Protein AF-0000000081186639 (afdb_homodimer)

pLDDT: mean 92.41, std 7.19, range [55.19, 98.81]

Radius of gyration: 27.91 Å; Cα contacts (8 Å, |Δi|>4): 1385; chains: 2; bounding box: 64×77×70 Å

Organism: Hibiscus trionum (NCBI:txid183268)

Solvent-accessible surface area (backbone atoms only — not comparable to full-atom values): 38175 Å² total; per-residue (Å²): 131,62,45,60,68,33,67,34,47,28,44,58,88,47,84,66,6,24,43,67,30,42,61,59,62,42,45,54,53,59,70,45,41,69,60,50,48,53,54,51,53,53,41,48,70,74,44,75,79,50,65,56,50,28,35,34,34,44,49,30,62,32,29,56,57,47,58,49,53,52,50,52,52,49,50,48,48,50,53,50,20,61,74,68,74,46,81,69,52,29,36,37,40,34,39,19,26,36,30,56,30,31,54,39,41,29,40,56,67,38,43,58,59,50,51,53,49,41,27,73,74,63,30,61,72,52,42,71,30,54,29,62,32,39,31,61,38,56,69,74,40,73,70,62,60,70,51,58,29,42,36,40,36,29,57,70,32,74,28,53,38,83,52,46,49,72,75,42,43,42,97,85,67,46,49,62,42,68,73,35,33,50,66,26,78,84,40,48,69,67,51,38,52,39,45,52,52,46,41,53,52,40,54,41,44,28,50,52,36,45,53,46,18,34,24,69,60,14,38,34,45,39,33,27,50,26,18,91,43,57,67,49,39,63,48,75,61,47,55,52,22,50,50,53,41,52,34,29,76,71,64,76,36,60,63,67,59,50,45,70,39,58,53,33,57,50,40,50,25,70,64,58,52,50,50,46,46,60,70,68,54,52,46,45,72,56,72,69,40,70,52,77,37,48,80,57,44,52,59,59,63,69,34,67,88,57,80,73,51,71,69,58,50,25,47,50,52,31,47,30,51,43,10,53,42,39,43,46,48,28,74,74,72,36,67,83,54,50,63,59,51,45,50,55,43,27,72,42,47,63,62,49,32,65,77,65,66,40,48,46,33,36,39,36,41,39,33,34,34,49,80,122,130,62,46,61,69,32,68,32,49,28,43,57,89,47,84,68,5,23,44,68,30,42,61,59,62,43,46,53,53,60,71,44,40,68,60,49,46,52,53,50,52,52,41,47,70,72,44,73,80,51,66,55,48,27,34,35,36,45,49,30,61,35,28,57,58,48,58,50,53,52,49,52,51,50,50,48,49,51,53,50,20,61,74,66,74,45,82,70,54,30,37,37,40,36,41,20,25,36,30,55,29,32,54,38,42,27,40,54,68,38,43,58,58,50,51,52,49,39,27,73,74,64,29,62,72,52,42,72,30,53,28,61,31,39,31,59,39,57,68,75,41,73,69,61,60,70,52,59,29,42,36,38,37,30,58,68,33,76,28,52,39,82,54,46,49,72,75,42,43,43,99,85,69,46,48,60,42,68,72,35,34,49,65,28,77,85,42,47,70,66,51,38,52,41,47,52,51,46,41,53,52,40,54,42,42,28,50,52,36,46,54,47,17,35,26,70,60,15,37,34,44,40,33,26,53,27,19,91,41,56,66,50,38,63,47,74,60,48,54,52,22,48,50,52,42,52,34,29,77,71,64,76,37,59,62,67,60,50,44,72,40,59,50,32,55,50,41,48,24,71,65,58,51,49,50,47,45,59,70,70,56,52,47,45,75,46,80,70,42,73,54,76,37,49,81,57,44,52,58,59,63,70,32,68,88,57,80,72,51,70,68,57,51,25,47,51,51,33,47,29,51,43,11,53,43,41,42,46,47,28,72,73,72,36,65,81,52,49,63,59,51,43,49,55,43,28,73,42,47,60,60,49,32,65,76,65,66,40,47,45,32,35,40,38,40,39,32,34,33,50,80,121

Nearest PDB structures (foldseek):
  2eg5-assembly2_G  TM=9.332E-01  e=4.019E-37  Coffea canephora
  2eg5-assembly1_C  TM=9.337E-01  e=7.065E-37  Coffea canephora
  2eg5-assembly2_E  TM=9.294E-01  e=1.242E-36  Coffea canephora
  8uzd-assembly1_A  TM=9.250E-01  e=2.205E-35  Ilex paraguariensis
  6lyi-assembly1_A  TM=9.115E-01  e=7.023E-32  Camellia sinensis var. assamica

Foldseek 3Di:
DQCLQQQAFAADPDCLALQNQVLVLLVVLVVCLVVVLVQLLQLCVVPVPDQEAEEEEARQALHQSNLVSVVSSLVSQVVSCVVVVHDGHFYEYEYEDAPNGDVVSCVPPHVVVSLVVCCVVPNDVRSVRYHYYYFHDDLLDAGAAFAAHQEYEYAAPLQQFSDQQPVQADPVRFGQQQLFQEQAPPHDPVNLVSLLVRSLSSVLSNVVNCLGHHHAQGKYKYKHWAAPDQNHRLDLRRVLSNLVSVCCVVVNFPSSLSRPHHGSGGHHDPVSNVVSCVVSPFKDWDDKDKDKDQLQNSVVVVCVPDDDDLLVSLVSSLSNVCSSPVSVCCVRGNNPCSVVSSVVSSVCVVVVCVVVVDITMMIITMIGGHPD/DQCLQQQAFAADPDCLALQNQVLVLLVVLVVCLVVVLVQLLQLCVVCVPDQEAEEEEARQALHQSNLVSVVSSVVSQVVSCVVVVHDGHFYEYEYEDAPNGDVVSCVPPHVVVSLVVCCVVPNDVRSVRYHYYYFHDDLLDAGAAFAAHQEYEYAAPLQQFSDQQPVQADPVRFGQQQLFQEQAPPHDPVNLVSLLVSSLSSVLSNVVNCLGHHHAQGKYKYKHFAAPDQNHRLDLRRVLSNLVSVCCVVVNFPSSLSRPHHGSGGHHDPVSNVVSCVVSPFKDWDDKDKDKDQLQRSVVVVCVPDDDDLLVSLVSSLSNVCSSCVSNCCVRGNNVCSVVSSVVSSVCVVVVCVVVVDITMMIIIMIGGHPD

Structure (mmCIF, N/CA/C/O backbone):
data_AF-0000000081186639-model_v1
#
loop_
_entity.id
_entity.type
_entity.pdbx_description
1 polymer 'Jasmonic acid carboxyl methyltransferase'
#
loop_
_atom_site.group_PDB
_atom_site.id
_atom_site.type_symbol
_atom_site.label_atom_id
_atom_site.label_alt_id
_atom_site.label_comp_id
_atom_site.label_asym_id
_atom_site.label_entity_id
_atom_site.label_seq_id
_atom_site.pdbx_PDB_ins_code
_atom_site.Cartn_x
_atom_site.Cartn_y
_atom_site.Cartn_z
_atom_site.occupancy
_atom_site.B_iso_or_equiv
_atom_site.auth_seq_id
_atom_site.auth_comp_id
_atom_site.auth_asym_id
_atom_site.auth_atom_id
_atom_site.pdbx_PDB_model_num
ATOM 1 N N . MET A 1 1 ? -20.25 12.688 6.609 1 55.34 1 MET A N 1
ATOM 2 C CA . MET A 1 1 ? -19.078 12.406 5.801 1 55.34 1 MET A CA 1
ATOM 3 C C . MET A 1 1 ? -17.938 11.844 6.66 1 55.34 1 MET A C 1
ATOM 5 O O . MET A 1 1 ? -17.641 12.391 7.727 1 55.34 1 MET A O 1
ATOM 9 N N . LYS A 1 2 ? -17.516 10.703 6.254 1 68.94 2 LYS A N 1
ATOM 10 C CA . LYS A 1 2 ? -16.375 10.18 7 1 68.94 2 LYS A CA 1
ATOM 11 C C . LYS A 1 2 ? -15.062 10.781 6.496 1 68.94 2 LYS A C 1
ATOM 13 O O . LYS A 1 2 ? -14.648 10.516 5.367 1 68.94 2 LYS A O 1
ATOM 18 N N . VAL A 1 3 ? -14.438 11.641 7.383 1 71.94 3 VAL A N 1
ATOM 19 C CA . VAL A 1 3 ? -13.25 12.406 7.035 1 71.94 3 VAL A CA 1
ATOM 20 C C . VAL A 1 3 ? -12.18 11.477 6.473 1 71.94 3 VAL A C 1
ATOM 22 O O . VAL A 1 3 ? -11.516 11.812 5.484 1 71.94 3 VAL A O 1
ATOM 25 N N . GLU A 1 4 ? -12.133 10.359 6.949 1 73.06 4 GLU A N 1
ATOM 26 C CA . GLU A 1 4 ? -11.086 9.414 6.57 1 73.06 4 GLU A CA 1
ATOM 27 C C . GLU A 1 4 ? -11.242 8.977 5.117 1 73.06 4 GLU A C 1
ATOM 29 O O . GLU A 1 4 ? -10.273 8.547 4.484 1 73.06 4 GLU A O 1
ATOM 34 N N . GLN A 1 5 ? -12.414 9.172 4.68 1 72.12 5 GLN A N 1
ATOM 35 C CA . GLN A 1 5 ? -12.688 8.711 3.32 1 72.12 5 GLN A CA 1
ATOM 36 C C . GLN A 1 5 ? -12.461 9.828 2.307 1 72.12 5 GLN A C 1
ATOM 38 O O . GLN A 1 5 ? -12.281 9.562 1.116 1 72.12 5 GLN A O 1
ATOM 43 N N . VAL A 1 6 ? -12.438 11.102 2.963 1 75.62 6 VAL A N 1
ATOM 44 C CA . VAL A 1 6 ? -12.484 12.188 1.988 1 75.62 6 VAL A CA 1
ATOM 45 C C . VAL A 1 6 ? -11.281 13.109 2.189 1 75.62 6 VAL A C 1
ATOM 47 O O . VAL A 1 6 ? -10.984 13.945 1.331 1 75.62 6 VAL A O 1
ATOM 50 N N . LEU A 1 7 ? -10.586 12.875 3.285 1 81.44 7 LEU A N 1
ATOM 51 C CA . LEU A 1 7 ? -9.453 13.75 3.574 1 81.44 7 LEU A CA 1
ATOM 52 C C . LEU A 1 7 ? -8.164 13.164 3.018 1 81.44 7 LEU A C 1
ATOM 54 O O . LEU A 1 7 ? -7.328 12.656 3.775 1 81.44 7 LEU A O 1
ATOM 58 N N . HIS A 1 8 ? -8.078 13.078 1.724 1 82.69 8 HIS A N 1
ATOM 59 C CA . HIS A 1 8 ? -6.855 12.742 1.002 1 82.69 8 HIS A CA 1
ATOM 60 C C . HIS A 1 8 ? -6.609 13.719 -0.142 1 82.69 8 HIS A C 1
ATOM 62 O O . HIS A 1 8 ? -7.543 14.367 -0.626 1 82.69 8 HIS A O 1
ATOM 68 N N . MET A 1 9 ? -5.363 13.852 -0.457 1 86.81 9 MET A N 1
ATOM 69 C CA . MET A 1 9 ? -5.02 14.758 -1.551 1 86.81 9 MET A CA 1
ATOM 70 C C . MET A 1 9 ? -5.379 14.141 -2.898 1 86.81 9 MET A C 1
ATOM 72 O O . MET A 1 9 ? -5.605 12.93 -2.992 1 86.81 9 MET A O 1
ATOM 76 N N . LYS A 1 10 ? -5.457 15.031 -3.883 1 82.88 10 LYS A N 1
ATOM 77 C CA . LYS A 1 10 ? -5.879 14.594 -5.207 1 82.88 10 LYS A CA 1
ATOM 78 C C . LYS A 1 10 ? -4.891 13.594 -5.801 1 82.88 10 LYS A C 1
ATOM 80 O O . LYS A 1 10 ? -3.709 13.914 -5.965 1 82.88 10 LYS A O 1
ATOM 85 N N . GLY A 1 11 ? -5.352 12.445 -6.086 1 82.56 11 GLY A N 1
ATOM 86 C CA . GLY A 1 11 ? -4.52 11.398 -6.664 1 82.56 11 GLY A CA 1
ATOM 87 C C . GLY A 1 11 ? -4.312 11.562 -8.156 1 82.56 11 GLY A C 1
ATOM 88 O O . GLY A 1 11 ? -4.562 12.633 -8.711 1 82.56 11 GLY A O 1
ATOM 89 N N . GLY A 1 12 ? -3.693 10.492 -8.75 1 75.81 12 GLY A N 1
ATOM 90 C CA . GLY A 1 12 ? -3.516 10.469 -10.195 1 75.81 12 GLY A CA 1
ATOM 91 C C . GLY A 1 12 ? -2.18 11.031 -10.641 1 75.81 12 GLY A C 1
ATOM 92 O O . GLY A 1 12 ? -1.474 11.664 -9.859 1 75.81 12 GLY A O 1
ATOM 93 N N . VAL A 1 13 ? -1.891 10.719 -11.836 1 74.75 13 VAL A N 1
ATOM 94 C CA . VAL A 1 13 ? -0.617 11.148 -12.398 1 74.75 13 VAL A CA 1
ATOM 95 C C . VAL A 1 13 ? -0.847 12.312 -13.359 1 74.75 13 VAL A C 1
ATOM 97 O O . VAL A 1 13 ? 0.078 12.75 -14.047 1 74.75 13 VAL A O 1
ATOM 100 N N . GLY A 1 14 ? -1.972 12.797 -13.273 1 77.06 14 GLY A N 1
ATOM 101 C CA . GLY A 1 14 ? -2.299 13.883 -14.195 1 77.06 14 GLY A CA 1
ATOM 102 C C . GLY A 1 14 ? -1.757 15.227 -13.75 1 77.06 14 GLY A C 1
ATOM 103 O O . GLY A 1 14 ? -1.217 15.352 -12.648 1 77.06 14 GLY A O 1
ATOM 104 N N . LYS A 1 15 ? -1.959 16.188 -14.547 1 81.56 15 LYS A N 1
ATOM 105 C CA . LYS A 1 15 ? -1.427 17.531 -14.328 1 81.56 15 LYS A CA 1
ATOM 106 C C . LYS A 1 15 ? -2.014 18.156 -13.062 1 81.56 15 LYS A C 1
ATOM 108 O O . LYS A 1 15 ? -1.358 18.969 -12.398 1 81.56 15 LYS A O 1
ATOM 113 N N . ASP A 1 16 ? -3.133 17.75 -12.688 1 83.06 16 ASP A N 1
ATOM 114 C CA . ASP A 1 16 ? -3.832 18.375 -11.57 1 83.06 16 ASP A CA 1
ATOM 115 C C . ASP A 1 16 ? -3.646 17.562 -10.281 1 83.06 16 ASP A C 1
ATOM 117 O O . ASP A 1 16 ? -4.129 17.969 -9.219 1 83.06 16 ASP A O 1
ATOM 121 N N . GLY A 1 17 ? -2.936 16.484 -10.438 1 87.56 17 GLY A N 1
ATOM 122 C CA . GLY A 1 17 ? -2.727 15.633 -9.273 1 87.56 17 GLY A CA 1
ATOM 123 C C . GLY A 1 17 ? -1.76 16.219 -8.266 1 87.56 17 GLY A C 1
ATOM 124 O O . GLY A 1 17 ? -0.898 17.031 -8.617 1 87.56 17 GLY A O 1
ATOM 125 N N . TYR A 1 18 ? -1.951 15.883 -6.988 1 86.75 18 TYR A N 1
ATOM 126 C CA . TYR A 1 18 ? -1.111 16.359 -5.891 1 86.75 18 TYR A CA 1
ATOM 127 C C . TYR A 1 18 ? 0.36 16.078 -6.172 1 86.75 18 TYR A C 1
ATOM 129 O O . TYR A 1 18 ? 1.227 16.891 -5.844 1 86.75 18 TYR A O 1
ATOM 137 N N . GLY A 1 19 ? 0.625 14.953 -6.781 1 85.69 19 GLY A N 1
ATOM 138 C CA . GLY A 1 19 ? 2 14.602 -7.098 1 85.69 19 GLY A CA 1
ATOM 139 C C . GLY A 1 19 ? 2.715 15.656 -7.918 1 85.69 19 GLY A C 1
ATOM 140 O O . GLY A 1 19 ? 3.914 15.883 -7.742 1 85.69 19 GLY A O 1
ATOM 141 N N . ASN A 1 20 ? 1.94 16.312 -8.711 1 86.44 20 ASN A N 1
ATOM 142 C CA . ASN A 1 20 ? 2.52 17.328 -9.586 1 86.44 20 ASN A CA 1
ATOM 143 C C . ASN A 1 20 ? 2.291 18.734 -9.047 1 86.44 20 ASN A C 1
ATOM 145 O O . ASN A 1 20 ? 2.74 19.719 -9.648 1 86.44 20 ASN A O 1
ATOM 149 N N . ASN A 1 21 ? 1.591 18.859 -7.977 1 88.62 21 ASN A N 1
ATOM 150 C CA . ASN A 1 21 ? 1.252 20.156 -7.391 1 88.62 21 ASN A CA 1
ATOM 151 C C . ASN A 1 21 ? 1.549 20.188 -5.895 1 88.62 21 ASN A C 1
ATOM 153 O O . ASN A 1 21 ? 0.686 20.547 -5.09 1 88.62 21 ASN A O 1
ATOM 157 N N . SER A 1 22 ? 2.795 19.797 -5.543 1 91.75 22 SER A N 1
ATOM 158 C CA . SER A 1 22 ? 3.211 19.734 -4.145 1 91.75 22 SER A CA 1
ATOM 159 C C . SER A 1 22 ? 4.594 20.359 -3.953 1 91.75 22 SER A C 1
ATOM 161 O O . SER A 1 22 ? 5.371 19.891 -3.113 1 91.75 22 SER A O 1
ATOM 163 N N . SER A 1 23 ? 4.891 21.344 -4.789 1 90.88 23 SER A N 1
ATOM 164 C CA . SER A 1 23 ? 6.191 22 -4.715 1 90.88 23 SER A CA 1
ATOM 165 C C . SER A 1 23 ? 6.352 22.766 -3.406 1 90.88 23 SER A C 1
ATOM 167 O O . SER A 1 23 ? 7.457 22.859 -2.871 1 90.88 23 SER A O 1
ATOM 169 N N . HIS A 1 24 ? 5.266 23.344 -2.959 1 92.69 24 HIS A N 1
ATOM 170 C CA . HIS A 1 24 ? 5.309 24.031 -1.674 1 92.69 24 HIS A CA 1
ATOM 171 C C . HIS A 1 24 ? 5.762 23.094 -0.562 1 92.69 24 HIS A C 1
ATOM 173 O O . HIS A 1 24 ? 6.676 23.422 0.199 1 92.69 24 HIS A O 1
ATOM 179 N N . GLN A 1 25 ? 5.156 21.922 -0.471 1 94.62 25 GLN A N 1
ATOM 180 C CA . GLN A 1 25 ? 5.496 20.906 0.526 1 94.62 25 GLN A CA 1
ATOM 181 C C . GLN A 1 25 ? 6.945 20.453 0.375 1 94.62 25 GLN A C 1
ATOM 183 O O . GLN A 1 25 ? 7.652 20.281 1.368 1 94.62 25 GLN A O 1
ATOM 188 N N . ARG A 1 26 ? 7.363 20.312 -0.858 1 93.94 26 ARG A N 1
ATOM 189 C CA . ARG A 1 26 ? 8.734 19.906 -1.14 1 93.94 26 ARG A CA 1
ATOM 190 C C . ARG A 1 26 ? 9.734 20.922 -0.61 1 93.94 26 ARG A C 1
ATOM 192 O O . ARG A 1 26 ? 10.766 20.562 -0.04 1 93.94 26 ARG A O 1
ATOM 199 N N . THR A 1 27 ? 9.422 22.172 -0.854 1 94.62 27 THR A N 1
ATOM 200 C CA . THR A 1 27 ? 10.289 23.25 -0.411 1 94.62 27 THR A CA 1
ATOM 201 C C . THR A 1 27 ? 10.43 23.25 1.107 1 94.62 27 THR A C 1
ATOM 203 O O . THR A 1 27 ? 11.531 23.422 1.632 1 94.62 27 THR A O 1
ATOM 206 N N . VAL A 1 28 ? 9.398 23.094 1.789 1 95.81 28 VAL A N 1
ATOM 207 C CA . VAL A 1 28 ? 9.422 23.062 3.248 1 95.81 28 VAL A CA 1
ATOM 208 C C . VAL A 1 28 ? 10.266 21.891 3.732 1 95.81 28 VAL A C 1
ATOM 210 O O . VAL A 1 28 ? 11.062 22.047 4.664 1 95.81 28 VAL A O 1
ATOM 213 N N . ILE A 1 29 ? 10.125 20.719 3.096 1 95.69 29 ILE A N 1
ATOM 214 C CA . ILE A 1 29 ? 10.93 19.547 3.424 1 95.69 29 ILE A CA 1
ATOM 215 C C . ILE A 1 29 ? 12.406 19.875 3.26 1 95.69 29 ILE A C 1
ATOM 217 O O . ILE A 1 29 ? 13.227 19.531 4.117 1 95.69 29 ILE A O 1
ATOM 221 N N . SER A 1 30 ? 12.695 20.578 2.207 1 94.38 30 SER A N 1
ATOM 222 C CA . SER A 1 30 ? 14.078 20.953 1.931 1 94.38 30 SER A CA 1
ATOM 223 C C . SER A 1 30 ? 14.617 21.906 2.982 1 94.38 30 SER A C 1
ATOM 225 O O . SER A 1 30 ? 15.781 21.828 3.377 1 94.38 30 SER A O 1
ATOM 227 N N . MET A 1 31 ? 13.828 22.797 3.414 1 94.06 31 MET A N 1
ATOM 228 C CA . MET A 1 31 ? 14.234 23.797 4.395 1 94.06 31 MET A CA 1
ATOM 229 C C . MET A 1 31 ? 14.492 23.156 5.754 1 94.06 31 MET A C 1
ATOM 231 O O . MET A 1 31 ? 15.289 23.656 6.543 1 94.06 31 MET A O 1
ATOM 235 N N . VAL A 1 32 ? 13.898 22.062 6.008 1 96.31 32 VAL A N 1
ATOM 236 C CA . VAL A 1 32 ? 13.984 21.406 7.305 1 96.31 32 VAL A CA 1
ATOM 237 C C . VAL A 1 32 ? 15.062 20.328 7.262 1 96.31 32 VAL A C 1
ATOM 239 O O . VAL A 1 32 ? 15.297 19.625 8.258 1 96.31 32 VAL A O 1
ATOM 242 N N . LYS A 1 33 ? 15.797 20.172 6.172 1 96.06 33 LYS A N 1
ATOM 243 C CA . LYS A 1 33 ? 16.781 19.125 5.941 1 96.06 33 LYS A CA 1
ATOM 244 C C . LYS A 1 33 ? 17.875 19.156 7.012 1 96.06 33 LYS A C 1
ATOM 246 O O . LYS A 1 33 ? 18.312 18.109 7.48 1 96.06 33 LYS A O 1
ATOM 251 N N . PRO A 1 34 ? 18.391 20.344 7.445 1 95.62 34 PRO A N 1
ATOM 252 C CA . PRO A 1 34 ? 19.438 20.359 8.477 1 95.62 34 PRO A CA 1
ATOM 253 C C . PRO A 1 34 ? 18.969 19.703 9.781 1 95.62 34 PRO A C 1
ATOM 255 O O . PRO A 1 34 ? 19.734 18.984 10.43 1 95.62 34 PRO A O 1
ATOM 258 N N . LEU A 1 35 ? 17.719 19.938 10.141 1 96.12 35 LEU A N 1
ATOM 259 C CA . LEU A 1 35 ? 17.188 19.344 11.359 1 96.12 35 LEU A CA 1
ATOM 260 C C . LEU A 1 35 ? 16.969 17.844 11.172 1 96.12 35 LEU A C 1
ATOM 262 O O . LEU A 1 35 ? 17.125 17.062 12.117 1 96.12 35 LEU A O 1
ATOM 266 N N . LEU A 1 36 ? 16.594 17.453 9.977 1 97.25 36 LEU A N 1
ATOM 267 C CA . LEU A 1 36 ? 16.5 16.031 9.648 1 97.25 36 LEU A CA 1
ATOM 268 C C . LEU A 1 36 ? 17.844 15.344 9.82 1 97.25 36 LEU A C 1
ATOM 270 O O . LEU A 1 36 ? 17.922 14.289 10.445 1 97.25 36 LEU A O 1
ATOM 274 N N . ALA A 1 37 ? 18.859 15.969 9.289 1 96.94 37 ALA A N 1
ATOM 275 C CA . ALA A 1 37 ? 20.203 15.414 9.383 1 96.94 37 ALA A CA 1
ATOM 276 C C . ALA A 1 37 ? 20.641 15.258 10.836 1 96.94 37 ALA A C 1
ATOM 278 O O . ALA A 1 37 ? 21.141 14.211 11.227 1 96.94 37 ALA A O 1
ATOM 279 N N . GLU A 1 38 ? 20.422 16.281 11.562 1 95.31 38 GLU A N 1
ATOM 280 C CA . GLU A 1 38 ? 20.781 16.234 12.977 1 95.31 38 GLU A CA 1
ATOM 281 C C . GLU A 1 38 ? 20.047 15.102 13.703 1 95.31 38 GLU A C 1
ATOM 283 O O . GLU A 1 38 ? 20.656 14.367 14.477 1 95.31 38 GLU A O 1
ATOM 288 N N . SER A 1 39 ? 18.75 14.961 13.453 1 95.5 39 SER A N 1
ATOM 289 C CA . SER A 1 39 ? 17.938 13.945 14.109 1 95.5 39 SER A CA 1
ATOM 290 C C . SER A 1 39 ? 18.406 12.539 13.75 1 95.5 39 SER A C 1
ATOM 292 O O . SER A 1 39 ? 18.5 11.672 14.617 1 95.5 39 SER A O 1
ATOM 294 N N . ILE A 1 40 ? 18.734 12.297 12.492 1 95.69 40 ILE A N 1
ATOM 295 C CA . ILE A 1 40 ? 19.125 10.984 12.008 1 95.69 40 ILE A CA 1
ATOM 296 C C . ILE A 1 40 ? 20.516 10.633 12.523 1 95.69 40 ILE A C 1
ATOM 298 O O . ILE A 1 40 ? 20.766 9.484 12.914 1 95.69 40 ILE A O 1
ATOM 302 N N . ILE A 1 41 ? 21.438 11.57 12.516 1 94.62 41 ILE A N 1
ATOM 303 C CA . ILE A 1 41 ? 22.797 11.344 13 1 94.62 41 ILE A CA 1
ATOM 304 C C . ILE A 1 41 ? 22.766 10.969 14.477 1 94.62 41 ILE A C 1
ATOM 306 O O . ILE A 1 41 ? 23.406 10.008 14.891 1 94.62 41 ILE A O 1
ATOM 310 N N . GLU A 1 42 ? 21.984 11.711 15.211 1 92.31 42 GLU A N 1
ATOM 311 C CA . GLU A 1 42 ? 21.875 11.422 16.641 1 92.31 42 GLU A CA 1
ATOM 312 C C . GLU A 1 42 ? 21.219 10.062 16.875 1 92.31 42 GLU A C 1
ATOM 314 O O . GLU A 1 42 ? 21.641 9.32 17.766 1 92.31 42 GLU A O 1
ATOM 319 N N . LEU A 1 43 ? 20.219 9.75 16.141 1 92.94 43 LEU A N 1
ATOM 320 C CA . LEU A 1 43 ? 19.547 8.461 16.25 1 92.94 43 LEU A CA 1
ATOM 321 C C . LEU A 1 43 ? 20.516 7.316 15.969 1 92.94 43 LEU A C 1
ATOM 323 O O . LEU A 1 43 ? 20.609 6.367 16.75 1 92.94 43 LEU A O 1
ATOM 327 N N . TYR A 1 44 ? 21.188 7.422 14.906 1 88.75 44 TYR A N 1
ATOM 328 C CA . TYR A 1 44 ? 22.094 6.359 14.5 1 88.75 44 TYR A CA 1
ATOM 329 C C . TYR A 1 44 ? 23.234 6.207 15.5 1 88.75 44 TYR A C 1
ATOM 331 O O . TYR A 1 44 ? 23.688 5.094 15.766 1 88.75 44 TYR A O 1
ATOM 339 N N . SER A 1 45 ? 23.672 7.309 15.977 1 85.69 45 SER A N 1
ATOM 340 C CA . SER A 1 45 ? 24.75 7.277 16.953 1 85.69 45 SER A CA 1
ATOM 341 C C . SER A 1 45 ? 24.297 6.617 18.25 1 85.69 45 SER A C 1
ATOM 343 O O . SER A 1 45 ? 25.078 5.957 18.938 1 85.69 45 SER A O 1
ATOM 345 N N . ALA A 1 46 ? 23.047 6.719 18.516 1 85.69 46 ALA A N 1
ATOM 346 C CA . ALA A 1 46 ? 22.484 6.176 19.75 1 85.69 46 ALA A CA 1
ATOM 347 C C . ALA A 1 46 ? 22.141 4.695 19.594 1 85.69 46 ALA A C 1
ATOM 349 O O . ALA A 1 46 ? 21.984 3.979 20.578 1 85.69 46 ALA A O 1
ATOM 350 N N . MET A 1 47 ? 22.094 4.207 18.391 1 85.69 47 MET A N 1
ATOM 351 C CA . MET A 1 47 ? 21.703 2.822 18.141 1 85.69 47 MET A CA 1
ATOM 352 C C . MET A 1 47 ? 22.625 2.184 17.094 1 85.69 47 MET A C 1
ATOM 354 O O . MET A 1 47 ? 22.172 1.679 16.078 1 85.69 47 MET A O 1
ATOM 358 N N . PRO A 1 48 ? 23.797 2.008 17.469 1 74.31 48 PRO A N 1
ATOM 359 C CA . PRO A 1 48 ? 24.766 1.542 16.469 1 74.31 48 PRO A CA 1
ATOM 360 C C . PRO A 1 48 ? 24.562 0.074 16.094 1 74.31 48 PRO A C 1
ATOM 362 O O . PRO A 1 48 ? 25 -0.358 15.023 1 74.31 48 PRO A O 1
ATOM 365 N N . SER A 1 49 ? 23.844 -0.626 16.859 1 79.62 49 SER A N 1
ATOM 366 C CA . SER A 1 49 ? 23.75 -2.064 16.641 1 79.62 49 SER A CA 1
ATOM 367 C C . SER A 1 49 ? 22.5 -2.418 15.852 1 79.62 49 SER A C 1
ATOM 369 O O . SER A 1 49 ? 22.25 -3.588 15.547 1 79.62 49 SER A O 1
ATOM 371 N N . ALA A 1 50 ? 21.828 -1.407 15.453 1 82.19 50 ALA A N 1
ATOM 372 C CA . ALA A 1 50 ? 20.594 -1.714 14.727 1 82.19 50 ALA A CA 1
ATOM 373 C C . ALA A 1 50 ? 20.891 -2.289 13.352 1 82.19 50 ALA A C 1
ATOM 375 O O . ALA A 1 50 ? 21.594 -1.665 12.547 1 82.19 50 ALA A O 1
ATOM 376 N N . GLU A 1 51 ? 20.359 -3.492 13.102 1 87.5 51 GLU A N 1
ATOM 377 C CA . GLU A 1 51 ? 20.578 -4.148 11.812 1 87.5 51 GLU A CA 1
ATOM 378 C C . GLU A 1 51 ? 19.703 -3.537 10.727 1 87.5 51 GLU A C 1
ATOM 380 O O . GLU A 1 51 ? 20.062 -3.549 9.547 1 87.5 51 GLU A O 1
ATOM 385 N N . CYS A 1 52 ? 18.562 -3.045 11.156 1 93.62 52 CYS A N 1
ATOM 386 C CA . CYS A 1 52 ? 17.625 -2.414 10.234 1 93.62 52 CYS A CA 1
ATOM 387 C C . CYS A 1 52 ? 16.938 -1.22 10.883 1 93.62 52 CYS A C 1
ATOM 389 O O . CYS A 1 52 ? 16.344 -1.348 11.961 1 93.62 52 CYS A O 1
ATOM 391 N N . LEU A 1 53 ? 17.141 -0.078 10.32 1 95.25 53 LEU A N 1
ATOM 392 C CA . LEU A 1 53 ? 16.422 1.104 10.789 1 95.25 53 LEU A CA 1
ATOM 393 C C . LEU A 1 53 ? 15.023 1.164 10.188 1 95.25 53 LEU A C 1
ATOM 395 O O . LEU A 1 53 ? 14.859 1.078 8.969 1 95.25 53 LEU A O 1
ATOM 399 N N . LYS A 1 54 ? 14.047 1.236 11.023 1 97.75 54 LYS A N 1
ATOM 400 C CA . LYS A 1 54 ? 12.648 1.337 10.594 1 97.75 54 LYS A CA 1
ATOM 401 C C . LYS A 1 54 ? 12.125 2.76 10.758 1 97.75 54 LYS A C 1
ATOM 403 O O . LYS A 1 54 ? 12.102 3.293 11.867 1 97.75 54 LYS A O 1
ATOM 408 N N . ILE A 1 55 ? 11.68 3.338 9.672 1 98.38 55 ILE A N 1
ATOM 409 C CA . ILE A 1 55 ? 11.219 4.723 9.688 1 98.38 55 ILE A CA 1
ATOM 410 C C . ILE A 1 55 ? 9.805 4.801 9.117 1 98.38 55 ILE A C 1
ATOM 412 O O . ILE A 1 55 ? 9.383 3.92 8.359 1 98.38 55 ILE A O 1
ATOM 416 N N . ALA A 1 56 ? 9.07 5.797 9.484 1 98.81 56 ALA A N 1
ATOM 417 C CA . ALA A 1 56 ? 7.734 6.035 8.945 1 98.81 56 ALA A CA 1
ATOM 418 C C . ALA A 1 56 ? 7.566 7.492 8.523 1 98.81 56 ALA A C 1
ATOM 420 O O . ALA A 1 56 ? 8.039 8.398 9.211 1 98.81 56 ALA A O 1
ATOM 421 N N . ASP A 1 57 ? 7.066 7.691 7.383 1 98.75 57 ASP A N 1
ATOM 422 C CA . ASP A 1 57 ? 6.582 9 6.949 1 98.75 57 ASP A CA 1
ATOM 423 C C . ASP A 1 57 ? 5.062 9.086 7.055 1 98.75 57 ASP A C 1
ATOM 425 O O . ASP A 1 57 ? 4.344 8.492 6.246 1 98.75 57 ASP A O 1
ATOM 429 N N . LEU A 1 58 ? 4.535 9.82 8.023 1 98.62 58 LEU A N 1
ATOM 430 C CA . LEU A 1 58 ? 3.105 9.914 8.289 1 98.62 58 LEU A CA 1
ATOM 431 C C . LEU A 1 58 ? 2.492 11.086 7.531 1 98.62 58 LEU A C 1
ATOM 433 O O . LEU A 1 58 ? 2.918 12.234 7.699 1 98.62 58 LEU A O 1
ATOM 437 N N . GLY A 1 59 ? 1.477 10.82 6.766 1 97.56 59 GLY A N 1
ATOM 438 C CA . GLY A 1 59 ? 0.916 11.797 5.844 1 97.56 59 GLY A CA 1
ATOM 439 C C . GLY A 1 59 ? 1.688 11.898 4.543 1 97.56 59 GLY A C 1
ATOM 440 O O . GLY A 1 59 ? 2.053 13 4.117 1 97.56 59 GLY A O 1
ATOM 441 N N . CYS A 1 60 ? 1.927 10.734 3.943 1 96.5 60 CYS A N 1
ATOM 442 C CA . CYS A 1 60 ? 2.836 10.688 2.803 1 96.5 60 CYS A CA 1
ATOM 443 C C . CYS A 1 60 ? 2.164 11.227 1.545 1 96.5 60 CYS A C 1
ATOM 445 O O . CYS A 1 60 ? 2.84 11.602 0.586 1 96.5 60 CYS A O 1
ATOM 447 N N . SER A 1 61 ? 0.877 11.219 1.471 1 93.62 61 SER A N 1
ATOM 448 C CA . SER A 1 61 ? 0.104 11.625 0.302 1 93.62 61 SER A CA 1
ATOM 449 C C . SER A 1 61 ? 0.551 10.875 -0.947 1 93.62 61 SER A C 1
ATOM 451 O O . SER A 1 61 ? 1.159 9.805 -0.85 1 93.62 61 SER A O 1
ATOM 453 N N . ALA A 1 62 ? 0.106 11.195 -2.242 1 88.25 62 ALA A N 1
ATOM 454 C CA . ALA A 1 62 ? 0.313 10.461 -3.486 1 88.25 62 ALA A CA 1
ATOM 455 C C . ALA A 1 62 ? 1.521 10.992 -4.25 1 88.25 62 ALA A C 1
ATOM 457 O O . ALA A 1 62 ? 1.838 10.516 -5.34 1 88.25 62 ALA A O 1
ATOM 458 N N . GLY A 1 63 ? 2.434 11.695 -3.693 1 79.44 63 GLY A N 1
ATOM 459 C CA . GLY A 1 63 ? 3.463 12.359 -4.48 1 79.44 63 GLY A CA 1
ATOM 460 C C . GLY A 1 63 ? 4.859 11.852 -4.176 1 79.44 63 GLY A C 1
ATOM 461 O O . GLY A 1 63 ? 5.035 10.922 -3.383 1 79.44 63 GLY A O 1
ATOM 462 N N . PRO A 1 64 ? 5.762 12.422 -4.941 1 89.25 64 PRO A N 1
ATOM 463 C CA . PRO A 1 64 ? 7.156 11.984 -4.848 1 89.25 64 PRO A CA 1
ATOM 464 C C . PRO A 1 64 ? 7.848 12.469 -3.576 1 89.25 64 PRO A C 1
ATOM 466 O O . PRO A 1 64 ? 8.938 12 -3.246 1 89.25 64 PRO A O 1
ATOM 469 N N . ASN A 1 65 ? 7.227 13.367 -2.852 1 93.94 65 ASN A N 1
ATOM 470 C CA . ASN A 1 65 ? 7.895 14.023 -1.734 1 93.94 65 ASN A CA 1
ATOM 471 C C . ASN A 1 65 ? 8.266 13.031 -0.635 1 93.94 65 ASN A C 1
ATOM 473 O O . ASN A 1 65 ? 9.297 13.18 0.021 1 93.94 65 ASN A O 1
ATOM 477 N N . THR A 1 66 ? 7.406 12.055 -0.424 1 96.88 66 THR A N 1
ATOM 478 C CA . THR A 1 66 ? 7.668 11.086 0.633 1 96.88 66 THR A CA 1
ATOM 479 C C . THR A 1 66 ? 8.945 10.305 0.343 1 96.88 66 THR A C 1
ATOM 481 O O . THR A 1 66 ? 9.727 10.023 1.252 1 96.88 66 THR A O 1
ATOM 484 N N . LEU A 1 67 ? 9.195 9.938 -0.9 1 96.62 67 LEU A N 1
ATOM 485 C CA . LEU A 1 67 ? 10.391 9.172 -1.259 1 96.62 67 LEU A CA 1
ATOM 486 C C . LEU A 1 67 ? 11.617 10.07 -1.277 1 96.62 67 LEU A C 1
ATOM 488 O O . LEU A 1 67 ? 12.742 9.594 -1.104 1 96.62 67 LEU A O 1
ATOM 492 N N . LEU A 1 68 ? 11.406 11.391 -1.471 1 95.44 68 LEU A N 1
ATOM 493 C CA . LEU A 1 68 ? 12.5 12.336 -1.304 1 95.44 68 LEU A CA 1
ATOM 494 C C . LEU A 1 68 ? 13.023 12.32 0.129 1 95.44 68 LEU A C 1
ATOM 496 O O . LEU A 1 68 ? 14.242 12.336 0.352 1 95.44 68 LEU A O 1
ATOM 500 N N . VAL A 1 69 ? 12.125 12.312 1.064 1 97.19 69 VAL A N 1
ATOM 501 C CA . VAL A 1 69 ? 12.492 12.258 2.475 1 97.19 69 VAL A CA 1
ATOM 502 C C . VAL A 1 69 ? 13.281 10.977 2.75 1 97.19 69 VAL A C 1
ATOM 504 O O . VAL A 1 69 ? 14.32 11.016 3.42 1 97.19 69 VAL A O 1
ATOM 507 N N . VAL A 1 70 ? 12.836 9.859 2.213 1 96.62 70 VAL A N 1
ATOM 508 C CA . VAL A 1 70 ? 13.508 8.578 2.406 1 96.62 70 VAL A CA 1
ATOM 509 C C . VAL A 1 70 ? 14.914 8.633 1.816 1 96.62 70 VAL A C 1
ATOM 511 O O . VAL A 1 70 ? 15.875 8.172 2.441 1 96.62 70 VAL A O 1
ATOM 514 N N . SER A 1 71 ? 15.008 9.203 0.641 1 94.75 71 SER A N 1
ATOM 515 C CA . SER A 1 71 ? 16.297 9.336 -0.014 1 94.75 71 SER A CA 1
ATOM 516 C C . SER A 1 71 ? 17.266 10.172 0.822 1 94.75 71 SER A C 1
ATOM 518 O O . SER A 1 71 ? 18.453 9.844 0.935 1 94.75 71 SER A O 1
ATOM 520 N N . GLU A 1 72 ? 16.781 11.25 1.352 1 95.56 72 GLU A N 1
ATOM 521 C CA . GLU A 1 72 ? 17.609 12.109 2.186 1 95.56 72 GLU A CA 1
ATOM 522 C C . GLU A 1 72 ? 18.078 11.375 3.436 1 95.56 72 GLU A C 1
ATOM 524 O O . GLU A 1 72 ? 19.234 11.523 3.842 1 95.56 72 GLU A O 1
ATOM 529 N N . ILE A 1 73 ? 17.219 10.648 4.023 1 95.69 73 ILE A N 1
ATOM 530 C CA . ILE A 1 73 ? 17.578 9.875 5.207 1 95.69 73 ILE A CA 1
ATOM 531 C C . ILE A 1 73 ? 18.672 8.875 4.852 1 95.69 73 ILE A C 1
ATOM 533 O O . ILE A 1 73 ? 19.656 8.742 5.582 1 95.69 73 ILE A O 1
ATOM 537 N N . ILE A 1 74 ? 18.5 8.195 3.711 1 93.88 74 ILE A N 1
ATOM 538 C CA . ILE A 1 74 ? 19.484 7.215 3.248 1 93.88 74 ILE A CA 1
ATOM 539 C C . ILE A 1 74 ? 20.828 7.898 3.045 1 93.88 74 ILE A C 1
ATOM 541 O O . ILE A 1 74 ? 21.859 7.375 3.455 1 93.88 74 ILE A O 1
ATOM 545 N N . ASP A 1 75 ? 20.828 9.078 2.465 1 93.75 75 ASP A N 1
ATOM 546 C CA . ASP A 1 75 ? 22.047 9.836 2.223 1 93.75 75 ASP A CA 1
ATOM 547 C C . ASP A 1 75 ? 22.75 10.18 3.535 1 93.75 75 ASP A C 1
ATOM 549 O O . ASP A 1 75 ? 23.969 10.039 3.65 1 93.75 75 ASP A O 1
ATOM 553 N N . ILE A 1 76 ? 22 10.609 4.426 1 94.88 76 ILE A N 1
ATOM 554 C CA . ILE A 1 76 ? 22.547 11 5.723 1 94.88 76 ILE A CA 1
ATOM 555 C C . ILE A 1 76 ? 23.156 9.789 6.414 1 94.88 76 ILE A C 1
ATOM 557 O O . ILE A 1 76 ? 24.266 9.867 6.961 1 94.88 76 ILE A O 1
ATOM 561 N N . ILE A 1 77 ? 22.453 8.672 6.41 1 91.31 77 ILE A N 1
ATOM 562 C CA . ILE A 1 77 ? 22.938 7.445 7.031 1 91.31 77 ILE A CA 1
ATOM 563 C C . ILE A 1 77 ? 24.219 6.988 6.344 1 91.31 77 ILE A C 1
ATOM 565 O O . ILE A 1 77 ? 25.188 6.613 7.008 1 91.31 77 ILE A O 1
ATOM 569 N N . ASP A 1 78 ? 24.172 6.984 5.035 1 90.31 78 ASP A N 1
ATOM 570 C CA . ASP A 1 78 ? 25.344 6.555 4.258 1 90.31 78 ASP A CA 1
ATOM 571 C C . ASP A 1 78 ? 26.562 7.391 4.602 1 90.31 78 ASP A C 1
ATOM 573 O O . ASP A 1 78 ? 27.656 6.848 4.828 1 90.31 78 ASP A O 1
ATOM 577 N N . GLU A 1 79 ? 26.391 8.695 4.641 1 91.88 79 GLU A N 1
ATOM 578 C CA . GLU A 1 79 ? 27.484 9.602 4.98 1 91.88 79 GLU A CA 1
ATOM 579 C C . GLU A 1 79 ? 27.984 9.352 6.402 1 91.88 79 GLU A C 1
ATOM 581 O O . GLU A 1 79 ? 29.188 9.367 6.652 1 91.88 79 GLU A O 1
ATOM 586 N N . THR A 1 80 ? 27.047 9.188 7.246 1 90.88 80 THR A N 1
ATOM 587 C CA . THR A 1 80 ? 27.406 8.945 8.641 1 90.88 80 THR A CA 1
ATOM 588 C C . THR A 1 80 ? 28.172 7.629 8.789 1 90.88 80 THR A C 1
ATOM 590 O O . THR A 1 80 ? 29.141 7.555 9.531 1 90.88 80 THR A O 1
ATOM 593 N N . CYS A 1 81 ? 27.719 6.594 8.102 1 88.25 81 CYS A N 1
ATOM 594 C CA . CYS A 1 81 ? 28.375 5.293 8.141 1 88.25 81 CYS A CA 1
ATOM 595 C C . CYS A 1 81 ? 29.781 5.371 7.594 1 88.25 81 CYS A C 1
ATOM 597 O O . CYS A 1 81 ? 30.703 4.73 8.117 1 88.25 81 CYS A O 1
ATOM 599 N N . GLN A 1 82 ? 29.969 6.113 6.566 1 88.81 82 GLN A N 1
ATOM 600 C CA . GLN A 1 82 ? 31.297 6.301 5.996 1 88.81 82 GLN A CA 1
ATOM 601 C C . GLN A 1 82 ? 32.219 6.992 6.988 1 88.81 82 GLN A C 1
ATOM 603 O O . GLN A 1 82 ? 33.375 6.586 7.148 1 88.81 82 GLN A O 1
ATOM 608 N N . ARG A 1 83 ? 31.719 7.934 7.605 1 90.56 83 ARG A N 1
ATOM 609 C CA . ARG A 1 83 ? 32.5 8.688 8.578 1 90.56 83 ARG A CA 1
ATOM 610 C C . ARG A 1 83 ? 32.906 7.812 9.758 1 90.56 83 ARG A C 1
ATOM 612 O O . ARG A 1 83 ? 34.031 7.902 10.258 1 90.56 83 ARG A O 1
ATOM 619 N N . LEU A 1 84 ? 32.031 6.969 10.109 1 87.94 84 LEU A N 1
ATOM 620 C CA . LEU A 1 84 ? 32.25 6.141 11.289 1 87.94 84 LEU A CA 1
ATOM 621 C C . LEU A 1 84 ? 32.844 4.797 10.898 1 87.94 84 LEU A C 1
ATOM 623 O O . LEU A 1 84 ? 33.125 3.965 11.766 1 87.94 84 LEU A O 1
ATOM 627 N N . LYS A 1 85 ? 33 4.461 9.656 1 88.69 85 LYS A N 1
ATOM 628 C CA . LYS A 1 85 ? 33.531 3.213 9.117 1 88.69 85 LYS A CA 1
ATOM 629 C C . LYS A 1 85 ? 32.688 2.018 9.555 1 88.69 85 LYS A C 1
ATOM 631 O O . LYS A 1 85 ? 33.25 1.03 10.07 1 88.69 85 LYS A O 1
ATOM 636 N N . ARG A 1 86 ? 31.422 2.26 9.398 1 86.31 86 ARG A N 1
ATOM 637 C CA . ARG A 1 86 ? 30.469 1.214 9.727 1 86.31 86 ARG A CA 1
ATOM 638 C C . ARG A 1 86 ? 29.672 0.792 8.492 1 86.31 86 ARG A C 1
ATOM 640 O O . ARG A 1 86 ? 29.5 1.578 7.555 1 86.31 86 ARG A O 1
ATOM 647 N N . THR A 1 87 ? 29.25 -0.471 8.477 1 85.06 87 THR A N 1
ATOM 648 C CA . THR A 1 87 ? 28.359 -0.95 7.426 1 85.06 87 THR A CA 1
ATOM 649 C C . THR A 1 87 ? 26.969 -0.379 7.605 1 85.06 87 THR A C 1
ATOM 651 O O . THR A 1 87 ? 26.406 -0.434 8.703 1 85.06 87 THR A O 1
ATOM 654 N N . PRO A 1 88 ? 26.453 0.174 6.586 1 86.19 88 PRO A N 1
ATOM 655 C CA . PRO A 1 88 ? 25.109 0.733 6.719 1 86.19 88 PRO A CA 1
ATOM 656 C C . PRO A 1 88 ? 24.062 -0.324 7.062 1 86.19 88 PRO A C 1
ATOM 658 O O . PRO A 1 88 ? 24.125 -1.45 6.562 1 86.19 88 PRO A O 1
ATOM 661 N N . PRO A 1 89 ? 23.172 0.055 7.898 1 90.56 89 PRO A N 1
ATOM 662 C CA . PRO A 1 89 ? 22.047 -0.84 8.156 1 90.56 89 PRO A CA 1
ATOM 663 C C . PRO A 1 89 ? 21.062 -0.892 6.996 1 90.56 89 PRO A C 1
ATOM 665 O O . PRO A 1 89 ? 21.078 -0.017 6.125 1 90.56 89 PRO A O 1
ATOM 668 N N . CYS A 1 90 ? 20.234 -1.965 6.961 1 93.19 90 CYS A N 1
ATOM 669 C CA . CYS A 1 90 ? 19.109 -1.917 6.043 1 93.19 90 CYS A CA 1
ATOM 670 C C . CYS A 1 90 ? 18.062 -0.897 6.504 1 93.19 90 CYS A C 1
ATOM 672 O O . CYS A 1 90 ? 18.094 -0.458 7.656 1 93.19 90 CYS A O 1
ATOM 674 N N . LEU A 1 91 ? 17.297 -0.438 5.625 1 95.38 91 LEU A N 1
ATOM 675 C CA . LEU A 1 91 ? 16.266 0.548 5.91 1 95.38 91 LEU A CA 1
ATOM 676 C C . LEU A 1 91 ? 14.891 0.035 5.484 1 95.38 91 LEU A C 1
ATOM 678 O O . LEU A 1 91 ? 14.727 -0.454 4.367 1 95.38 91 LEU A O 1
ATOM 682 N N . GLN A 1 92 ? 13.984 0.008 6.375 1 97.69 92 GLN A N 1
ATOM 683 C CA . GLN A 1 92 ? 12.586 -0.222 6.051 1 97.69 92 GLN A CA 1
ATOM 684 C C . GLN A 1 92 ? 11.758 1.048 6.238 1 97.69 92 GLN A C 1
ATOM 686 O O . GLN A 1 92 ? 11.688 1.591 7.344 1 97.69 92 GLN A O 1
ATOM 691 N N . ALA A 1 93 ? 11.18 1.542 5.207 1 98.06 93 ALA A N 1
ATOM 692 C CA . ALA A 1 93 ? 10.422 2.789 5.223 1 98.06 93 ALA A CA 1
ATOM 693 C C . ALA A 1 93 ? 8.93 2.523 5.066 1 98.06 93 ALA A C 1
ATOM 695 O O . ALA A 1 93 ? 8.5 1.897 4.094 1 98.06 93 ALA A O 1
ATOM 696 N N . PHE A 1 94 ? 8.141 2.971 6.016 1 98.81 94 PHE A N 1
ATOM 697 C CA . PHE A 1 94 ? 6.688 2.887 5.973 1 98.81 94 PHE A CA 1
ATOM 698 C C . PHE A 1 94 ? 6.082 4.219 5.543 1 98.81 94 PHE A C 1
ATOM 700 O O . PHE A 1 94 ? 6.301 5.242 6.191 1 98.81 94 PHE A O 1
ATOM 707 N N . LEU A 1 95 ? 5.387 4.207 4.453 1 98.69 95 LEU A N 1
ATOM 708 C CA . LEU A 1 95 ? 4.656 5.383 3.984 1 98.69 95 LEU A CA 1
ATOM 709 C C . LEU A 1 95 ? 3.193 5.312 4.402 1 98.69 95 LEU A C 1
ATOM 711 O O . LEU A 1 95 ? 2.445 4.461 3.918 1 98.69 95 LEU A O 1
ATOM 715 N N . ASN A 1 96 ? 2.807 6.227 5.23 1 98.5 96 ASN A N 1
ATOM 716 C CA . ASN A 1 96 ? 1.468 6.16 5.809 1 98.5 96 ASN A CA 1
ATOM 717 C C . ASN A 1 96 ? 0.584 7.301 5.312 1 98.5 96 ASN A C 1
ATOM 719 O O . ASN A 1 96 ? 1.045 8.438 5.18 1 98.5 96 ASN A O 1
ATOM 723 N N . ASP A 1 97 ? -0.6 7.031 5.074 1 97.31 97 ASP A N 1
ATOM 724 C CA . ASP A 1 97 ? -1.691 7.977 4.863 1 97.31 97 ASP A CA 1
ATOM 725 C C . ASP A 1 97 ? -3.047 7.301 5.051 1 97.31 97 ASP A C 1
ATOM 727 O O . ASP A 1 97 ? -3.117 6.109 5.359 1 97.31 97 ASP A O 1
ATOM 731 N N . LEU A 1 98 ? -4.09 8.07 4.961 1 95.44 98 LEU A N 1
ATOM 732 C CA . LEU A 1 98 ? -5.434 7.508 5.062 1 95.44 98 LEU A CA 1
ATOM 733 C C . LEU A 1 98 ? -5.664 6.457 3.984 1 95.44 98 LEU A C 1
ATOM 735 O O . LEU A 1 98 ? -5.012 6.477 2.939 1 95.44 98 LEU A O 1
ATOM 739 N N . ALA A 1 99 ? -6.637 5.551 4.219 1 92.62 99 ALA A N 1
ATOM 740 C CA . ALA A 1 99 ? -6.906 4.418 3.338 1 92.62 99 ALA A CA 1
ATOM 741 C C . ALA A 1 99 ? -7.297 4.891 1.941 1 92.62 99 ALA A C 1
ATOM 743 O O . ALA A 1 99 ? -7.031 4.207 0.951 1 92.62 99 ALA A O 1
ATOM 744 N N . GLY A 1 100 ? -7.875 6.066 1.873 1 91 100 GLY A N 1
ATOM 745 C CA . GLY A 1 100 ? -8.336 6.594 0.6 1 91 100 GLY A CA 1
ATOM 746 C C . GLY A 1 100 ? -7.234 7.234 -0.219 1 91 100 GLY A C 1
ATOM 747 O O . GLY A 1 100 ? -7.465 7.668 -1.349 1 91 100 GLY A O 1
ATOM 748 N N . ASN A 1 101 ? -6.012 7.301 0.35 1 93.81 101 ASN A N 1
ATOM 749 C CA . ASN A 1 101 ? -4.871 7.855 -0.375 1 93.81 101 ASN A CA 1
ATOM 750 C C . ASN A 1 101 ? -4.574 7.059 -1.642 1 93.81 101 ASN A C 1
ATOM 752 O O . ASN A 1 101 ? -4.891 5.871 -1.722 1 93.81 101 ASN A O 1
ATOM 756 N N . ASP A 1 102 ? -4.035 7.719 -2.611 1 93.5 102 ASP A N 1
ATOM 757 C CA . ASP A 1 102 ? -3.635 7.055 -3.85 1 93.5 102 ASP A CA 1
ATOM 758 C C . ASP A 1 102 ? -2.242 6.445 -3.721 1 93.5 102 ASP A C 1
ATOM 760 O O . ASP A 1 102 ? -1.279 6.953 -4.301 1 93.5 102 ASP A O 1
ATOM 764 N N . PHE A 1 103 ? -2.082 5.32 -3.123 1 95.69 103 PHE A N 1
ATOM 765 C CA . PHE A 1 103 ? -0.81 4.629 -2.951 1 95.69 103 PHE A CA 1
ATOM 766 C C . PHE A 1 103 ? -0.281 4.125 -4.289 1 95.69 103 PHE A C 1
ATOM 768 O O . PHE A 1 103 ? 0.932 4.059 -4.5 1 95.69 103 PHE A O 1
ATOM 775 N N . ASN A 1 104 ? -1.24 3.771 -5.168 1 93.88 104 ASN A N 1
ATOM 776 C CA . ASN A 1 104 ? -0.838 3.27 -6.477 1 93.88 104 ASN A CA 1
ATOM 777 C C . ASN A 1 104 ? 0.043 4.273 -7.215 1 93.88 104 ASN A C 1
ATOM 779 O O . ASN A 1 104 ? 0.987 3.887 -7.906 1 93.88 104 ASN A O 1
ATOM 783 N N . ALA A 1 105 ? -0.292 5.547 -7.043 1 93 105 ALA A N 1
ATOM 784 C CA . ALA A 1 105 ? 0.501 6.578 -7.703 1 93 105 ALA A CA 1
ATOM 785 C C . ALA A 1 105 ? 1.952 6.539 -7.234 1 93 105 ALA A C 1
ATOM 787 O O . ALA A 1 105 ? 2.875 6.684 -8.039 1 93 105 ALA A O 1
ATOM 788 N N . ILE A 1 106 ? 2.182 6.355 -5.98 1 95.19 106 ILE A N 1
ATOM 789 C CA . ILE A 1 106 ? 3.531 6.277 -5.434 1 95.19 106 ILE A CA 1
ATOM 790 C C . ILE A 1 106 ? 4.227 5.02 -5.949 1 95.19 106 ILE A C 1
ATOM 792 O O . ILE A 1 106 ? 5.359 5.082 -6.43 1 95.19 106 ILE A O 1
ATOM 796 N N . PHE A 1 107 ? 3.557 3.895 -5.895 1 94.81 107 PHE A N 1
ATOM 797 C CA . PHE A 1 107 ? 4.152 2.592 -6.168 1 94.81 107 PHE A CA 1
ATOM 798 C C . PHE A 1 107 ? 4.496 2.455 -7.648 1 94.81 107 PHE A C 1
ATOM 800 O O . PHE A 1 107 ? 5.52 1.87 -8 1 94.81 107 PHE A O 1
ATOM 807 N N . THR A 1 108 ? 3.656 2.992 -8.5 1 91.19 108 THR A N 1
ATOM 808 C CA . THR A 1 108 ? 3.834 2.791 -9.938 1 91.19 108 THR A CA 1
ATOM 809 C C . THR A 1 108 ? 4.691 3.902 -10.539 1 91.19 108 THR A C 1
ATOM 811 O O . THR A 1 108 ? 5.492 3.656 -11.445 1 91.19 108 THR A O 1
ATOM 814 N N . CYS A 1 109 ? 4.547 5.078 -10.008 1 89.25 109 CYS A N 1
ATOM 815 C CA . CYS A 1 109 ? 5.141 6.207 -10.711 1 89.25 109 CYS A CA 1
ATOM 816 C C . CYS A 1 109 ? 6.43 6.66 -10.031 1 89.25 109 CYS A C 1
ATOM 818 O O . CYS A 1 109 ? 7.332 7.18 -10.695 1 89.25 109 CYS A O 1
ATOM 820 N N . SER A 1 110 ? 6.523 6.504 -8.758 1 92.25 110 SER A N 1
ATOM 821 C CA . SER A 1 110 ? 7.648 7.105 -8.055 1 92.25 110 SER A CA 1
ATOM 822 C C . SER A 1 110 ? 8.625 6.039 -7.566 1 92.25 110 SER A C 1
ATOM 824 O O . SER A 1 110 ? 9.844 6.227 -7.637 1 92.25 110 SER A O 1
ATOM 826 N N . LEU A 1 111 ? 8.195 4.969 -7.172 1 93.5 111 LEU A N 1
ATOM 827 C CA . LEU A 1 111 ? 8.992 3.965 -6.473 1 93.5 111 LEU A CA 1
ATOM 828 C C . LEU A 1 111 ? 10.023 3.342 -7.406 1 93.5 111 LEU A C 1
ATOM 830 O O . LEU A 1 111 ? 11.18 3.158 -7.027 1 93.5 111 LEU A O 1
ATOM 834 N N . PRO A 1 112 ? 9.633 2.977 -8.672 1 89.56 112 PRO A N 1
ATOM 835 C CA . PRO A 1 112 ? 10.633 2.393 -9.562 1 89.56 112 PRO A CA 1
ATOM 836 C C . PRO A 1 112 ? 11.828 3.32 -9.797 1 89.56 112 PRO A C 1
ATOM 838 O O . PRO A 1 112 ? 12.977 2.879 -9.742 1 89.56 112 PRO A O 1
ATOM 841 N N . SER A 1 113 ? 11.516 4.582 -10.047 1 90.88 113 SER A N 1
ATOM 842 C CA . SER A 1 113 ? 12.594 5.547 -10.25 1 90.88 113 SER A CA 1
ATOM 843 C C . SER A 1 113 ? 13.422 5.727 -8.977 1 90.88 113 SER A C 1
ATOM 845 O O . SER A 1 113 ? 14.633 5.949 -9.047 1 90.88 113 SER A O 1
ATOM 847 N N . PHE A 1 114 ? 12.812 5.652 -7.859 1 94.56 114 PHE A N 1
ATOM 848 C CA . PHE A 1 114 ? 13.492 5.738 -6.574 1 94.56 114 PHE A CA 1
ATOM 849 C C . PHE A 1 114 ? 14.531 4.629 -6.441 1 94.56 114 PHE A C 1
ATOM 851 O O . PHE A 1 114 ? 15.695 4.891 -6.125 1 94.56 114 PHE A O 1
ATOM 858 N N . TYR A 1 115 ? 14.18 3.387 -6.711 1 92.38 115 TYR A N 1
ATOM 859 C CA . TYR A 1 115 ? 15.078 2.246 -6.59 1 92.38 115 TYR A CA 1
ATOM 860 C C . TYR A 1 115 ? 16.188 2.314 -7.633 1 92.38 115 TYR A C 1
ATOM 862 O O . TYR A 1 115 ? 17.328 1.954 -7.355 1 92.38 115 TYR A O 1
ATOM 870 N N . GLU A 1 116 ? 15.812 2.736 -8.828 1 91.25 116 GLU A N 1
ATOM 871 C CA . GLU A 1 116 ? 16.812 2.883 -9.875 1 91.25 116 GLU A CA 1
ATOM 872 C C . GLU A 1 116 ? 17.891 3.895 -9.477 1 91.25 116 GLU A C 1
ATOM 874 O O . GLU A 1 116 ? 19.078 3.65 -9.664 1 91.25 116 GLU A O 1
ATOM 879 N N . SER A 1 117 ? 17.422 4.992 -8.945 1 92.12 117 SER A N 1
ATOM 880 C CA . SER A 1 117 ? 18.344 6.031 -8.516 1 92.12 117 SER A CA 1
ATOM 881 C C . SER A 1 117 ? 19.203 5.555 -7.352 1 92.12 117 SER A C 1
ATOM 883 O O . SER A 1 117 ? 20.406 5.852 -7.297 1 92.12 117 SER A O 1
ATOM 885 N N . LEU A 1 118 ? 18.609 4.883 -6.457 1 92 118 LEU A N 1
ATOM 886 C CA . LEU A 1 118 ? 19.344 4.359 -5.305 1 92 118 LEU A CA 1
ATOM 887 C C . LEU A 1 118 ? 20.438 3.404 -5.75 1 92 118 LEU A C 1
ATOM 889 O O . LEU A 1 118 ? 21.562 3.479 -5.258 1 92 118 LEU A O 1
ATOM 893 N N . GLU A 1 119 ? 20.125 2.51 -6.621 1 90.12 119 GLU A N 1
ATOM 894 C CA . GLU A 1 119 ? 21.094 1.549 -7.125 1 90.12 119 GLU A CA 1
ATOM 895 C C . GLU A 1 119 ? 22.219 2.25 -7.875 1 90.12 119 GLU A C 1
ATOM 897 O O . GLU A 1 119 ? 23.391 1.878 -7.738 1 90.12 119 GLU A O 1
ATOM 902 N N . LYS A 1 120 ? 21.875 3.207 -8.664 1 91.12 120 LYS A N 1
ATOM 903 C CA . LYS A 1 120 ? 22.859 3.953 -9.453 1 91.12 120 LYS A CA 1
ATOM 904 C C . LYS A 1 120 ? 23.797 4.75 -8.547 1 91.12 120 LYS A C 1
ATOM 906 O O . LYS A 1 120 ? 25 4.789 -8.773 1 91.12 120 LYS A O 1
ATOM 911 N N . GLU A 1 121 ? 23.266 5.316 -7.508 1 89.69 121 GLU A N 1
ATOM 912 C CA . GLU A 1 121 ? 24.016 6.242 -6.672 1 89.69 121 GLU A CA 1
ATOM 913 C C . GLU A 1 121 ? 24.781 5.504 -5.578 1 89.69 121 GLU A C 1
ATOM 915 O O . GLU A 1 121 ? 25.891 5.895 -5.219 1 89.69 121 GLU A O 1
ATOM 920 N N . LYS A 1 122 ? 24.156 4.48 -5.066 1 86.69 122 LYS A N 1
ATOM 921 C CA . LYS A 1 122 ? 24.719 3.871 -3.867 1 86.69 122 LYS A CA 1
ATOM 922 C C . LYS A 1 122 ? 25.156 2.434 -4.133 1 86.69 122 LYS A C 1
ATOM 924 O O . LYS A 1 122 ? 25.844 1.823 -3.309 1 86.69 122 LYS A O 1
ATOM 929 N N . GLY A 1 123 ? 24.734 1.914 -5.258 1 81.94 123 GLY A N 1
ATOM 930 C CA . GLY A 1 123 ? 25.109 0.553 -5.613 1 81.94 123 GLY A CA 1
ATOM 931 C C . GLY A 1 123 ? 24.062 -0.471 -5.23 1 81.94 123 GLY A C 1
ATOM 932 O O . GLY A 1 123 ? 23.109 -0.156 -4.504 1 81.94 123 GLY A O 1
ATOM 933 N N . THR A 1 124 ? 24.266 -1.646 -5.594 1 74.81 124 THR A N 1
ATOM 934 C CA . THR A 1 124 ? 23.312 -2.738 -5.461 1 74.81 124 THR A CA 1
ATOM 935 C C . THR A 1 124 ? 23.141 -3.133 -3.996 1 74.81 124 THR A C 1
ATOM 937 O O . THR A 1 124 ? 22.047 -3.496 -3.568 1 74.81 124 THR A O 1
ATOM 940 N N . LYS A 1 125 ? 24.188 -2.986 -3.293 1 72.62 125 LYS A N 1
ATOM 941 C CA . LYS A 1 125 ? 24.109 -3.404 -1.896 1 72.62 125 LYS A CA 1
ATOM 942 C C . LYS A 1 125 ? 23.109 -2.559 -1.118 1 72.62 125 LYS A C 1
ATOM 944 O O . LYS A 1 125 ? 22.328 -3.09 -0.334 1 72.62 125 LYS A O 1
ATOM 949 N N . PHE A 1 126 ? 23.125 -1.325 -1.418 1 72.12 126 PHE A N 1
ATOM 950 C CA . PHE A 1 126 ? 22.188 -0.454 -0.729 1 72.12 126 PHE A CA 1
ATOM 951 C C . PHE A 1 126 ? 20.766 -0.641 -1.279 1 72.12 126 PHE A C 1
ATOM 953 O O . PHE A 1 126 ? 19.797 -0.641 -0.522 1 72.12 126 PHE A O 1
ATOM 960 N N . GLY A 1 127 ? 20.766 -0.879 -2.502 1 71.19 127 GLY A N 1
ATOM 961 C CA . GLY A 1 127 ? 19.469 -1.09 -3.133 1 71.19 127 GLY A CA 1
ATOM 962 C C . GLY A 1 127 ? 18.734 -2.305 -2.598 1 71.19 127 GLY A C 1
ATOM 963 O O . GLY A 1 127 ? 17.516 -2.268 -2.414 1 71.19 127 GLY A O 1
ATOM 964 N N . ASN A 1 128 ? 19.453 -3.217 -2.266 1 80 128 ASN A N 1
ATOM 965 C CA . ASN A 1 128 ? 18.875 -4.465 -1.782 1 80 128 ASN A CA 1
ATOM 966 C C . ASN A 1 128 ? 18.594 -4.41 -0.283 1 80 128 ASN A C 1
ATOM 968 O O . ASN A 1 128 ? 18.031 -5.348 0.285 1 80 128 ASN A O 1
ATOM 972 N N . ASN A 1 129 ? 18.875 -3.242 0.241 1 90.25 129 ASN A N 1
ATOM 973 C CA . ASN A 1 129 ? 18.719 -3.145 1.689 1 90.25 129 ASN A CA 1
ATOM 974 C C . ASN A 1 129 ? 17.75 -2.041 2.076 1 90.25 129 ASN A C 1
ATOM 976 O O . ASN A 1 129 ? 17.766 -1.556 3.209 1 90.25 129 ASN A O 1
ATOM 980 N N . CYS A 1 130 ? 17 -1.586 1.147 1 94.81 130 CYS A N 1
ATOM 981 C CA . CYS A 1 130 ? 15.93 -0.628 1.397 1 94.81 130 CYS A CA 1
ATOM 982 C C . CYS A 1 130 ? 14.57 -1.219 1.032 1 94.81 130 CYS A C 1
ATOM 984 O O . CYS A 1 130 ? 14.375 -1.683 -0.092 1 94.81 130 CYS A O 1
ATOM 986 N N . PHE A 1 131 ? 13.695 -1.219 1.939 1 97.38 131 PHE A N 1
ATOM 987 C CA . PHE A 1 131 ? 12.391 -1.839 1.752 1 97.38 131 PHE A CA 1
ATOM 988 C C . PHE A 1 131 ? 11.273 -0.842 2.031 1 97.38 131 PHE A C 1
ATOM 990 O O . PHE A 1 131 ? 11.195 -0.273 3.121 1 97.38 131 PHE A O 1
ATOM 997 N N . VAL A 1 132 ? 10.406 -0.608 1.067 1 97.44 132 VAL A N 1
ATOM 998 C CA . VAL A 1 132 ? 9.344 0.38 1.198 1 97.44 132 VAL A CA 1
ATOM 999 C C . VAL A 1 132 ? 7.992 -0.326 1.296 1 97.44 132 VAL A C 1
ATOM 1001 O O . VAL A 1 132 ? 7.734 -1.291 0.574 1 97.44 132 VAL A O 1
ATOM 1004 N N . ALA A 1 133 ? 7.133 0.112 2.221 1 98.5 133 ALA A N 1
ATOM 1005 C CA . ALA A 1 133 ? 5.777 -0.403 2.377 1 98.5 133 ALA A CA 1
ATOM 1006 C C . ALA A 1 133 ? 4.777 0.734 2.568 1 98.5 133 ALA A C 1
ATOM 1008 O O . ALA A 1 133 ? 5.121 1.785 3.115 1 98.5 133 ALA A O 1
ATOM 1009 N N . GLY A 1 134 ? 3.592 0.563 2.021 1 98.44 134 GLY A N 1
ATOM 1010 C CA . GLY A 1 134 ? 2.496 1.487 2.271 1 98.44 134 GLY A CA 1
ATOM 1011 C C . GLY A 1 134 ? 1.623 1.074 3.441 1 98.44 134 GLY A C 1
ATOM 1012 O O . GLY A 1 134 ? 1.246 -0.094 3.559 1 98.44 134 GLY A O 1
ATOM 1013 N N . VAL A 1 135 ? 1.295 2.012 4.32 1 98.5 135 VAL A N 1
ATOM 1014 C CA . VAL A 1 135 ? 0.503 1.729 5.512 1 98.5 135 VAL A CA 1
ATOM 1015 C C . VAL A 1 135 ? -0.764 2.582 5.508 1 98.5 135 VAL A C 1
ATOM 1017 O O . VAL A 1 135 ? -0.736 3.75 5.898 1 98.5 135 VAL A O 1
ATOM 1020 N N . PRO A 1 136 ? -1.873 1.98 5.105 1 97 136 PRO A N 1
ATOM 1021 C CA . PRO A 1 136 ? -3.139 2.717 5.129 1 97 136 PRO A CA 1
ATOM 1022 C C . PRO A 1 136 ? -3.725 2.836 6.535 1 97 136 PRO A C 1
ATOM 1024 O O . PRO A 1 136 ? -3.725 1.861 7.293 1 97 136 PRO A O 1
ATOM 1027 N N . GLY A 1 137 ? -4.148 4.047 6.887 1 95.38 137 GLY A N 1
ATOM 1028 C CA . GLY A 1 137 ? -4.809 4.246 8.164 1 95.38 137 GLY A CA 1
ATOM 1029 C C . GLY A 1 137 ? -4.594 5.629 8.742 1 95.38 137 GLY A C 1
ATOM 1030 O O . GLY A 1 137 ? -3.648 6.328 8.359 1 95.38 137 GLY A O 1
ATOM 1031 N N . SER A 1 138 ? -5.434 5.996 9.664 1 95.31 138 SER A N 1
ATOM 1032 C CA . SER A 1 138 ? -5.301 7.281 10.336 1 95.31 138 SER A CA 1
ATOM 1033 C C . SER A 1 138 ? -4.195 7.246 11.391 1 95.31 138 SER A C 1
ATOM 1035 O O . SER A 1 138 ? -4.117 6.301 12.18 1 95.31 138 SER A O 1
ATOM 1037 N N . PHE A 1 139 ? -3.309 8.234 11.367 1 97 139 PHE A N 1
ATOM 1038 C CA . PHE A 1 139 ? -2.252 8.258 12.375 1 97 139 PHE A CA 1
ATOM 1039 C C . PHE A 1 139 ? -2.791 8.734 13.719 1 97 139 PHE A C 1
ATOM 1041 O O . PHE A 1 139 ? -2.049 8.812 14.695 1 97 139 PHE A O 1
ATOM 1048 N N . TYR A 1 140 ? -4.109 9.047 13.812 1 96.69 140 TYR A N 1
ATOM 1049 C CA . TYR A 1 140 ? -4.762 9.25 15.102 1 96.69 140 TYR A CA 1
ATOM 1050 C C . TYR A 1 140 ? -5.238 7.922 15.68 1 96.69 140 TYR A C 1
ATOM 1052 O O . TYR A 1 140 ? -6.32 7.852 16.281 1 96.69 140 TYR A O 1
ATOM 1060 N N . GLY A 1 141 ? -4.594 6.898 15.445 1 94.06 141 GLY A N 1
ATOM 1061 C CA . GLY A 1 141 ? -4.68 5.535 15.945 1 94.06 141 GLY A CA 1
ATOM 1062 C C . GLY A 1 141 ? -3.387 4.758 15.789 1 94.06 141 GLY A C 1
ATOM 1063 O O . GLY A 1 141 ? -2.402 5.281 15.258 1 94.06 141 GLY A O 1
ATOM 1064 N N . ARG A 1 142 ? -3.438 3.537 16.203 1 94.25 142 ARG A N 1
ATOM 1065 C CA . ARG A 1 142 ? -2.26 2.682 16.109 1 94.25 142 ARG A CA 1
ATOM 1066 C C . ARG A 1 142 ? -2.045 2.217 14.672 1 94.25 142 ARG A C 1
ATOM 1068 O O . ARG A 1 142 ? -3.006 1.894 13.969 1 94.25 142 ARG A O 1
ATOM 1075 N N . LEU A 1 143 ? -0.789 2.201 14.258 1 97 143 LEU A N 1
ATOM 1076 C CA . LEU A 1 143 ? -0.467 1.841 12.883 1 97 143 LEU A CA 1
ATOM 1077 C C . LEU A 1 143 ? 0.623 0.775 12.844 1 97 143 LEU A C 1
ATOM 1079 O O . LEU A 1 143 ? 0.768 0.069 11.844 1 97 143 LEU A O 1
ATOM 1083 N N . PHE A 1 144 ? 1.413 0.683 13.914 1 97.75 144 PHE A N 1
ATOM 1084 C CA . PHE A 1 144 ? 2.6 -0.166 13.914 1 97.75 144 PHE A CA 1
ATOM 1085 C C . PHE A 1 144 ? 2.674 -0.984 15.203 1 97.75 144 PHE A C 1
ATOM 1087 O O . PHE A 1 144 ? 2.053 -0.63 16.203 1 97.75 144 PHE A O 1
ATOM 1094 N N . PRO A 1 145 ? 3.406 -2.096 15.164 1 96.81 145 PRO A N 1
ATOM 1095 C CA . PRO A 1 145 ? 3.643 -2.852 16.406 1 96.81 145 PRO A CA 1
ATO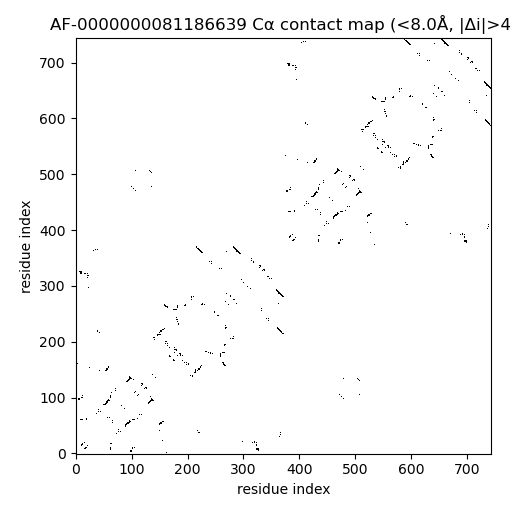M 1096 C C . PRO A 1 145 ? 4.34 -2.023 17.484 1 96.81 145 PRO A C 1
ATOM 1098 O O . PRO A 1 145 ? 4.965 -1.006 17.172 1 96.81 145 PRO A O 1
ATOM 1101 N N . PRO A 1 146 ? 4.184 -2.447 18.719 1 95.12 146 PRO A N 1
ATOM 1102 C CA . PRO A 1 146 ? 4.852 -1.726 19.797 1 95.12 146 PRO A CA 1
ATOM 1103 C C . PRO A 1 146 ? 6.371 -1.692 19.641 1 95.12 146 PRO A C 1
ATOM 1105 O O . PRO A 1 146 ? 6.969 -2.68 19.203 1 95.12 146 PRO A O 1
ATOM 1108 N N . SER A 1 147 ? 6.945 -0.552 19.875 1 95.12 147 SER A N 1
ATOM 1109 C CA . SER A 1 147 ? 8.391 -0.365 19.922 1 95.12 147 SER A CA 1
ATOM 1110 C C . SER A 1 147 ? 9.055 -0.908 18.672 1 95.12 147 SER A C 1
ATOM 1112 O O . SER A 1 147 ? 10.016 -1.676 18.75 1 95.12 147 SER A O 1
ATOM 1114 N N . SER A 1 148 ? 8.531 -0.513 17.547 1 96.19 148 SER A N 1
ATOM 1115 C CA . SER A 1 148 ? 9.016 -1.073 16.297 1 96.19 148 SER A CA 1
ATOM 1116 C C . SER A 1 148 ? 9.664 -0.002 15.422 1 96.19 148 SER A C 1
ATOM 1118 O O . SER A 1 148 ? 10.477 -0.311 14.547 1 96.19 148 SER A O 1
ATOM 1120 N N . LEU A 1 149 ? 9.391 1.273 15.68 1 97.88 149 LEU A N 1
ATOM 1121 C CA . LEU A 1 149 ? 9.883 2.354 14.828 1 97.88 149 LEU A CA 1
ATOM 1122 C C . LEU A 1 149 ? 11.086 3.039 15.477 1 97.88 149 LEU A C 1
ATOM 1124 O O . LEU A 1 149 ? 11.117 3.24 16.688 1 97.88 149 LEU A O 1
ATOM 1128 N N . HIS A 1 150 ? 12.023 3.379 14.648 1 97.94 150 HIS A N 1
ATOM 1129 C CA . HIS A 1 150 ? 13.188 4.121 15.109 1 97.94 150 HIS A CA 1
ATOM 1130 C C . HIS A 1 150 ? 13.031 5.613 14.859 1 97.94 150 HIS A C 1
ATOM 1132 O O . HIS A 1 150 ? 13.523 6.438 15.633 1 97.94 150 HIS A O 1
ATOM 1138 N N . PHE A 1 151 ? 12.375 5.992 13.789 1 98.38 151 PHE A N 1
ATOM 1139 C CA . PHE A 1 151 ? 12.234 7.391 13.391 1 98.38 151 PHE A CA 1
ATOM 1140 C C . PHE A 1 151 ? 10.883 7.637 12.734 1 98.38 151 PHE A C 1
ATOM 1142 O O . PHE A 1 151 ? 10.422 6.82 11.938 1 98.38 151 PHE A O 1
ATOM 1149 N N . VAL A 1 152 ? 10.258 8.734 13.102 1 98.75 152 VAL A N 1
ATOM 1150 C CA . VAL A 1 152 ? 8.984 9.133 12.508 1 98.75 152 VAL A CA 1
ATOM 1151 C C . VAL A 1 152 ? 9.094 10.539 11.93 1 98.75 152 VAL A C 1
ATOM 1153 O O . VAL A 1 152 ? 9.547 11.461 12.609 1 98.75 152 VAL A O 1
ATOM 1156 N N . HIS A 1 153 ? 8.766 10.656 10.711 1 98.69 153 HIS A N 1
ATOM 1157 C CA . HIS A 1 153 ? 8.695 11.938 10.008 1 98.69 153 HIS A CA 1
ATOM 1158 C C . HIS A 1 153 ? 7.262 12.289 9.641 1 98.69 153 HIS A C 1
ATOM 1160 O O . HIS A 1 153 ? 6.477 11.414 9.273 1 98.69 153 HIS A O 1
ATOM 1166 N N . SER A 1 154 ? 6.863 13.469 9.812 1 98.5 154 SER A N 1
ATOM 1167 C CA . SER A 1 154 ? 5.605 14 9.297 1 98.5 154 SER A CA 1
ATOM 1168 C C . SER A 1 154 ? 5.75 15.469 8.906 1 98.5 154 SER A C 1
ATOM 1170 O O . SER A 1 154 ? 6.289 16.266 9.664 1 98.5 154 SER A O 1
ATOM 1172 N N . SER A 1 155 ? 5.391 15.75 7.727 1 97.94 155 SER A N 1
ATOM 1173 C CA . SER A 1 155 ? 5.457 17.125 7.227 1 97.94 155 SER A CA 1
ATOM 1174 C C . SER A 1 155 ? 4.121 17.562 6.633 1 97.94 155 SER A C 1
ATOM 1176 O O . SER A 1 155 ? 3.635 16.953 5.676 1 97.94 155 SER A O 1
ATOM 1178 N N . TYR A 1 156 ? 3.51 18.609 7.23 1 96.69 156 TYR A N 1
ATOM 1179 C CA . TYR A 1 156 ? 2.275 19.234 6.754 1 96.69 156 TYR A CA 1
ATOM 1180 C C . TYR A 1 156 ? 1.129 18.219 6.758 1 96.69 156 TYR A C 1
ATOM 1182 O O . TYR A 1 156 ? 0.403 18.094 5.77 1 96.69 156 TYR A O 1
ATOM 1190 N N . ALA A 1 157 ? 1.029 17.484 7.852 1 97.06 157 ALA A N 1
ATOM 1191 C CA . ALA A 1 157 ? -0.068 16.531 7.988 1 97.06 157 ALA A CA 1
ATOM 1192 C C . ALA A 1 157 ? -0.808 16.734 9.305 1 97.06 157 ALA A C 1
ATOM 1194 O O . ALA A 1 157 ? -2.037 16.641 9.352 1 97.06 157 ALA A O 1
ATOM 1195 N N . ILE A 1 158 ? -0.154 17.094 10.328 1 96.5 158 ILE A N 1
ATOM 1196 C CA . ILE A 1 158 ? -0.673 17.078 11.695 1 96.5 158 ILE A CA 1
ATOM 1197 C C . ILE A 1 158 ? -1.705 18.203 11.867 1 96.5 158 ILE A C 1
ATOM 1199 O O . ILE A 1 158 ? -2.547 18.141 12.766 1 96.5 158 ILE A O 1
ATOM 1203 N N . MET A 1 159 ? -1.679 19.25 11.062 1 96.75 159 MET A N 1
ATOM 1204 C CA . MET A 1 159 ? -2.662 20.328 11.164 1 96.75 159 MET A CA 1
ATOM 1205 C C . MET A 1 159 ? -4.047 19.828 10.75 1 96.75 159 MET A C 1
ATOM 1207 O O . MET A 1 159 ? -5.055 20.469 11.062 1 96.75 159 MET A O 1
ATOM 1211 N N . TRP A 1 160 ? -4.066 18.781 9.938 1 97.19 160 TRP A N 1
ATOM 1212 C CA . TRP A 1 160 ? -5.336 18.125 9.625 1 97.19 160 TRP A CA 1
ATOM 1213 C C . TRP A 1 160 ? -5.82 17.281 10.805 1 97.19 160 TRP A C 1
ATOM 1215 O O . TRP A 1 160 ? -5.309 16.188 11.047 1 97.19 160 TRP A O 1
ATOM 1225 N N . ILE A 1 161 ? -6.816 17.766 11.469 1 96.94 161 ILE A N 1
ATOM 1226 C CA . ILE A 1 161 ? -7.316 17.062 12.648 1 96.94 161 ILE A CA 1
ATOM 1227 C C . ILE A 1 161 ? -8.297 15.969 12.219 1 96.94 161 ILE A C 1
ATOM 1229 O O . ILE A 1 161 ? -8.695 15.906 11.055 1 96.94 161 ILE A O 1
ATOM 1233 N N . SER A 1 162 ? -8.625 15.023 13.086 1 95.75 162 SER A N 1
ATOM 1234 C CA . SER A 1 162 ? -9.312 13.781 12.75 1 95.75 162 SER A CA 1
ATOM 1235 C C . SER A 1 162 ? -10.719 14.055 12.227 1 95.75 162 SER A C 1
ATOM 1237 O O . SER A 1 162 ? -11.266 13.258 11.461 1 95.75 162 SER A O 1
ATOM 1239 N N . LYS A 1 163 ? -11.367 15.148 12.703 1 94.38 163 LYS A N 1
ATOM 1240 C CA . LYS A 1 163 ? -12.711 15.562 12.297 1 94.38 163 LYS A CA 1
ATOM 1241 C C . LYS A 1 163 ? -12.977 17.016 12.688 1 94.38 163 LYS A C 1
ATOM 1243 O O . LYS A 1 163 ? -12.312 17.562 13.57 1 94.38 163 LYS A O 1
ATOM 1248 N N . ALA A 1 164 ? -13.875 17.578 11.953 1 94.06 164 ALA A N 1
ATOM 1249 C CA . ALA A 1 164 ? -14.383 18.859 12.43 1 94.06 164 ALA A CA 1
ATOM 1250 C C . ALA A 1 164 ? -15.117 18.719 13.758 1 94.06 164 ALA A C 1
ATOM 1252 O O . ALA A 1 164 ? -15.828 17.734 13.969 1 94.06 164 ALA A O 1
ATOM 1253 N N . PRO A 1 165 ? -14.914 19.719 14.609 1 94.75 165 PRO A N 1
ATOM 1254 C CA . PRO A 1 165 ? -15.602 19.609 15.898 1 94.75 165 PRO A CA 1
ATOM 1255 C C . PRO A 1 165 ? -17.109 19.453 15.742 1 94.75 165 PRO A C 1
ATOM 1257 O O . PRO A 1 165 ? -17.75 20.203 14.992 1 94.75 165 PRO A O 1
ATOM 1260 N N . THR A 1 166 ? -17.625 18.5 16.438 1 89.62 166 THR A N 1
ATOM 1261 C CA . THR A 1 166 ? -19.062 18.25 16.375 1 89.62 166 THR A CA 1
ATOM 1262 C C . THR A 1 166 ? -19.844 19.375 17.062 1 89.62 166 THR A C 1
ATOM 1264 O O . THR A 1 166 ? -21.016 19.578 16.766 1 89.62 166 THR A O 1
ATOM 1267 N N . GLU A 1 167 ? -19.172 20.109 17.844 1 89.88 167 GLU A N 1
ATOM 1268 C CA . GLU A 1 167 ? -19.766 21.188 18.625 1 89.88 167 GLU A CA 1
ATOM 1269 C C . GLU A 1 167 ? -20.141 22.375 17.75 1 89.88 167 GLU A C 1
ATOM 1271 O O . GLU A 1 167 ? -20.875 23.266 18.188 1 89.88 167 GLU A O 1
ATOM 1276 N N . LEU A 1 168 ? -19.672 22.359 16.578 1 92.81 168 LEU A N 1
ATOM 1277 C CA . LEU A 1 168 ? -19.891 23.5 15.695 1 92.81 168 LEU A CA 1
ATOM 1278 C C . LEU A 1 168 ? -21.344 23.547 15.219 1 92.81 168 LEU A C 1
ATOM 1280 O O . LEU A 1 168 ? -21.797 24.578 14.695 1 92.81 168 LEU A O 1
ATOM 1284 N N . VAL A 1 169 ? -22 22.469 15.344 1 86.75 169 VAL A N 1
ATOM 1285 C CA . VAL A 1 169 ? -23.422 22.422 15.039 1 86.75 169 VAL A CA 1
ATOM 1286 C C . VAL A 1 169 ? -24.219 22.375 16.344 1 86.75 169 VAL A C 1
ATOM 1288 O O . VAL A 1 169 ? -24.016 21.484 17.172 1 86.75 169 VAL A O 1
ATOM 1291 N N . THR A 1 170 ? -25.031 23.266 16.438 1 82.88 170 THR A N 1
ATOM 1292 C CA . THR A 1 170 ? -25.859 23.297 17.641 1 82.88 170 THR A CA 1
ATOM 1293 C C . THR A 1 170 ? -26.844 22.141 17.672 1 82.88 170 THR A C 1
ATOM 1295 O O . THR A 1 170 ? -27 21.438 16.672 1 82.88 170 THR A O 1
ATOM 1298 N N . LYS A 1 171 ? -27.625 22 18.797 1 79.38 171 LYS A N 1
ATOM 1299 C CA . LYS A 1 171 ? -28.609 20.938 18.969 1 79.38 171 LYS A CA 1
ATOM 1300 C C . LYS A 1 171 ? -29.781 21.109 18 1 79.38 171 LYS A C 1
ATOM 1302 O O . LYS A 1 171 ? -30.422 20.141 17.625 1 79.38 171 LYS A O 1
ATOM 1307 N N . THR A 1 172 ? -29.906 22.344 17.562 1 80.12 172 THR A N 1
ATOM 1308 C CA . THR A 1 172 ? -31.016 22.641 16.656 1 80.12 172 THR A CA 1
ATOM 1309 C C . THR A 1 172 ? -30.562 22.531 15.203 1 80.12 172 THR A C 1
ATOM 1311 O O . THR A 1 172 ? -31.344 22.844 14.289 1 80.12 172 THR A O 1
ATOM 1314 N N . GLY A 1 173 ? -29.344 22.266 15.039 1 80 173 GLY A N 1
ATOM 1315 C CA . GLY A 1 173 ? -28.844 22.047 13.688 1 80 173 GLY A CA 1
ATOM 1316 C C . GLY A 1 173 ? -28.297 23.297 13.039 1 80 173 GLY A C 1
ATOM 1317 O O . GLY A 1 173 ? -28.016 23.312 11.836 1 80 173 GLY A O 1
ATOM 1318 N N . THR A 1 174 ? -28.094 24.312 13.922 1 86.12 174 THR A N 1
ATOM 1319 C CA . THR A 1 174 ? -27.594 25.578 13.391 1 86.12 174 THR A CA 1
ATOM 1320 C C . THR A 1 174 ? -26.062 25.641 13.484 1 86.12 174 THR A C 1
ATOM 1322 O O . THR A 1 174 ? -25.484 25.219 14.484 1 86.12 174 THR A O 1
ATOM 1325 N N . SER A 1 175 ? -25.5 26.203 12.438 1 91.75 175 SER A N 1
ATOM 1326 C CA . SER A 1 175 ? -24.047 26.344 12.406 1 91.75 175 SER A CA 1
ATOM 1327 C C . SER A 1 175 ? -23.578 27.484 13.297 1 91.75 175 SER A C 1
ATOM 1329 O O . SER A 1 175 ? -24.172 28.562 13.312 1 91.75 175 SER A O 1
ATOM 1331 N N . LEU A 1 176 ? -22.516 27.25 14.062 1 93.25 176 LEU A N 1
ATOM 1332 C CA . LEU A 1 176 ? -21.875 28.281 14.867 1 93.25 176 LEU A CA 1
ATOM 1333 C C . LEU A 1 176 ? -20.906 29.109 14.031 1 93.25 176 LEU A C 1
ATOM 1335 O O . LEU A 1 176 ? -20.547 30.219 14.414 1 93.25 176 LEU A O 1
ATOM 1339 N N . ASN A 1 177 ? -20.422 28.547 12.977 1 94.62 177 ASN A N 1
ATOM 1340 C CA . ASN A 1 177 ? -19.375 29.172 12.172 1 94.62 177 ASN A CA 1
ATOM 1341 C C . ASN A 1 177 ? -19.922 29.719 10.867 1 94.62 177 ASN A C 1
ATOM 1343 O O . ASN A 1 177 ? -19.375 29.469 9.797 1 94.62 177 ASN A O 1
ATOM 1347 N N . LYS A 1 178 ? -20.922 30.516 10.977 1 92.19 178 LYS A N 1
ATOM 1348 C CA . LYS A 1 178 ? -21.625 31.016 9.805 1 92.19 178 LYS A CA 1
ATOM 1349 C C . LYS A 1 178 ? -20.703 31.812 8.891 1 92.19 178 LYS A C 1
ATOM 1351 O O . LYS A 1 178 ? -19.969 32.688 9.359 1 92.19 178 LYS A O 1
ATOM 1356 N N . GLY A 1 179 ? -20.75 31.438 7.684 1 92.19 179 GLY A N 1
ATOM 1357 C CA . GLY A 1 179 ? -20 32.188 6.672 1 92.19 179 GLY A CA 1
ATOM 1358 C C . GLY A 1 179 ? -18.562 31.719 6.535 1 92.19 179 GLY A C 1
ATOM 1359 O O . GLY A 1 179 ? -17.844 32.188 5.652 1 92.19 179 GLY A O 1
ATOM 1360 N N . ASN A 1 180 ? -18.109 30.812 7.398 1 94.19 180 ASN A N 1
ATOM 1361 C CA . ASN A 1 180 ? -16.719 30.344 7.391 1 94.19 180 ASN A CA 1
ATOM 1362 C C . ASN A 1 180 ? -16.641 28.828 7.281 1 94.19 180 ASN A C 1
ATOM 1364 O O . ASN A 1 180 ? -17.641 28.125 7.527 1 94.19 180 ASN A O 1
ATOM 1368 N N . ILE A 1 181 ? -15.469 28.344 6.879 1 95.5 181 ILE A N 1
ATOM 1369 C CA . ILE A 1 181 ? -15.305 26.891 6.789 1 95.5 181 ILE A CA 1
ATOM 1370 C C . ILE A 1 181 ? -14.219 26.438 7.766 1 95.5 181 ILE A C 1
ATOM 1372 O O . ILE A 1 181 ? -13.945 25.25 7.887 1 95.5 181 ILE A O 1
ATOM 1376 N N . CYS A 1 182 ? -13.531 27.344 8.422 1 95.5 182 CYS A N 1
ATOM 1377 C CA . CYS A 1 182 ? -12.484 27.125 9.414 1 95.5 182 CYS A CA 1
ATOM 1378 C C . CYS A 1 182 ? -12.414 28.266 10.414 1 95.5 182 CYS A C 1
ATOM 1380 O O . CYS A 1 182 ? -13.266 29.156 10.406 1 95.5 182 CYS A O 1
ATOM 1382 N N . VAL A 1 183 ? -11.508 28.219 11.359 1 95.25 183 VAL A N 1
ATOM 1383 C CA . VAL A 1 183 ? -11.32 29.344 12.281 1 95.25 183 VAL A CA 1
ATOM 1384 C C . VAL A 1 183 ? -10.898 30.578 11.5 1 95.25 183 VAL A C 1
ATOM 1386 O O . VAL A 1 183 ? -9.914 30.562 10.758 1 95.25 183 VAL A O 1
ATOM 1389 N N . ALA A 1 184 ? -11.711 31.562 11.586 1 92.25 184 ALA A N 1
ATOM 1390 C CA . ALA A 1 184 ? -11.461 32.812 10.891 1 92.25 184 ALA A CA 1
ATOM 1391 C C . ALA A 1 184 ? -11.594 34 11.844 1 92.25 184 ALA A C 1
ATOM 1393 O O . ALA A 1 184 ? -11.992 33.844 13 1 92.25 184 ALA A O 1
ATOM 1394 N N . LYS A 1 185 ? -11.211 35.156 11.305 1 86.94 185 LYS A N 1
ATOM 1395 C CA . LYS A 1 185 ? -11.305 36.375 12.086 1 86.94 185 LYS A CA 1
ATOM 1396 C C . LYS A 1 185 ? -12.734 36.625 12.531 1 86.94 185 LYS A C 1
ATOM 1398 O O . LYS A 1 185 ? -12.969 37.156 13.633 1 86.94 185 LYS A O 1
ATOM 1403 N N . THR A 1 186 ? -13.664 36.281 11.734 1 90.38 186 THR A N 1
ATOM 1404 C CA . THR A 1 186 ? -15.062 36.562 12 1 90.38 186 THR A CA 1
ATOM 1405 C C . THR A 1 186 ? -15.719 35.438 12.781 1 90.38 186 THR A C 1
ATOM 1407 O O . THR A 1 186 ? -16.891 35.531 13.141 1 90.38 186 THR A O 1
ATOM 1410 N N . SER A 1 187 ? -15 34.375 13.047 1 94.06 187 SER A N 1
ATOM 1411 C CA . SER A 1 187 ? -15.539 33.25 13.805 1 94.06 187 SER A CA 1
ATOM 1412 C C . SER A 1 187 ? -15.758 33.625 15.266 1 94.06 187 SER A C 1
ATOM 1414 O O . SER A 1 187 ? -14.938 34.312 15.859 1 94.06 187 SER A O 1
ATOM 1416 N N . PRO A 1 188 ? -16.891 33.25 15.852 1 93.44 188 PRO A N 1
ATOM 1417 C CA . PRO A 1 188 ? -17.062 33.438 17.297 1 93.44 188 PRO A CA 1
ATOM 1418 C C . PRO A 1 188 ? -16.047 32.688 18.125 1 93.44 188 PRO A C 1
ATOM 1420 O O . PRO A 1 188 ? -15.508 31.672 17.672 1 93.44 188 PRO A O 1
ATOM 1423 N N . PRO A 1 189 ? -15.836 33.094 19.312 1 94.5 189 PRO A N 1
ATOM 1424 C CA . PRO A 1 189 ? -14.859 32.438 20.188 1 94.5 189 PRO A CA 1
ATOM 1425 C C . PRO A 1 189 ? -15.148 30.969 20.406 1 94.5 189 PRO A C 1
ATOM 1427 O O . PRO A 1 189 ? -14.219 30.156 20.531 1 94.5 189 PRO A O 1
ATOM 1430 N N . ALA A 1 190 ? -16.391 30.625 20.375 1 94.5 190 ALA A N 1
ATOM 1431 C CA . ALA A 1 190 ? -16.781 29.234 20.609 1 94.5 190 ALA A CA 1
ATOM 1432 C C . ALA A 1 190 ? -16.25 28.312 19.5 1 94.5 190 ALA A C 1
ATOM 1434 O O . ALA A 1 190 ? -15.938 27.156 19.75 1 94.5 190 ALA A O 1
ATOM 1435 N N . VAL A 1 191 ? -16.156 28.859 18.328 1 96 191 VAL A N 1
ATOM 1436 C CA . VAL A 1 191 ? -15.625 28.094 17.203 1 96 191 VAL A CA 1
ATOM 1437 C C . VAL A 1 191 ? -14.148 27.781 17.422 1 96 191 VAL A C 1
ATOM 1439 O O . VAL A 1 191 ? -13.727 26.641 17.266 1 96 191 VAL A O 1
ATOM 1442 N N . PHE A 1 192 ? -13.469 28.797 17.828 1 96.31 192 PHE A N 1
ATOM 1443 C CA . PHE A 1 192 ? -12.055 28.625 18.125 1 96.31 192 PHE A CA 1
ATOM 1444 C C . PHE A 1 192 ? -11.852 27.594 19.234 1 96.31 192 PHE A C 1
ATOM 1446 O O . PHE A 1 192 ? -11.016 26.703 19.094 1 96.31 192 PHE A O 1
ATOM 1453 N N . GLU A 1 193 ? -12.555 27.688 20.266 1 96.56 193 GLU A N 1
ATOM 1454 C CA . GLU A 1 193 ? -12.43 26.781 21.406 1 96.56 193 GLU A CA 1
ATOM 1455 C C . GLU A 1 193 ? -12.711 25.344 21 1 96.56 193 GLU A C 1
ATOM 1457 O O . GLU A 1 193 ? -12.023 24.422 21.453 1 96.56 193 GLU A O 1
ATOM 1462 N N . ALA A 1 194 ? -13.703 25.172 20.172 1 96.94 194 ALA A N 1
ATOM 1463 C CA . ALA A 1 194 ? -14.055 23.828 19.719 1 96.94 194 ALA A CA 1
ATOM 1464 C C . ALA A 1 194 ? -12.93 23.203 18.906 1 96.94 194 ALA A C 1
ATOM 1466 O O . ALA A 1 194 ? -12.578 22.047 19.078 1 96.94 194 ALA A O 1
ATOM 1467 N N . TYR A 1 195 ? -12.344 23.984 18.031 1 97.62 195 TYR A N 1
ATOM 1468 C CA . TYR A 1 195 ? -11.242 23.516 17.203 1 97.62 195 TYR A CA 1
ATOM 1469 C C . TYR A 1 195 ? -10.016 23.219 18.047 1 97.62 195 TYR A C 1
ATOM 1471 O O . TYR A 1 195 ? -9.328 22.219 17.844 1 97.62 195 TYR A O 1
ATOM 1479 N N . LEU A 1 196 ? -9.742 24.109 18.953 1 97.69 196 LEU A N 1
ATOM 1480 C CA . LEU A 1 196 ? -8.609 23.922 19.844 1 97.69 196 LEU A CA 1
ATOM 1481 C C . LEU A 1 196 ? -8.75 22.625 20.625 1 97.69 196 LEU A C 1
ATOM 1483 O O . LEU A 1 196 ? -7.793 21.859 20.734 1 97.69 196 LEU A O 1
ATOM 1487 N N . GLU A 1 197 ? -9.906 22.406 21.125 1 97.75 197 GLU A N 1
ATOM 1488 C CA . GLU A 1 197 ? -10.156 21.203 21.906 1 97.75 197 GLU A CA 1
ATOM 1489 C C . GLU A 1 197 ? -9.977 19.953 21.062 1 97.75 197 GLU A C 1
ATOM 1491 O O . GLU A 1 197 ? -9.375 18.969 21.516 1 97.75 197 GLU A O 1
ATOM 1496 N N . GLN A 1 198 ? -10.523 19.984 19.922 1 97.44 198 GLN A N 1
ATOM 1497 C CA . GLN A 1 198 ? -10.391 18.844 19.016 1 97.44 198 GLN A CA 1
ATOM 1498 C C . GLN A 1 198 ? -8.93 18.594 18.656 1 97.44 198 GLN A C 1
ATOM 1500 O O . GLN A 1 198 ? -8.484 17.453 18.609 1 97.44 198 GLN A O 1
ATOM 1505 N N . PHE A 1 199 ? -8.219 19.656 18.438 1 97.94 199 PHE A N 1
ATOM 1506 C CA . PHE A 1 199 ? -6.797 19.547 18.125 1 97.94 199 PHE A CA 1
ATOM 1507 C C . PHE A 1 199 ? -6.035 18.922 19.297 1 97.94 199 PHE A C 1
ATOM 1509 O O . PHE A 1 199 ? -5.23 18 19.094 1 97.94 199 PHE A O 1
ATOM 1516 N N . GLN A 1 200 ? -6.258 19.422 20.422 1 98.38 200 GLN A N 1
ATOM 1517 C CA . GLN A 1 200 ? -5.562 18.938 21.609 1 98.38 200 GLN A CA 1
ATOM 1518 C C . GLN A 1 200 ? -5.832 17.438 21.828 1 98.38 200 GLN A C 1
ATOM 1520 O O . GLN A 1 200 ? -4.918 16.688 22.141 1 98.38 200 GLN A O 1
ATOM 1525 N N . ARG A 1 201 ? -7.043 17.078 21.625 1 98.06 201 ARG A N 1
ATOM 1526 C CA . ARG A 1 201 ? -7.402 15.664 21.734 1 98.06 201 ARG A CA 1
ATOM 1527 C C . ARG A 1 201 ? -6.672 14.82 20.703 1 98.06 201 ARG A C 1
ATOM 1529 O O . ARG A 1 201 ? -6.086 13.789 21.031 1 98.06 201 ARG A O 1
ATOM 1536 N N . ASP A 1 202 ? -6.734 15.242 19.484 1 98.25 202 ASP A N 1
ATOM 1537 C CA . ASP A 1 202 ? -6.129 14.508 18.391 1 98.25 202 ASP A CA 1
ATOM 1538 C C . ASP A 1 202 ? -4.613 14.398 18.562 1 98.25 202 ASP A C 1
ATOM 1540 O O . ASP A 1 202 ? -4.039 13.32 18.406 1 98.25 202 ASP A O 1
ATOM 1544 N N . PHE A 1 203 ? -3.979 15.539 18.812 1 98.69 203 PHE A N 1
ATOM 1545 C CA . PHE A 1 203 ? -2.525 15.562 18.922 1 98.69 203 PHE A CA 1
ATOM 1546 C C . PHE A 1 203 ? -2.061 14.727 20.109 1 98.69 203 PHE A C 1
ATOM 1548 O O . PHE A 1 203 ? -1.023 14.062 20.031 1 98.69 203 PHE A O 1
ATOM 1555 N N . ALA A 1 204 ? -2.82 14.719 21.156 1 98.69 204 ALA A N 1
ATOM 1556 C CA . ALA A 1 204 ? -2.514 13.859 22.281 1 98.69 204 ALA A CA 1
ATOM 1557 C C . ALA A 1 204 ? -2.586 12.383 21.891 1 98.69 204 ALA A C 1
ATOM 1559 O O . ALA A 1 204 ? -1.726 11.594 22.281 1 98.69 204 ALA A O 1
ATOM 1560 N N . VAL A 1 205 ? -3.623 12.039 21.188 1 98.12 205 VAL A N 1
ATOM 1561 C CA . VAL A 1 205 ? -3.777 10.664 20.719 1 98.12 205 VAL A CA 1
ATOM 1562 C C . VAL A 1 205 ? -2.617 10.297 19.797 1 98.12 205 VAL A C 1
ATOM 1564 O O . VAL A 1 205 ? -2.068 9.195 19.891 1 98.12 205 VAL A O 1
ATOM 1567 N N . PHE A 1 206 ? -2.275 11.219 18.969 1 98.69 206 PHE A N 1
ATOM 1568 C CA . PHE A 1 206 ? -1.145 11.031 18.062 1 98.69 206 PHE A CA 1
ATOM 1569 C C . PHE A 1 206 ? 0.123 10.711 18.844 1 98.69 206 PHE A C 1
ATOM 1571 O O . PHE A 1 206 ? 0.815 9.734 18.531 1 98.69 206 PHE A O 1
ATOM 1578 N N . LEU A 1 207 ? 0.419 11.469 19.797 1 98.69 207 LEU A N 1
ATOM 1579 C CA . LEU A 1 207 ? 1.624 11.289 20.609 1 98.69 207 LEU A CA 1
ATOM 1580 C C . LEU A 1 207 ? 1.58 9.969 21.375 1 98.69 207 LEU A C 1
ATOM 1582 O O . LEU A 1 207 ? 2.586 9.266 21.438 1 98.69 207 LEU A O 1
ATOM 1586 N N . ARG A 1 208 ? 0.437 9.625 21.875 1 98.19 208 ARG A N 1
ATOM 1587 C CA . ARG A 1 208 ? 0.294 8.383 22.625 1 98.19 208 ARG A CA 1
ATOM 1588 C C . ARG A 1 208 ? 0.536 7.168 21.734 1 98.19 208 ARG A C 1
ATOM 1590 O O . ARG A 1 208 ? 1.201 6.215 22.141 1 98.19 208 ARG A O 1
ATOM 1597 N N . CYS A 1 209 ? -0.053 7.188 20.594 1 97.75 209 CYS A N 1
ATOM 1598 C CA . CYS A 1 209 ? 0.149 6.094 19.641 1 97.75 209 CYS A CA 1
ATOM 1599 C C . CYS A 1 209 ? 1.621 5.953 19.281 1 97.75 209 CYS A C 1
ATOM 1601 O O . CYS A 1 209 ? 2.16 4.848 19.266 1 97.75 209 CYS A O 1
ATOM 1603 N N . ARG A 1 210 ? 2.283 7.086 18.984 1 98.62 210 ARG A N 1
ATOM 1604 C CA . ARG A 1 210 ? 3.701 7.074 18.641 1 98.62 210 ARG A CA 1
ATOM 1605 C C . ARG A 1 210 ? 4.547 6.641 19.844 1 98.62 210 ARG A C 1
ATOM 1607 O O . ARG A 1 210 ? 5.562 5.961 19.672 1 98.62 210 ARG A O 1
ATOM 1614 N N . ALA A 1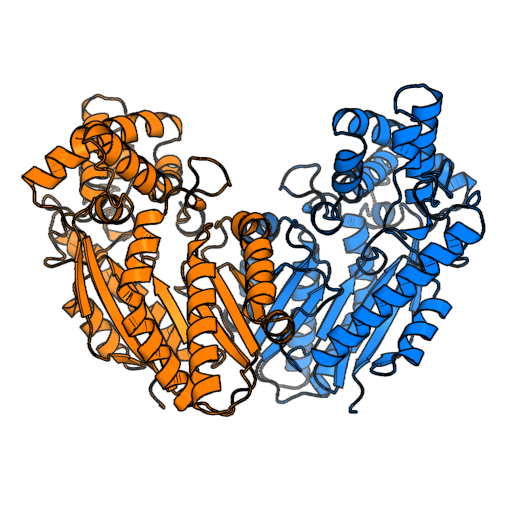 211 ? 4.129 7.039 20.984 1 98.19 211 ALA A N 1
ATOM 1615 C CA . ALA A 1 211 ? 4.844 6.609 22.188 1 98.19 211 ALA A CA 1
ATOM 1616 C C . ALA A 1 211 ? 4.879 5.09 22.281 1 98.19 211 ALA A C 1
ATOM 1618 O O . ALA A 1 211 ? 5.875 4.512 22.719 1 98.19 211 ALA A O 1
ATOM 1619 N N . ASP A 1 212 ? 3.824 4.449 21.906 1 96.44 212 ASP A N 1
ATOM 1620 C CA . ASP A 1 212 ? 3.74 2.99 21.922 1 96.44 212 ASP A CA 1
ATOM 1621 C C . ASP A 1 212 ? 4.559 2.377 20.797 1 96.44 212 ASP A C 1
ATOM 1623 O O . ASP A 1 212 ? 5.102 1.279 20.938 1 96.44 212 ASP A O 1
ATOM 1627 N N . GLU A 1 213 ? 4.695 3.023 19.719 1 97.88 213 GLU A N 1
ATOM 1628 C CA . GLU A 1 213 ? 5.219 2.443 18.469 1 97.88 213 GLU A CA 1
ATOM 1629 C C . GLU A 1 213 ? 6.715 2.695 18.344 1 97.88 213 GLU A C 1
ATOM 1631 O O . GLU A 1 213 ? 7.43 1.898 17.719 1 97.88 213 GLU A O 1
ATOM 1636 N N . VAL A 1 214 ? 7.203 3.865 18.859 1 98.12 214 VAL A N 1
ATOM 1637 C CA . VAL A 1 214 ? 8.602 4.262 18.703 1 98.12 214 VAL A CA 1
ATOM 1638 C C . VAL A 1 214 ? 9.438 3.639 19.812 1 98.12 214 VAL A C 1
ATOM 1640 O O . VAL A 1 214 ? 9.016 3.598 20.969 1 98.12 214 VAL A O 1
ATOM 1643 N N . VAL A 1 215 ? 10.617 3.123 19.516 1 96.56 215 VAL A N 1
ATOM 1644 C CA . VAL A 1 215 ? 11.523 2.531 20.5 1 96.56 215 VAL A CA 1
ATOM 1645 C C . VAL A 1 215 ? 12.055 3.615 21.438 1 96.56 215 VAL A C 1
ATOM 1647 O O . VAL A 1 215 ? 12.117 4.789 21.062 1 96.56 215 VAL A O 1
ATOM 1650 N N . PRO A 1 216 ? 12.406 3.213 22.672 1 95.12 216 PRO A N 1
ATOM 1651 C CA . PRO A 1 216 ? 13.094 4.191 23.516 1 95.12 216 PRO A CA 1
ATOM 1652 C C . PRO A 1 216 ? 14.32 4.801 22.844 1 95.12 216 PRO A C 1
ATOM 1654 O O . PRO A 1 216 ? 15.117 4.082 22.234 1 95.12 216 PRO A O 1
ATOM 1657 N N . GLY A 1 217 ? 14.422 6.094 22.906 1 94.75 217 GLY A N 1
ATOM 1658 C CA . GLY A 1 217 ? 15.523 6.785 22.25 1 94.75 217 GLY A CA 1
ATOM 1659 C C . GLY A 1 217 ? 15.242 7.094 20.781 1 94.75 217 GLY A C 1
ATOM 1660 O O . GLY A 1 217 ? 15.992 7.836 20.156 1 94.75 217 GLY A O 1
ATOM 1661 N N . GLY A 1 218 ? 14.117 6.473 20.266 1 96.81 218 GLY A N 1
ATOM 1662 C CA . GLY A 1 218 ? 13.711 6.812 18.906 1 96.81 218 GLY A CA 1
ATOM 1663 C C . GLY A 1 218 ? 13.359 8.281 18.75 1 96.81 218 GLY A C 1
ATOM 1664 O O . GLY A 1 218 ? 13.211 9 19.734 1 96.81 218 GLY A O 1
ATOM 1665 N N . ARG A 1 219 ? 13.211 8.766 17.516 1 97.06 219 ARG A N 1
ATOM 1666 C CA . ARG A 1 219 ? 13.047 10.195 17.281 1 97.06 219 ARG A CA 1
ATOM 1667 C C . ARG A 1 219 ? 11.898 10.469 16.312 1 97.06 219 ARG A C 1
ATOM 1669 O O . ARG A 1 219 ? 11.531 9.602 15.523 1 97.06 219 ARG A O 1
ATOM 1676 N N . MET A 1 220 ? 11.398 11.633 16.406 1 98 220 MET A N 1
ATOM 1677 C CA . MET A 1 220 ? 10.383 12.133 15.492 1 98 220 MET A CA 1
ATOM 1678 C C . MET A 1 220 ? 10.711 13.547 15.031 1 98 220 MET A C 1
ATOM 1680 O O . MET A 1 220 ? 11.188 14.367 15.828 1 98 220 MET A O 1
ATOM 1684 N N . LEU A 1 221 ? 10.555 13.82 13.82 1 98.12 221 LEU A N 1
ATOM 1685 C CA . LEU A 1 221 ? 10.633 15.164 13.258 1 98.12 221 LEU A CA 1
ATOM 1686 C C . LEU A 1 221 ? 9.312 15.555 12.609 1 98.12 221 LEU A C 1
ATOM 1688 O O . LEU A 1 221 ? 8.938 15.008 11.57 1 98.12 221 LEU A O 1
ATOM 1692 N N . LEU A 1 222 ? 8.656 16.531 13.242 1 98.31 222 LEU A N 1
ATOM 1693 C CA . LEU A 1 222 ? 7.324 16.953 12.812 1 98.31 222 LEU A CA 1
ATOM 1694 C C . LEU A 1 222 ? 7.348 18.406 12.328 1 98.31 222 LEU A C 1
ATOM 1696 O O . LEU A 1 222 ? 7.891 19.281 13.008 1 98.31 222 LEU A O 1
ATOM 1700 N N . THR A 1 223 ? 6.844 18.625 11.141 1 98 223 THR A N 1
ATOM 1701 C CA . THR A 1 223 ? 6.633 19.969 10.617 1 98 223 THR A CA 1
ATOM 1702 C C . THR A 1 223 ? 5.152 20.219 10.336 1 98 223 THR A C 1
ATOM 1704 O O . THR A 1 223 ? 4.508 19.422 9.641 1 98 223 THR A O 1
ATOM 1707 N N . THR A 1 224 ? 4.648 21.25 10.914 1 97.31 224 THR A N 1
ATOM 1708 C CA . THR A 1 224 ? 3.232 21.547 10.711 1 97.31 224 THR A CA 1
ATOM 1709 C C . THR A 1 224 ? 3.025 23.031 10.43 1 97.31 224 THR A C 1
ATOM 1711 O O . THR A 1 224 ? 3.861 23.859 10.797 1 97.31 224 THR A O 1
ATOM 1714 N N . MET A 1 225 ? 1.95 23.328 9.695 1 96.25 225 MET A N 1
ATOM 1715 C CA . MET A 1 225 ? 1.5 24.719 9.586 1 96.25 225 MET A CA 1
ATOM 1716 C C . MET A 1 225 ? 0.875 25.188 10.891 1 96.25 225 MET A C 1
ATOM 1718 O O . MET A 1 225 ? 0.043 24.484 11.477 1 96.25 225 MET A O 1
ATOM 1722 N N . GLY A 1 226 ? 1.371 26.266 11.352 1 95.19 226 GLY A N 1
ATOM 1723 C CA . GLY A 1 226 ? 0.864 26.812 12.602 1 95.19 226 GLY A CA 1
ATOM 1724 C C . GLY A 1 226 ? 0.416 28.25 12.484 1 95.19 226 GLY A C 1
ATOM 1725 O O . GLY A 1 226 ? 0.003 28.703 11.414 1 95.19 226 GLY A O 1
ATOM 1726 N N . SER A 1 227 ? 0.269 28.844 13.625 1 93.5 227 SER A N 1
ATOM 1727 C CA . SER A 1 227 ? -0.159 30.25 13.688 1 93.5 227 SER A CA 1
ATOM 1728 C C . SER A 1 227 ? 0.533 30.984 14.828 1 93.5 227 SER A C 1
ATOM 1730 O O . SER A 1 227 ? 1.071 30.359 15.742 1 93.5 227 SER A O 1
ATOM 1732 N N . ILE A 1 228 ? 0.542 32.281 14.578 1 87.69 228 ILE A N 1
ATOM 1733 C CA . ILE A 1 228 ? 0.979 33.156 15.672 1 87.69 228 ILE A CA 1
ATOM 1734 C C . ILE A 1 228 ? -0.177 33.375 16.641 1 87.69 228 ILE A C 1
ATOM 1736 O O . ILE A 1 228 ? -0.017 33.219 17.859 1 87.69 228 ILE A O 1
ATOM 1740 N N . LYS A 1 229 ? -1.284 33.688 16.078 1 88.12 229 LYS A N 1
ATOM 1741 C CA . LYS A 1 229 ? -2.541 33.844 16.797 1 88.12 229 LYS A CA 1
ATOM 1742 C C . LYS A 1 229 ? -3.57 32.812 16.344 1 88.12 229 LYS A C 1
ATOM 1744 O O . LYS A 1 229 ? -4.285 33.031 15.359 1 88.12 229 LYS A O 1
ATOM 1749 N N . SER A 1 230 ? -3.814 31.891 17.219 1 83.94 230 SER A N 1
ATOM 1750 C CA . SER A 1 230 ? -4.582 30.719 16.781 1 83.94 230 SER A CA 1
ATOM 1751 C C . SER A 1 230 ? -6.047 31.078 16.562 1 83.94 230 SER A C 1
ATOM 1753 O O . SER A 1 230 ? -6.746 30.406 15.789 1 83.94 230 SER A O 1
ATOM 1755 N N . ASN A 1 231 ? -6.527 32.125 17.203 1 83.5 231 ASN A N 1
ATOM 1756 C CA . ASN A 1 231 ? -7.918 32.531 17 1 83.5 231 ASN A CA 1
ATOM 1757 C C . ASN A 1 231 ? -8.062 33.438 15.789 1 83.5 231 ASN A C 1
ATOM 1759 O O . ASN A 1 231 ? -9.18 33.844 15.438 1 83.5 231 ASN A O 1
ATOM 1763 N N . ASP A 1 232 ? -6.996 33.812 15.18 1 81.94 232 ASP A N 1
ATOM 1764 C CA . ASP A 1 232 ? -6.934 34.531 13.906 1 81.94 232 ASP A CA 1
ATOM 1765 C C . ASP A 1 232 ? -5.73 34.094 13.086 1 81.94 232 ASP A C 1
ATOM 1767 O O . ASP A 1 232 ? -4.812 34.875 12.828 1 81.94 232 ASP A O 1
ATOM 1771 N N . PRO A 1 233 ? -5.816 32.875 12.539 1 82.56 233 PRO A N 1
ATOM 1772 C CA . PRO A 1 233 ? -4.617 32.25 11.953 1 82.56 233 PRO A CA 1
ATOM 1773 C C . PRO A 1 233 ? -4.312 32.781 10.555 1 82.56 233 PRO A C 1
ATOM 1775 O O . PRO A 1 233 ? -3.213 32.594 10.039 1 82.56 233 PRO A O 1
ATOM 1778 N N . LEU A 1 234 ? -5.336 33.438 9.867 1 88 234 LEU A N 1
ATOM 1779 C CA . LEU A 1 234 ? -5.172 33.969 8.516 1 88 234 LEU A CA 1
ATOM 1780 C C . LEU A 1 234 ? -4.609 32.906 7.578 1 88 234 LEU A C 1
ATOM 1782 O O . LEU A 1 234 ? -3.607 33.156 6.898 1 88 234 LEU A O 1
ATOM 1786 N N . THR A 1 235 ? -5.227 31.781 7.57 1 91.69 235 THR A N 1
ATOM 1787 C CA . THR A 1 235 ? -4.777 30.672 6.73 1 91.69 235 THR A CA 1
ATOM 1788 C C . THR A 1 235 ? -5.324 30.812 5.312 1 91.69 235 THR A C 1
ATOM 1790 O O . THR A 1 235 ? -6.281 31.547 5.082 1 91.69 235 THR A O 1
ATOM 1793 N N . ILE A 1 236 ? -4.727 30.156 4.426 1 95.19 236 ILE A N 1
ATOM 1794 C CA . ILE A 1 236 ? -5.145 30.172 3.027 1 95.19 236 ILE A CA 1
ATOM 1795 C C . ILE A 1 236 ? -6.555 29.609 2.898 1 95.19 236 ILE A C 1
ATOM 1797 O O . ILE A 1 236 ? -7.281 29.938 1.959 1 95.19 236 ILE A O 1
ATOM 1801 N N . TRP A 1 237 ? -6.992 28.797 3.848 1 95.88 237 TRP A N 1
ATOM 1802 C CA . TRP A 1 237 ? -8.312 28.188 3.836 1 95.88 237 TRP A CA 1
ATOM 1803 C C . TRP A 1 237 ? -9.391 29.219 4.18 1 95.88 237 TRP A C 1
ATOM 1805 O O . TRP A 1 237 ? -10.539 29.078 3.746 1 95.88 237 TRP A O 1
ATOM 1815 N N . GLU A 1 238 ? -9.023 30.156 4.984 1 94.94 238 GLU A N 1
ATOM 1816 C CA . GLU A 1 238 ? -9.945 31.266 5.199 1 94.94 238 GLU A CA 1
ATOM 1817 C C . GLU A 1 238 ? -10.305 31.938 3.885 1 94.94 238 GLU A C 1
ATOM 1819 O O . GLU A 1 238 ? -11.461 32.312 3.67 1 94.94 238 GLU A O 1
ATOM 1824 N N . PHE A 1 239 ? -9.328 32.094 3.037 1 96.44 239 PHE A N 1
ATOM 1825 C CA . PHE A 1 239 ? -9.539 32.719 1.734 1 96.44 239 PHE A CA 1
ATOM 1826 C C . PHE A 1 239 ? -10.43 31.844 0.858 1 96.44 239 PHE A C 1
ATOM 1828 O O . PHE A 1 239 ? -11.305 32.344 0.15 1 96.44 239 PHE A O 1
ATOM 1835 N N . VAL A 1 240 ? -10.211 30.547 0.894 1 97.62 240 VAL A N 1
ATOM 1836 C CA . VAL A 1 240 ? -11.086 29.609 0.184 1 97.62 240 VAL A CA 1
ATOM 1837 C C . VAL A 1 240 ? -12.523 29.766 0.687 1 97.62 240 VAL A C 1
ATOM 1839 O O . VAL A 1 240 ? -13.461 29.797 -0.108 1 97.62 240 VAL A O 1
ATOM 1842 N N . GLY A 1 241 ? -12.648 29.859 2.008 1 96.62 241 GLY A N 1
ATOM 1843 C CA . GLY A 1 241 ? -13.961 30.062 2.596 1 96.62 241 GLY A CA 1
ATOM 1844 C C . GLY A 1 241 ? -14.633 31.344 2.123 1 96.62 241 GLY A C 1
ATOM 1845 O O . GLY A 1 241 ? -15.844 31.359 1.9 1 96.62 241 GLY A O 1
ATOM 1846 N N . LEU A 1 242 ? -13.867 32.375 2.008 1 96.25 242 LEU A N 1
ATOM 1847 C CA . LEU A 1 242 ? -14.383 33.625 1.517 1 96.25 242 LEU A CA 1
ATOM 1848 C C . LEU A 1 242 ? -14.945 33.5 0.108 1 96.25 242 LEU A C 1
ATOM 1850 O O . LEU A 1 242 ? -16 34.031 -0.2 1 96.25 242 LEU A O 1
ATOM 1854 N N . LYS A 1 243 ? -14.234 32.75 -0.743 1 97.94 243 LYS A N 1
ATOM 1855 C CA . LYS A 1 243 ? -14.695 32.562 -2.113 1 97.94 243 LYS A CA 1
ATOM 1856 C C . LYS A 1 243 ? -15.969 31.719 -2.148 1 97.94 243 LYS A C 1
ATOM 1858 O O . LYS A 1 243 ? -16.875 31.969 -2.949 1 97.94 243 LYS A O 1
ATOM 1863 N N . LEU A 1 244 ? -16.031 30.703 -1.271 1 98 244 LEU A N 1
ATOM 1864 C CA . LEU A 1 244 ? -17.25 29.906 -1.163 1 98 244 LEU A CA 1
ATOM 1865 C C . LEU A 1 244 ? -18.422 30.766 -0.729 1 98 244 LEU A C 1
ATOM 1867 O O . LEU A 1 244 ? -19.531 30.625 -1.265 1 98 244 LEU A O 1
ATOM 1871 N N . ASN A 1 245 ? -18.188 31.594 0.207 1 96.56 245 ASN A N 1
ATOM 1872 C CA . ASN A 1 245 ? -19.234 32.469 0.692 1 96.56 245 ASN A CA 1
ATOM 1873 C C . ASN A 1 245 ? -19.719 33.438 -0.399 1 96.56 245 ASN A C 1
ATOM 1875 O O . ASN A 1 245 ? -20.906 33.75 -0.481 1 96.56 245 ASN A O 1
ATOM 1879 N N . GLU A 1 246 ? -18.781 33.969 -1.179 1 97.19 246 GLU A N 1
ATOM 1880 C CA . GLU A 1 246 ? -19.141 34.781 -2.324 1 97.19 246 GLU A CA 1
ATOM 1881 C C . GLU A 1 246 ? -20.078 34.031 -3.273 1 97.19 246 GLU A C 1
ATOM 1883 O O . GLU A 1 246 ? -21.031 34.625 -3.795 1 97.19 246 GLU A O 1
ATOM 1888 N N . MET A 1 247 ? -19.797 32.812 -3.457 1 97.75 247 MET A N 1
ATOM 1889 C CA . MET A 1 247 ? -20.609 31.984 -4.355 1 97.75 247 MET A CA 1
ATOM 1890 C C . MET A 1 247 ? -21.9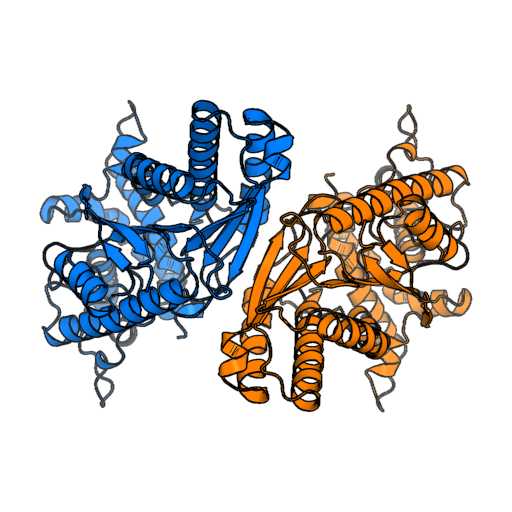84 31.734 -3.766 1 97.75 247 MET A C 1
ATOM 1892 O O . MET A 1 247 ? -22.969 31.609 -4.504 1 97.75 247 MET A O 1
ATOM 1896 N N . VAL A 1 248 ? -22.094 31.672 -2.471 1 97.06 248 VAL A N 1
ATOM 1897 C CA . VAL A 1 248 ? -23.375 31.562 -1.797 1 97.06 248 VAL A CA 1
ATOM 1898 C C . VAL A 1 248 ? -24.188 32.844 -2.016 1 97.06 248 VAL A C 1
ATOM 1900 O O . VAL A 1 248 ? -25.359 32.781 -2.369 1 97.06 248 VAL A O 1
ATOM 1903 N N . VAL A 1 249 ? -23.562 33.938 -1.848 1 96.88 249 VAL A N 1
ATOM 1904 C CA . VAL A 1 249 ? -24.203 35.25 -1.993 1 96.88 249 VAL A CA 1
ATOM 1905 C C . VAL A 1 249 ? -24.719 35.406 -3.42 1 96.88 249 VAL A C 1
ATOM 1907 O O . VAL A 1 249 ? -25.781 36 -3.639 1 96.88 249 VAL A O 1
ATOM 1910 N N . GLU A 1 250 ? -24.031 34.812 -4.355 1 97.25 250 GLU A N 1
ATOM 1911 C CA . GLU A 1 250 ? -24.391 34.906 -5.766 1 97.25 250 GLU A CA 1
ATOM 1912 C C . GLU A 1 250 ? -25.422 33.844 -6.137 1 97.25 250 GLU A C 1
ATOM 1914 O O . GLU A 1 250 ? -25.906 33.812 -7.27 1 97.25 250 GLU A O 1
ATOM 1919 N N . GLY A 1 251 ? -25.703 32.938 -5.25 1 96.44 251 GLY A N 1
ATOM 1920 C CA . GLY A 1 251 ? -26.734 31.922 -5.469 1 96.44 251 GLY A CA 1
ATOM 1921 C C . GLY A 1 251 ? -26.219 30.688 -6.168 1 96.44 251 GLY A C 1
ATOM 1922 O O . GLY A 1 251 ? -27 29.844 -6.621 1 96.44 251 GLY A O 1
ATOM 1923 N N . LEU A 1 252 ? -24.922 30.531 -6.211 1 96.81 252 LEU A N 1
ATOM 1924 C CA . LEU A 1 252 ? -24.344 29.406 -6.906 1 96.81 252 LEU A CA 1
ATOM 1925 C C . LEU A 1 252 ? -24.25 28.188 -5.984 1 96.81 252 LEU A C 1
ATOM 1927 O O . LEU A 1 252 ? -24.203 27.047 -6.457 1 96.81 252 LEU A O 1
ATOM 1931 N N . ILE A 1 253 ? -24.125 28.438 -4.672 1 96.62 253 ILE A N 1
ATOM 1932 C CA . ILE A 1 253 ? -24.109 27.406 -3.637 1 96.62 253 ILE A CA 1
ATOM 1933 C C . ILE A 1 253 ? -25.203 27.688 -2.611 1 96.62 253 ILE A C 1
ATOM 1935 O O . ILE A 1 253 ? -25.438 28.844 -2.24 1 96.62 253 ILE A O 1
ATOM 1939 N N . GLU A 1 254 ? -25.859 26.688 -2.234 1 95.69 254 GLU A N 1
ATOM 1940 C CA . GLU A 1 254 ? -26.859 26.859 -1.181 1 95.69 254 GLU A CA 1
ATOM 1941 C C . GLU A 1 254 ? -26.203 27.234 0.145 1 95.69 254 GLU A C 1
ATOM 1943 O O . GLU A 1 254 ? -25.172 26.672 0.511 1 95.69 254 GLU A O 1
ATOM 1948 N N . ASN A 1 255 ? -26.828 28.125 0.768 1 94.81 255 ASN A N 1
ATOM 1949 C CA . ASN A 1 255 ? -26.312 28.578 2.053 1 94.81 255 ASN A CA 1
ATOM 1950 C C . ASN A 1 255 ? -26.172 27.422 3.041 1 94.81 255 ASN A C 1
ATOM 1952 O O . ASN A 1 255 ? -25.219 27.375 3.818 1 94.81 255 ASN A O 1
ATOM 1956 N N . GLU A 1 256 ? -27.094 26.531 3.01 1 92.69 256 GLU A N 1
ATOM 1957 C CA . GLU A 1 256 ? -27.109 25.391 3.918 1 92.69 256 GLU A CA 1
ATOM 1958 C C . GLU A 1 256 ? -25.891 24.5 3.707 1 92.69 256 GLU A C 1
ATOM 1960 O O . GLU A 1 256 ? -25.375 23.906 4.656 1 92.69 256 GLU A O 1
ATOM 1965 N N . LYS A 1 257 ? -25.453 24.453 2.51 1 93.81 257 LYS A N 1
ATOM 1966 C CA . LYS A 1 257 ? -24.266 23.641 2.201 1 93.81 257 LYS A CA 1
ATOM 1967 C C . LYS A 1 257 ? -23.016 24.234 2.83 1 93.81 257 LYS A C 1
ATOM 1969 O O . LYS A 1 257 ? -22.172 23.5 3.346 1 93.81 257 LYS A O 1
ATOM 1974 N N . LEU A 1 258 ? -22.922 25.516 2.736 1 95 258 LEU A N 1
ATOM 1975 C CA . LEU A 1 258 ? -21.766 26.172 3.354 1 95 258 LEU A CA 1
ATOM 1976 C C . LEU A 1 258 ? -21.828 26.047 4.875 1 95 258 LEU A C 1
ATOM 1978 O O . LEU A 1 258 ? -20.812 25.734 5.512 1 95 258 LEU A O 1
ATOM 1982 N N . GLU A 1 259 ? -22.969 26.219 5.426 1 92.88 259 GLU A N 1
ATOM 1983 C CA . GLU A 1 259 ? -23.141 26.234 6.875 1 92.88 259 GLU A CA 1
ATOM 1984 C C . GLU A 1 259 ? -22.922 24.844 7.465 1 92.88 259 GLU A C 1
ATOM 1986 O O . GLU A 1 259 ? -22.625 24.703 8.648 1 92.88 259 GLU A O 1
ATOM 1991 N N . SER A 1 260 ? -23.031 23.859 6.617 1 92.25 260 SER A N 1
ATOM 1992 C CA . SER A 1 260 ? -22.906 22.5 7.109 1 92.25 260 SER A CA 1
ATOM 1993 C C . SER A 1 260 ? -21.516 21.938 6.836 1 92.25 260 SER A C 1
ATOM 1995 O O . SER A 1 260 ? -21.266 20.75 7 1 92.25 260 SER A O 1
ATOM 1997 N N . PHE A 1 261 ? -20.625 22.828 6.422 1 94.31 261 PHE A N 1
ATOM 1998 C CA . PHE A 1 261 ? -19.281 22.359 6.113 1 94.31 261 PHE A CA 1
ATOM 1999 C C . PHE A 1 261 ? -18.25 23.031 7.02 1 94.31 261 PHE A C 1
ATOM 2001 O O . PHE A 1 261 ? -18.172 24.266 7.09 1 94.31 261 PHE A O 1
ATOM 2008 N N . ASP A 1 262 ? -17.469 22.219 7.668 1 95.12 262 ASP A N 1
ATOM 2009 C CA . ASP A 1 262 ? -16.312 22.672 8.445 1 95.12 262 ASP A CA 1
ATOM 2010 C C . ASP A 1 262 ? -15.07 21.859 8.102 1 95.12 262 ASP A C 1
ATOM 2012 O O . ASP A 1 262 ? -15.102 20.625 8.102 1 95.12 262 ASP A O 1
ATOM 2016 N N . LEU A 1 263 ? -14.055 22.562 7.777 1 95.44 263 LEU A N 1
ATOM 2017 C CA . LEU A 1 263 ? -12.789 21.922 7.438 1 95.44 263 LEU A CA 1
ATOM 2018 C C . LEU A 1 263 ? -12.109 21.375 8.688 1 95.44 263 LEU A C 1
ATOM 2020 O O . LEU A 1 263 ? -12 22.078 9.695 1 95.44 263 LEU A O 1
ATOM 2024 N N . PRO A 1 264 ? -11.672 20.125 8.688 1 96.31 264 PRO A N 1
ATOM 2025 C CA . PRO A 1 264 ? -10.898 19.609 9.82 1 96.31 264 PRO A CA 1
ATOM 2026 C C . PRO A 1 264 ? -9.445 20.047 9.797 1 96.31 264 PRO A C 1
ATOM 2028 O O . PRO A 1 264 ? -8.539 19.234 9.633 1 96.31 264 PRO A O 1
ATOM 2031 N N . TYR A 1 265 ? -9.258 21.312 9.969 1 96.44 265 TYR A N 1
ATOM 2032 C CA . TYR A 1 265 ? -7.957 21.969 9.906 1 96.44 265 TYR A CA 1
ATOM 2033 C C . TYR A 1 265 ? -7.758 22.906 11.086 1 96.44 265 TYR A C 1
ATOM 2035 O O . TYR A 1 265 ? -8.656 23.688 11.43 1 96.44 265 TYR A O 1
ATOM 2043 N N . TYR A 1 266 ? -6.652 22.797 11.719 1 97.19 266 TYR A N 1
ATOM 2044 C CA . TYR A 1 266 ? -6.328 23.688 12.82 1 97.19 266 TYR A CA 1
ATOM 2045 C C . TYR A 1 266 ? -4.855 24.078 12.789 1 97.19 266 TYR A C 1
ATOM 2047 O O . TYR A 1 266 ? -3.979 23.219 12.766 1 97.19 266 TYR A O 1
ATOM 2055 N N . ALA A 1 267 ? -4.59 25.328 12.812 1 96.25 267 ALA A N 1
ATOM 2056 C CA . ALA A 1 267 ? -3.229 25.859 12.852 1 96.25 267 ALA A CA 1
ATOM 2057 C C . ALA A 1 267 ? -2.82 26.203 14.289 1 96.25 267 ALA A C 1
ATOM 2059 O O . ALA A 1 267 ? -3.049 27.312 14.75 1 96.25 267 ALA A O 1
ATOM 2060 N N . ALA A 1 268 ? -2.137 25.328 14.891 1 96.69 268 ALA A N 1
ATOM 2061 C CA . ALA A 1 268 ? -1.781 25.484 16.297 1 96.69 268 ALA A CA 1
ATOM 2062 C C . ALA A 1 268 ? -0.618 26.453 16.484 1 96.69 268 ALA A C 1
ATOM 2064 O O . ALA A 1 268 ? 0.211 26.609 15.578 1 96.69 268 ALA A O 1
ATOM 2065 N N . SER A 1 269 ? -0.59 27.109 17.609 1 95.44 269 SER A N 1
ATOM 2066 C CA . SER A 1 269 ? 0.588 27.875 17.984 1 95.44 269 SER A CA 1
ATOM 2067 C C . SER A 1 269 ? 1.67 26.984 18.578 1 95.44 269 SER A C 1
ATOM 2069 O O . SER A 1 269 ? 1.392 25.859 19 1 95.44 269 SER A O 1
ATOM 2071 N N . GLY A 1 270 ? 2.934 27.547 18.578 1 94.56 270 GLY A N 1
ATOM 2072 C CA . GLY A 1 270 ? 4.02 26.812 19.219 1 94.56 270 GLY A CA 1
ATOM 2073 C C . GLY A 1 270 ? 3.738 26.469 20.672 1 94.56 270 GLY A C 1
ATOM 2074 O O . GLY A 1 270 ? 4.082 25.375 21.125 1 94.56 270 GLY A O 1
ATOM 2075 N N . GLU A 1 271 ? 3.086 27.375 21.297 1 94.56 271 GLU A N 1
ATOM 2076 C CA . GLU A 1 271 ? 2.766 27.188 22.703 1 94.56 271 GLU A CA 1
ATOM 2077 C C . GLU A 1 271 ? 1.759 26.062 22.891 1 94.56 271 GLU A C 1
ATOM 2079 O O . GLU A 1 271 ? 1.886 25.25 23.828 1 94.56 271 GLU A O 1
ATOM 2084 N N . GLU A 1 272 ? 0.764 26.047 22.094 1 96.25 272 GLU A N 1
ATOM 2085 C CA . GLU A 1 272 ? -0.242 24.984 22.156 1 96.25 272 GLU A CA 1
ATOM 2086 C C . GLU A 1 272 ? 0.378 23.609 21.906 1 96.25 272 GLU A C 1
ATOM 2088 O O . GLU A 1 272 ? 0.065 22.656 22.609 1 96.25 272 GLU A O 1
ATOM 2093 N N . LEU A 1 273 ? 1.261 23.547 20.922 1 96.81 273 LEU A N 1
ATOM 2094 C CA . LEU A 1 273 ? 1.951 22.297 20.609 1 96.81 273 LEU A CA 1
ATOM 2095 C C . LEU A 1 273 ? 2.807 21.844 21.781 1 96.81 273 LEU A C 1
ATOM 2097 O O . LEU A 1 273 ? 2.729 20.688 22.203 1 96.81 273 LEU A O 1
ATOM 2101 N N . ARG A 1 274 ? 3.551 22.734 22.312 1 96 274 ARG A N 1
ATOM 2102 C CA . ARG A 1 274 ? 4.422 22.422 23.438 1 96 274 ARG A CA 1
ATOM 2103 C C . ARG A 1 274 ? 3.613 21.953 24.641 1 96 274 ARG A C 1
ATOM 2105 O O . ARG A 1 274 ? 4.016 21.016 25.328 1 96 274 ARG A O 1
ATOM 2112 N N . SER A 1 275 ? 2.52 22.578 24.844 1 96.81 275 SER A N 1
ATOM 2113 C CA . SER A 1 275 ? 1.679 22.234 26 1 96.81 275 SER A CA 1
ATOM 2114 C C . SER A 1 275 ? 1.175 20.797 25.906 1 96.81 275 SER A C 1
ATOM 2116 O O . SER A 1 275 ? 1.165 20.078 26.906 1 96.81 275 SER A O 1
ATOM 2118 N N . VAL A 1 276 ? 0.716 20.391 24.734 1 97.94 276 VAL A N 1
ATOM 2119 C CA . VAL A 1 276 ? 0.2 19.047 24.562 1 97.94 276 VAL A CA 1
ATOM 2120 C C . VAL A 1 276 ? 1.334 18.031 24.719 1 97.94 276 VAL A C 1
ATOM 2122 O O . VAL A 1 276 ? 1.154 16.984 25.328 1 97.94 276 VAL A O 1
ATOM 2125 N N . ILE A 1 277 ? 2.551 18.281 24.188 1 97.69 277 ILE A N 1
ATOM 2126 C CA . ILE A 1 277 ? 3.707 17.391 24.266 1 97.69 277 ILE A CA 1
ATOM 2127 C C . ILE A 1 277 ? 4.098 17.172 25.734 1 97.69 277 ILE A C 1
ATOM 2129 O O . ILE A 1 277 ? 4.305 16.047 26.156 1 97.69 277 ILE A O 1
ATOM 2133 N N . GLU A 1 278 ? 4.148 18.281 26.469 1 96.62 278 GLU A N 1
ATOM 2134 C CA . GLU A 1 278 ? 4.543 18.219 27.875 1 96.62 278 GLU A CA 1
ATOM 2135 C C . GLU A 1 278 ? 3.5 17.484 28.703 1 96.62 278 GLU A C 1
ATOM 2137 O O . GLU A 1 278 ? 3.846 16.734 29.609 1 96.62 278 GLU A O 1
ATOM 2142 N N . ALA A 1 279 ? 2.254 17.766 28.422 1 97.75 279 ALA A N 1
ATOM 2143 C CA . ALA A 1 279 ? 1.173 17.125 29.172 1 97.75 279 ALA A CA 1
ATOM 2144 C C . ALA A 1 279 ? 1.162 15.617 28.938 1 97.75 279 ALA A C 1
ATOM 2146 O O . ALA A 1 279 ? 0.916 14.844 29.859 1 97.75 279 ALA A O 1
ATOM 2147 N N . GLU A 1 280 ? 1.321 15.188 27.703 1 96.94 280 GLU A N 1
ATOM 2148 C CA . GLU A 1 280 ? 1.352 13.766 27.391 1 96.94 280 GLU A CA 1
ATOM 2149 C C . GLU A 1 280 ? 2.576 13.094 28 1 96.94 280 GLU A C 1
ATOM 2151 O O . GLU A 1 280 ? 2.471 12.016 28.594 1 96.94 280 GLU A O 1
ATOM 2156 N N . GLY A 1 281 ? 3.768 13.625 27.75 1 97.12 281 GLY A N 1
ATOM 2157 C CA . GLY A 1 281 ? 4.898 13.383 28.641 1 97.12 281 GLY A CA 1
ATOM 2158 C C . GLY A 1 281 ? 5.832 12.305 28.125 1 97.12 281 GLY A C 1
ATOM 2159 O O . GLY A 1 281 ? 6.879 12.047 28.719 1 97.12 281 GLY A O 1
ATOM 2160 N N . SER A 1 282 ? 5.539 11.68 26.969 1 97.81 282 SER A N 1
ATOM 2161 C CA . SER A 1 282 ? 6.332 10.539 26.516 1 97.81 282 SER A CA 1
ATOM 2162 C C . SER A 1 282 ? 7.523 10.992 25.688 1 97.81 282 SER A C 1
ATOM 2164 O O . SER A 1 282 ? 8.445 10.219 25.422 1 97.81 282 SER A O 1
ATOM 2166 N N . PHE A 1 283 ? 7.539 12.227 25.266 1 97.5 283 PHE A N 1
ATOM 2167 C CA . PHE A 1 283 ? 8.586 12.719 24.375 1 97.5 283 PHE A CA 1
ATOM 2168 C C . PHE A 1 283 ? 9.234 13.977 24.953 1 97.5 283 PHE A C 1
ATOM 2170 O O . PHE A 1 283 ? 8.578 14.758 25.641 1 97.5 283 PHE A O 1
ATOM 2177 N N . GLU A 1 284 ? 10.453 14.141 24.625 1 96.06 284 GLU A N 1
ATOM 2178 C CA . GLU A 1 284 ? 11.18 15.375 24.906 1 96.06 284 GLU A CA 1
ATOM 2179 C C . GLU A 1 284 ? 11.305 16.234 23.656 1 96.06 284 GLU A C 1
ATOM 2181 O O . GLU A 1 284 ? 11.773 15.773 22.625 1 96.06 284 GLU A O 1
ATOM 2186 N N . LEU A 1 285 ? 10.797 17.422 23.844 1 95.25 285 LEU A N 1
ATOM 2187 C CA . LEU A 1 285 ? 10.906 18.375 22.75 1 95.25 285 LEU A CA 1
ATOM 2188 C C . LEU A 1 285 ? 12.281 19.047 22.75 1 95.25 285 LEU A C 1
ATOM 2190 O O . LEU A 1 285 ? 12.672 19.672 23.75 1 95.25 285 LEU A O 1
ATOM 2194 N N . GLN A 1 286 ? 12.984 18.797 21.797 1 87.56 286 GLN A N 1
ATOM 2195 C CA . GLN A 1 286 ? 14.266 19.5 21.734 1 87.56 286 GLN A CA 1
ATOM 2196 C C . GLN A 1 286 ? 14.086 20.953 21.34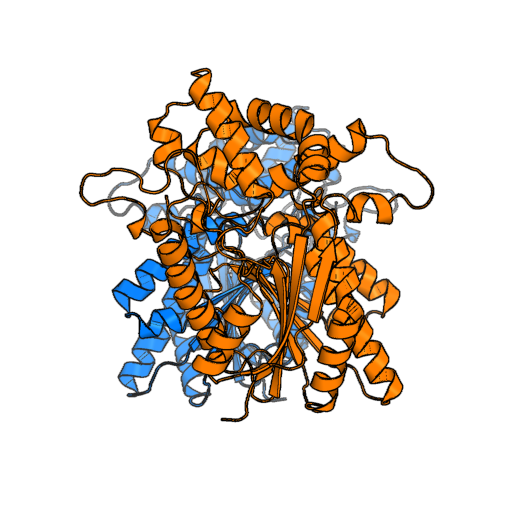4 1 87.56 286 GLN A C 1
ATOM 2198 O O . GLN A 1 286 ? 12.992 21.516 21.5 1 87.56 286 GLN A O 1
ATOM 2203 N N . LYS A 1 287 ? 14.5 21.562 20.344 1 73.31 287 LYS A N 1
ATOM 2204 C CA . LYS A 1 287 ? 14.328 22.969 19.984 1 73.31 287 LYS A CA 1
ATOM 2205 C C . LYS A 1 287 ? 13.289 23.141 18.891 1 73.31 287 LYS A C 1
ATOM 2207 O O . LYS A 1 287 ? 13.523 22.734 17.75 1 73.31 287 LYS A O 1
ATOM 2212 N N . PRO A 1 288 ? 12.164 23.625 19.469 1 74.25 288 PRO A N 1
ATOM 2213 C CA . PRO A 1 288 ? 11.242 23.938 18.375 1 74.25 288 PRO A CA 1
ATOM 2214 C C . PRO A 1 288 ? 11.719 25.125 17.531 1 74.25 288 PRO A C 1
ATOM 2216 O O . PRO A 1 288 ? 12.305 26.078 18.062 1 74.25 288 PRO A O 1
ATOM 2219 N N . GLU A 1 289 ? 11.609 24.875 16.328 1 87.75 289 GLU A N 1
ATOM 2220 C CA . GLU A 1 289 ? 11.953 25.938 15.375 1 87.75 289 GLU A CA 1
ATOM 2221 C C . GLU A 1 289 ? 10.742 26.359 14.555 1 87.75 289 GLU A C 1
ATOM 2223 O O . GLU A 1 289 ? 9.867 25.531 14.266 1 87.75 289 GLU A O 1
ATOM 2228 N N . ALA A 1 290 ? 10.641 27.656 14.43 1 92.5 290 ALA A N 1
ATOM 2229 C CA . ALA A 1 290 ? 9.586 28.188 13.57 1 92.5 290 ALA A CA 1
ATOM 2230 C C . ALA A 1 290 ? 10.156 29.109 12.5 1 92.5 290 ALA A C 1
ATOM 2232 O O . ALA A 1 290 ? 11.172 29.766 12.711 1 92.5 290 ALA A O 1
ATOM 2233 N N . PHE A 1 291 ? 9.602 29.062 11.336 1 94.88 291 PHE A N 1
ATOM 2234 C CA . PHE A 1 291 ? 9.953 30 10.273 1 94.88 291 PHE A CA 1
ATOM 2235 C C . PHE A 1 291 ? 8.727 30.359 9.445 1 94.88 291 PHE A C 1
ATOM 2237 O O . PHE A 1 291 ? 7.754 29.609 9.406 1 94.88 291 PHE A O 1
ATOM 2244 N N . ASN A 1 292 ? 8.812 31.531 8.859 1 93.94 292 ASN A N 1
ATOM 2245 C CA . ASN A 1 292 ? 7.711 32.062 8.055 1 93.94 292 ASN A CA 1
ATOM 2246 C C . ASN A 1 292 ? 8.07 32.062 6.566 1 93.94 292 ASN A C 1
ATOM 2248 O O . ASN A 1 292 ? 9.234 32.219 6.203 1 93.94 292 ASN A O 1
ATOM 2252 N N . MET A 1 293 ? 6.996 31.812 5.797 1 93.94 293 MET A N 1
ATOM 2253 C CA . MET A 1 293 ? 7.113 31.891 4.344 1 93.94 293 MET A CA 1
ATOM 2254 C C . MET A 1 293 ? 5.887 32.562 3.74 1 93.94 293 MET A C 1
ATOM 2256 O O . MET A 1 293 ? 4.754 32.25 4.113 1 93.94 293 MET A O 1
ATOM 2260 N N . ASP A 1 294 ? 6.195 33.469 2.807 1 93.19 294 ASP A N 1
ATOM 2261 C CA . ASP A 1 294 ? 5.051 33.969 2.045 1 93.19 294 ASP A CA 1
ATOM 2262 C C . ASP A 1 294 ? 4.355 32.844 1.294 1 93.19 294 ASP A C 1
ATOM 2264 O O . ASP A 1 294 ? 4.977 31.812 0.982 1 93.19 294 ASP A O 1
ATOM 2268 N N . TRP A 1 295 ? 3.145 33.062 0.958 1 94.19 295 TRP A N 1
ATOM 2269 C CA . TRP A 1 295 ? 2.365 32 0.3 1 94.19 295 TRP A CA 1
ATOM 2270 C C . TRP A 1 295 ? 2.982 31.625 -1.043 1 94.19 295 TRP A C 1
ATOM 2272 O O . TRP A 1 295 ? 2.74 30.547 -1.562 1 94.19 295 TRP A O 1
ATOM 2282 N N . ASP A 1 296 ? 3.795 32.469 -1.618 1 91.81 296 ASP A N 1
ATOM 2283 C CA . ASP A 1 296 ? 4.34 32.188 -2.941 1 91.81 296 ASP A CA 1
ATOM 2284 C C . ASP A 1 296 ? 5.863 32.094 -2.9 1 91.81 296 ASP A C 1
ATOM 2286 O O . ASP A 1 296 ? 6.52 32.125 -3.943 1 91.81 296 ASP A O 1
ATOM 2290 N N . ASP A 1 297 ? 6.453 32.031 -1.744 1 91.06 297 ASP A N 1
ATOM 2291 C CA . ASP A 1 297 ? 7.902 31.969 -1.607 1 91.06 297 ASP A CA 1
ATOM 2292 C C . ASP A 1 297 ? 8.477 30.766 -2.348 1 91.06 297 ASP A C 1
ATOM 2294 O O . ASP A 1 297 ? 9.562 30.844 -2.928 1 91.06 297 ASP A O 1
ATOM 2298 N N . TYR A 1 298 ? 7.828 29.656 -2.287 1 90.56 298 TYR A N 1
ATOM 2299 C CA . TYR A 1 298 ? 8.328 28.438 -2.902 1 90.56 298 TYR A CA 1
ATOM 2300 C C . TYR A 1 298 ? 8.398 28.578 -4.418 1 90.56 298 TYR A C 1
ATOM 2302 O O . TYR A 1 298 ? 9.219 27.922 -5.07 1 90.56 298 TYR A O 1
ATOM 2310 N N . ILE A 1 299 ? 7.535 29.406 -4.953 1 90.75 299 ILE A N 1
ATOM 2311 C CA . ILE A 1 299 ? 7.543 29.672 -6.387 1 90.75 299 ILE A CA 1
ATOM 2312 C C . ILE A 1 299 ? 8.758 30.516 -6.75 1 90.75 299 ILE A C 1
ATOM 2314 O O . ILE A 1 299 ? 9.453 30.234 -7.73 1 90.75 299 ILE A O 1
ATOM 2318 N N . LYS A 1 300 ? 9.031 31.484 -5.887 1 83 300 LYS A N 1
ATOM 2319 C CA . LYS A 1 300 ? 10.164 32.375 -6.098 1 83 300 LYS A CA 1
ATOM 2320 C C . LYS A 1 300 ? 11.492 31.641 -5.973 1 83 300 LYS A C 1
ATOM 2322 O O . LYS A 1 300 ? 12.461 31.953 -6.668 1 83 300 LYS A O 1
ATOM 2327 N N . LYS A 1 301 ? 11.516 30.703 -5.18 1 80.62 301 LYS A N 1
ATOM 2328 C CA . LYS A 1 301 ? 12.734 29.922 -4.938 1 80.62 301 LYS A CA 1
ATOM 2329 C C . LYS A 1 301 ? 12.984 28.922 -6.066 1 80.62 301 LYS A C 1
ATOM 2331 O O . LYS A 1 301 ? 14.133 28.594 -6.363 1 80.62 301 LYS A O 1
ATOM 2336 N N . ALA A 1 302 ? 11.977 28.312 -6.645 1 74.69 302 ALA A N 1
ATOM 2337 C CA . ALA A 1 302 ? 12.109 27.328 -7.711 1 74.69 302 ALA A CA 1
ATOM 2338 C C . ALA A 1 302 ? 12.586 27.984 -9.008 1 74.69 302 ALA A C 1
ATOM 2340 O O . ALA A 1 302 ? 13.289 27.359 -9.805 1 74.69 302 ALA A O 1
ATOM 2341 N N . ASP A 1 303 ? 12.141 29.141 -9.391 1 66.75 303 ASP A N 1
ATOM 2342 C CA . ASP A 1 303 ? 12.375 29.75 -10.688 1 66.75 303 ASP A CA 1
ATOM 2343 C C . ASP A 1 303 ? 13.719 30.5 -10.703 1 66.75 303 ASP A C 1
ATOM 2345 O O . ASP A 1 303 ? 14.07 31.125 -11.703 1 66.75 303 ASP A O 1
ATOM 2349 N N . GLY A 1 304 ? 14.531 30.016 -10.008 1 60.75 304 GLY A N 1
ATOM 2350 C CA . GLY A 1 304 ? 15.844 30.641 -10.07 1 60.75 304 GLY A CA 1
ATOM 2351 C C . GLY A 1 304 ? 15.812 32.062 -10.578 1 60.75 304 GLY A C 1
ATOM 2352 O O . GLY A 1 304 ? 15.117 32.906 -10.008 1 60.75 304 GLY A O 1
ATOM 2353 N N . ASP A 1 305 ? 16.25 32.125 -11.984 1 64.56 305 ASP A N 1
ATOM 2354 C CA . ASP A 1 305 ? 16.453 33.406 -12.672 1 64.56 305 ASP A CA 1
ATOM 2355 C C . ASP A 1 305 ? 15.188 33.844 -13.406 1 64.56 305 ASP A C 1
ATOM 2357 O O . ASP A 1 305 ? 15.078 34.969 -13.859 1 64.56 305 ASP A O 1
ATOM 2361 N N . ARG A 1 306 ? 14.242 32.906 -13.609 1 67.19 306 ARG A N 1
ATOM 2362 C CA . ARG A 1 306 ? 13.062 33.312 -14.375 1 67.19 306 ARG A CA 1
ATOM 2363 C C . ARG A 1 306 ? 11.961 33.812 -13.453 1 67.19 306 ARG A C 1
ATOM 2365 O O . ARG A 1 306 ? 11.445 33.062 -12.625 1 67.19 306 ARG A O 1
ATOM 2372 N N . VAL A 1 307 ? 11.773 35.062 -13.398 1 73.5 307 VAL A N 1
ATOM 2373 C CA . VAL A 1 307 ? 10.711 35.656 -12.594 1 73.5 307 VAL A CA 1
ATOM 2374 C C . VAL A 1 307 ? 9.359 35.438 -13.273 1 73.5 307 VAL A C 1
ATOM 2376 O O . VAL A 1 307 ? 9.141 35.906 -14.391 1 73.5 307 VAL A O 1
ATOM 2379 N N . LEU A 1 308 ? 8.484 34.625 -12.625 1 85.38 308 LEU A N 1
ATOM 2380 C CA . LEU A 1 308 ? 7.137 34.406 -13.133 1 85.38 308 LEU A CA 1
ATOM 2381 C C . LEU A 1 308 ? 6.258 35.656 -12.891 1 85.38 308 LEU A C 1
ATOM 2383 O O . LEU A 1 308 ? 6.418 36.344 -11.891 1 85.38 308 LEU A O 1
ATOM 2387 N N . ASP A 1 309 ? 5.414 35.875 -13.828 1 88.88 309 ASP A N 1
ATOM 2388 C CA . ASP A 1 309 ? 4.523 37 -13.656 1 88.88 309 ASP A CA 1
ATOM 2389 C C . ASP A 1 309 ? 3.416 36.719 -12.656 1 88.88 309 ASP A C 1
ATOM 2391 O O . ASP A 1 309 ? 3.326 35.594 -12.148 1 88.88 309 ASP A O 1
ATOM 2395 N N . LYS A 1 310 ? 2.725 37.688 -12.398 1 90.81 310 LYS A N 1
ATOM 2396 C CA . LYS A 1 310 ? 1.688 37.625 -11.375 1 90.81 310 LYS A CA 1
ATOM 2397 C C . LYS A 1 310 ? 0.665 36.562 -11.695 1 90.81 310 LYS A C 1
ATOM 2399 O O . LYS A 1 310 ? 0.271 35.781 -10.812 1 90.81 310 LYS A O 1
ATOM 2404 N N . ALA A 1 311 ? 0.25 36.438 -12.898 1 93.06 311 ALA A N 1
ATOM 2405 C CA . ALA A 1 311 ? -0.771 35.5 -13.32 1 93.06 311 ALA A CA 1
ATOM 2406 C C . ALA A 1 311 ? -0.275 34.062 -13.148 1 93.06 311 ALA A C 1
ATOM 2408 O O . ALA A 1 311 ? -1.016 33.188 -12.688 1 93.06 311 ALA A O 1
ATOM 2409 N N . ALA A 1 312 ? 0.891 33.875 -13.555 1 93.19 312 ALA A N 1
ATOM 2410 C CA . ALA A 1 312 ? 1.476 32.531 -13.461 1 93.19 312 ALA A CA 1
ATOM 2411 C C . ALA A 1 312 ? 1.642 32.125 -12 1 93.19 312 ALA A C 1
ATOM 2413 O O . ALA A 1 312 ? 1.412 30.953 -11.656 1 93.19 312 ALA A O 1
ATOM 2414 N N . ARG A 1 313 ? 2.07 32.969 -11.18 1 94.38 313 ARG A N 1
ATOM 2415 C CA . ARG A 1 313 ? 2.234 32.688 -9.758 1 94.38 313 ARG A CA 1
ATOM 2416 C C . ARG A 1 313 ? 0.896 32.344 -9.109 1 94.38 313 ARG A C 1
ATOM 2418 O O . ARG A 1 313 ? 0.796 31.375 -8.352 1 94.38 313 ARG A O 1
ATOM 2425 N N . ALA A 1 314 ? -0.107 33.156 -9.445 1 96.38 314 ALA A N 1
ATOM 2426 C CA . ALA A 1 314 ? -1.445 32.906 -8.914 1 96.38 314 ALA A CA 1
ATOM 2427 C C . ALA A 1 314 ? -1.963 31.547 -9.344 1 96.38 314 ALA A C 1
ATOM 2429 O O . ALA A 1 314 ? -2.605 30.844 -8.555 1 96.38 314 ALA A O 1
ATOM 2430 N N . ALA A 1 315 ? -1.722 31.203 -10.586 1 95.44 315 ALA A N 1
ATOM 2431 C CA . ALA A 1 315 ? -2.168 29.922 -11.125 1 95.44 315 ALA A CA 1
ATOM 2432 C C . ALA A 1 315 ? -1.514 28.75 -10.391 1 95.44 315 ALA A C 1
ATOM 2434 O O . ALA A 1 315 ? -2.16 27.734 -10.125 1 95.44 315 ALA A O 1
ATOM 2435 N N . ILE A 1 316 ? -0.272 28.891 -10.078 1 94.06 316 ILE A N 1
ATOM 2436 C CA . ILE A 1 316 ? 0.458 27.844 -9.375 1 94.06 316 ILE A CA 1
ATOM 2437 C C . ILE A 1 316 ? -0.118 27.656 -7.969 1 94.06 316 ILE A C 1
ATOM 2439 O O . ILE A 1 316 ? -0.376 26.531 -7.531 1 94.06 316 ILE A O 1
ATOM 2443 N N . ILE A 1 317 ? -0.329 28.766 -7.285 1 95.69 317 ILE A N 1
ATOM 2444 C CA . ILE A 1 317 ? -0.89 28.703 -5.941 1 95.69 317 ILE A CA 1
ATOM 2445 C C . ILE A 1 317 ? -2.264 28.031 -5.988 1 95.69 317 ILE A C 1
ATOM 2447 O O . ILE A 1 317 ? -2.572 27.172 -5.156 1 95.69 317 ILE A O 1
ATOM 2451 N N . ALA A 1 318 ? -3.055 28.422 -6.965 1 96.62 318 ALA A N 1
ATOM 2452 C CA . ALA A 1 318 ? -4.406 27.891 -7.098 1 96.62 318 ALA A CA 1
ATOM 2453 C C . ALA A 1 318 ? -4.371 26.391 -7.344 1 96.62 318 ALA A C 1
ATOM 2455 O O . ALA A 1 318 ? -5.156 25.641 -6.758 1 96.62 318 ALA A O 1
ATOM 2456 N N . ARG A 1 319 ? -3.518 25.953 -8.211 1 94.94 319 ARG A N 1
ATOM 2457 C CA . ARG A 1 319 ? -3.395 24.531 -8.508 1 94.94 319 ARG A CA 1
ATOM 2458 C C . ARG A 1 319 ? -2.949 23.75 -7.281 1 94.94 319 ARG A C 1
ATOM 2460 O O . ARG A 1 319 ? -3.438 22.641 -7.035 1 94.94 319 ARG A O 1
ATOM 2467 N N . ASP A 1 320 ? -2.062 24.297 -6.543 1 94.44 320 ASP A N 1
ATOM 2468 C CA . ASP A 1 320 ? -1.55 23.641 -5.34 1 94.44 320 ASP A CA 1
ATOM 2469 C C . ASP A 1 320 ? -2.652 23.469 -4.297 1 94.44 320 ASP A C 1
ATOM 2471 O O . ASP A 1 320 ? -2.809 22.391 -3.727 1 94.44 320 ASP A O 1
ATOM 2475 N N . ILE A 1 321 ? -3.355 24.5 -4.07 1 95.81 321 ILE A N 1
ATOM 2476 C CA . ILE A 1 321 ? -4.387 24.453 -3.041 1 95.81 321 ILE A CA 1
ATOM 2477 C C . ILE A 1 321 ? -5.543 23.578 -3.504 1 95.81 321 ILE A C 1
ATOM 2479 O O . ILE A 1 321 ? -6.156 22.859 -2.697 1 95.81 321 ILE A O 1
ATOM 2483 N N . ARG A 1 322 ? -5.84 23.641 -4.781 1 95.88 322 ARG A N 1
ATOM 2484 C CA . ARG A 1 322 ? -6.879 22.781 -5.324 1 95.88 322 ARG A CA 1
ATOM 2485 C C . ARG A 1 322 ? -6.512 21.297 -5.156 1 95.88 322 ARG A C 1
ATOM 2487 O O . ARG A 1 322 ? -7.355 20.484 -4.793 1 95.88 322 ARG A O 1
ATOM 2494 N N . ALA A 1 323 ? -5.254 20.953 -5.422 1 93.62 323 ALA A N 1
ATOM 2495 C CA . ALA A 1 323 ? -4.777 19.578 -5.27 1 93.62 323 ALA A CA 1
ATOM 2496 C C . ALA A 1 323 ? -4.957 19.094 -3.834 1 93.62 323 ALA A C 1
ATOM 2498 O O . ALA A 1 323 ? -5.223 17.906 -3.602 1 93.62 323 ALA A O 1
ATOM 2499 N N . VAL A 1 324 ? -4.867 20 -2.893 1 93.69 324 VAL A N 1
ATOM 2500 C CA . VAL A 1 324 ? -4.988 19.656 -1.479 1 93.69 324 VAL A CA 1
ATOM 2501 C C . VAL A 1 324 ? -6.461 19.609 -1.083 1 93.69 324 VAL A C 1
ATOM 2503 O O . VAL A 1 324 ? -6.895 18.703 -0.384 1 93.69 324 VAL A O 1
ATOM 2506 N N . GLY A 1 325 ? -7.242 20.516 -1.596 1 94 325 GLY A N 1
ATOM 2507 C CA . GLY A 1 325 ? -8.547 20.75 -1.002 1 94 325 GLY A CA 1
ATOM 2508 C C . GLY A 1 325 ? -9.688 20.172 -1.821 1 94 325 GLY A C 1
ATOM 2509 O O . GLY A 1 325 ? -10.781 19.953 -1.303 1 94 325 GLY A O 1
ATOM 2510 N N . GLU A 1 326 ? -9.5 19.922 -3.092 1 93.31 326 GLU A N 1
ATOM 2511 C CA . GLU A 1 326 ? -10.602 19.562 -3.979 1 93.31 326 GLU A CA 1
ATOM 2512 C C . GLU A 1 326 ? -11.297 18.281 -3.51 1 93.31 326 GLU A C 1
ATOM 2514 O O . GLU A 1 326 ? -12.523 18.203 -3.508 1 93.31 326 GLU A O 1
ATOM 2519 N N . PRO A 1 327 ? -10.562 17.219 -3.076 1 90.88 327 PRO A N 1
ATOM 2520 C CA . PRO A 1 327 ? -11.258 15.992 -2.697 1 90.88 327 PRO A CA 1
ATOM 2521 C C . PRO A 1 327 ? -12.289 16.219 -1.595 1 90.88 327 PRO A C 1
ATOM 2523 O O . PRO A 1 327 ? -13.445 15.789 -1.724 1 90.88 327 PRO A O 1
ATOM 2526 N N . ILE A 1 328 ? -11.953 16.953 -0.562 1 92.44 328 ILE A N 1
ATOM 2527 C CA . ILE A 1 328 ? -12.875 17.141 0.554 1 92.44 328 ILE A CA 1
ATOM 2528 C C . ILE A 1 328 ? -13.938 18.172 0.182 1 92.44 328 ILE A C 1
ATOM 2530 O O . ILE A 1 328 ? -15.109 18.031 0.533 1 92.44 328 ILE A O 1
ATOM 2534 N N . LEU A 1 329 ? -13.602 19.203 -0.542 1 95 329 LEU A N 1
ATOM 2535 C CA . LEU A 1 329 ? -14.547 20.234 -0.941 1 95 329 LEU A CA 1
ATOM 2536 C C . LEU A 1 329 ? -15.562 19.688 -1.94 1 95 329 LEU A C 1
ATOM 2538 O O . LEU A 1 329 ? -16.766 19.922 -1.801 1 95 329 LEU A O 1
ATOM 2542 N N . ALA A 1 330 ? -15.07 18.938 -2.93 1 94.5 330 ALA A N 1
ATOM 2543 C CA . ALA A 1 330 ? -15.945 18.375 -3.957 1 94.5 330 ALA A CA 1
ATOM 2544 C C . ALA A 1 330 ? -16.906 17.359 -3.357 1 94.5 330 ALA A C 1
ATOM 2546 O O . ALA A 1 330 ? -18.047 17.234 -3.803 1 94.5 330 ALA A O 1
ATOM 2547 N N . SER A 1 331 ? -16.406 16.625 -2.391 1 92.12 331 SER A N 1
ATOM 2548 C CA . SER A 1 331 ? -17.25 15.625 -1.744 1 92.12 331 SER A CA 1
ATOM 2549 C C . SER A 1 331 ? -18.469 16.281 -1.079 1 92.12 331 SER A C 1
ATOM 2551 O O . SER A 1 331 ? -19.531 15.664 -0.987 1 92.12 331 SER A O 1
ATOM 2553 N N . HIS A 1 332 ? -18.359 17.516 -0.605 1 93.5 332 HIS A N 1
ATOM 2554 C CA . HIS A 1 332 ? -19.438 18.188 0.11 1 93.5 332 HIS A CA 1
ATOM 2555 C C . HIS A 1 332 ? -20.203 19.125 -0.813 1 93.5 332 HIS A C 1
ATOM 2557 O O . HIS A 1 332 ? -21.438 19.141 -0.801 1 93.5 332 HIS A O 1
ATOM 2563 N N . PHE A 1 333 ? -19.5 19.875 -1.653 1 95.75 333 PHE A N 1
ATOM 2564 C CA . PHE A 1 333 ? -20.109 20.938 -2.436 1 95.75 333 PHE A CA 1
ATOM 2565 C C . PHE A 1 333 ? -20.422 20.469 -3.854 1 95.75 333 PHE A C 1
ATOM 2567 O O . PHE A 1 333 ? -21.156 21.109 -4.586 1 95.75 333 PHE A O 1
ATOM 2574 N N . GLY A 1 334 ? -19.875 19.328 -4.215 1 93.88 334 GLY A N 1
ATOM 2575 C CA . GLY A 1 334 ? -20.047 18.828 -5.57 1 93.88 334 GLY A CA 1
ATOM 2576 C C . GLY A 1 334 ? -18.875 19.172 -6.484 1 93.88 334 GLY A C 1
ATOM 2577 O O . GLY A 1 334 ? -18.234 20.219 -6.305 1 93.88 334 GLY A O 1
ATOM 2578 N N . GLU A 1 335 ? -18.656 18.422 -7.484 1 93.62 335 GLU A N 1
ATOM 2579 C CA . GLU A 1 335 ? -17.547 18.578 -8.414 1 93.62 335 GLU A CA 1
ATOM 2580 C C . GLU A 1 335 ? -17.766 19.75 -9.352 1 93.62 335 GLU A C 1
ATOM 2582 O O . GLU A 1 335 ? -16.812 20.406 -9.797 1 93.62 335 GLU A O 1
ATOM 2587 N N . ASP A 1 336 ? -18.906 20.094 -9.57 1 94.69 336 ASP A N 1
ATOM 2588 C CA . ASP A 1 336 ? -19.281 21.047 -10.625 1 94.69 336 ASP A CA 1
ATOM 2589 C C . ASP A 1 336 ? -18.812 22.453 -10.281 1 94.69 336 ASP A C 1
ATOM 2591 O O . ASP A 1 336 ? -18.547 23.266 -11.18 1 94.69 336 ASP A O 1
ATOM 2595 N N . ILE A 1 337 ? -18.734 22.812 -9.023 1 96.12 337 ILE A N 1
ATOM 2596 C CA . ILE A 1 337 ? -18.453 24.203 -8.656 1 96.12 337 ILE A CA 1
ATOM 2597 C C . ILE A 1 337 ? -16.953 24.391 -8.445 1 96.12 337 ILE A C 1
ATOM 2599 O O . ILE A 1 337 ? -16.484 25.516 -8.234 1 96.12 337 ILE A O 1
ATOM 2603 N N . MET A 1 338 ? -16.141 23.328 -8.516 1 96.31 338 MET A N 1
ATOM 2604 C CA . MET A 1 338 ? -14.727 23.391 -8.18 1 96.31 338 MET A CA 1
ATOM 2605 C C . MET A 1 338 ? -13.977 24.297 -9.148 1 96.31 338 MET A C 1
ATOM 2607 O O . MET A 1 338 ? -13.125 25.078 -8.727 1 96.31 338 MET A O 1
ATOM 2611 N N . ASP A 1 339 ? -14.258 24.188 -10.422 1 97.12 339 ASP A N 1
ATOM 2612 C CA . ASP A 1 339 ? -13.578 25.031 -11.398 1 97.12 339 ASP A CA 1
ATOM 2613 C C . ASP A 1 339 ? -13.805 26.516 -11.102 1 97.12 339 ASP A C 1
ATOM 2615 O O . ASP A 1 339 ? -12.867 27.297 -11.141 1 97.12 339 ASP A O 1
ATOM 2619 N N . ASP A 1 340 ? -15.039 26.828 -10.883 1 98 340 ASP A N 1
ATOM 2620 C CA . ASP A 1 340 ? -15.383 28.219 -10.602 1 98 340 ASP A CA 1
ATOM 2621 C C . ASP A 1 340 ? -14.734 28.688 -9.297 1 98 340 ASP A C 1
ATOM 2623 O O . ASP A 1 340 ? -14.203 29.797 -9.234 1 98 340 ASP A O 1
ATOM 2627 N N . LEU A 1 341 ? -14.789 27.938 -8.289 1 98.25 341 LEU A N 1
ATOM 2628 C CA . LEU A 1 341 ? -14.195 28.266 -7 1 98.25 341 LEU A CA 1
ATOM 2629 C C . LEU A 1 341 ? -12.719 28.594 -7.145 1 98.25 341 LEU A C 1
ATOM 2631 O O . LEU A 1 341 ? -12.266 29.641 -6.688 1 98.25 341 LEU A O 1
ATOM 2635 N N . PHE A 1 342 ? -11.992 27.781 -7.832 1 97.75 342 PHE A N 1
ATOM 2636 C CA . PHE A 1 342 ? -10.547 27.953 -7.855 1 97.75 342 PHE A CA 1
ATOM 2637 C C . PHE A 1 342 ? -10.141 28.969 -8.914 1 97.75 342 PHE A C 1
ATOM 2639 O O . PHE A 1 342 ? -9.047 29.531 -8.852 1 97.75 342 PHE A O 1
ATOM 2646 N N . ARG A 1 343 ? -11.008 29.219 -9.891 1 98 343 ARG A N 1
ATOM 2647 C CA . ARG A 1 343 ? -10.805 30.375 -10.75 1 98 343 ARG A CA 1
ATOM 2648 C C . ARG A 1 343 ? -10.883 31.672 -9.953 1 98 343 ARG A C 1
ATOM 2650 O O . ARG A 1 343 ? -10.055 32.562 -10.133 1 98 343 ARG A O 1
ATOM 2657 N N . ARG A 1 344 ? -11.914 31.828 -9.125 1 98.19 344 ARG A N 1
ATOM 2658 C CA . ARG A 1 344 ? -12.078 33 -8.266 1 98.19 344 ARG A CA 1
ATOM 2659 C C . ARG A 1 344 ? -10.898 33.125 -7.305 1 98.19 344 ARG A C 1
ATOM 2661 O O . ARG A 1 344 ? -10.406 34.25 -7.078 1 98.19 344 ARG A O 1
ATOM 2668 N N . PHE A 1 345 ? -10.539 32 -6.734 1 98.31 345 PHE A N 1
ATOM 2669 C CA . PHE A 1 345 ? -9.375 31.969 -5.859 1 98.31 345 PHE A CA 1
ATOM 2670 C C . PHE A 1 345 ? -8.148 32.5 -6.582 1 98.31 345 PHE A C 1
ATOM 2672 O O . PHE A 1 345 ? -7.449 33.375 -6.066 1 98.31 345 PHE A O 1
ATOM 2679 N N . GLU A 1 346 ? -7.848 32 -7.734 1 98.25 346 GLU A N 1
ATOM 2680 C CA . GLU A 1 346 ? -6.691 32.344 -8.547 1 98.25 346 GLU A CA 1
ATOM 2681 C C . GLU A 1 346 ? -6.684 33.844 -8.852 1 98.25 346 GLU A C 1
ATOM 2683 O O . GLU A 1 346 ? -5.637 34.5 -8.773 1 98.25 346 GLU A O 1
ATOM 2688 N N . GLN A 1 347 ? -7.809 34.406 -9.086 1 97.94 347 GLN A N 1
ATOM 2689 C CA . GLN A 1 347 ? -7.953 35.781 -9.508 1 97.94 347 GLN A CA 1
ATOM 2690 C C . GLN A 1 347 ? -7.574 36.75 -8.375 1 97.94 347 GLN A C 1
ATOM 2692 O O . GLN A 1 347 ? -7.039 37.812 -8.625 1 97.94 347 GLN A O 1
ATOM 2697 N N . ASP A 1 348 ? -7.824 36.312 -7.164 1 97.81 348 ASP A N 1
ATOM 2698 C CA . ASP A 1 348 ? -7.789 37.312 -6.082 1 97.81 348 ASP A CA 1
ATOM 2699 C C . ASP A 1 348 ? -6.668 37 -5.094 1 97.81 348 ASP A C 1
ATOM 2701 O O . ASP A 1 348 ? -6.355 37.812 -4.223 1 97.81 348 ASP A O 1
ATOM 2705 N N . VAL A 1 349 ? -5.996 35.875 -5.18 1 97.81 349 VAL A N 1
ATOM 2706 C CA . VAL A 1 349 ? -5.172 35.344 -4.098 1 97.81 349 VAL A CA 1
ATOM 2707 C C . VAL A 1 349 ? -3.979 36.281 -3.859 1 97.81 349 VAL A C 1
ATOM 2709 O O . VAL A 1 349 ? -3.631 36.562 -2.713 1 97.81 349 VAL A O 1
ATOM 2712 N N . LEU A 1 350 ? -3.326 36.75 -4.871 1 96.19 350 LEU A N 1
ATOM 2713 C CA . LEU A 1 350 ? -2.131 37.562 -4.684 1 96.19 350 LEU A CA 1
ATOM 2714 C C . LEU A 1 350 ? -2.484 38.906 -4.082 1 96.19 350 LEU A C 1
ATOM 2716 O O . LEU A 1 350 ? -1.734 39.438 -3.26 1 96.19 350 LEU A O 1
ATOM 2720 N N . ASP A 1 351 ? -3.594 39.5 -4.523 1 96.5 351 ASP A N 1
ATOM 2721 C CA . ASP A 1 351 ? -4.043 40.75 -3.932 1 96.5 351 ASP A CA 1
ATOM 2722 C C . ASP A 1 351 ? -4.406 40.562 -2.461 1 96.5 351 ASP A C 1
ATOM 2724 O O . ASP A 1 351 ? -4.105 41.438 -1.628 1 96.5 351 ASP A O 1
ATOM 2728 N N . TYR A 1 352 ? -5.094 39.5 -2.234 1 95.69 352 TYR A N 1
ATOM 2729 C CA . TYR A 1 352 ? -5.434 39.188 -0.85 1 95.69 352 TYR A CA 1
ATOM 2730 C C . TYR A 1 352 ? -4.176 39.031 -0.001 1 95.69 352 TYR A C 1
ATOM 2732 O O . TYR A 1 352 ? -4.105 39.562 1.113 1 95.69 352 TYR A O 1
ATOM 2740 N N . MET A 1 353 ? -3.227 38.281 -0.48 1 94.88 353 MET A N 1
ATOM 2741 C CA . MET A 1 353 ? -1.959 38.031 0.206 1 94.88 353 MET A CA 1
ATOM 2742 C C . MET A 1 353 ? -1.255 39.375 0.514 1 94.88 353 MET A C 1
ATOM 2744 O O . MET A 1 353 ? -0.737 39.562 1.616 1 94.88 353 MET A O 1
ATOM 2748 N N . LYS A 1 354 ? -1.19 40.219 -0.44 1 93.06 354 LYS A N 1
ATOM 2749 C CA . LYS A 1 354 ? -0.54 41.531 -0.276 1 93.06 354 LYS A CA 1
ATOM 2750 C C . LYS A 1 354 ? -1.271 42.375 0.754 1 93.06 354 LYS A C 1
ATOM 2752 O O . LYS A 1 354 ? -0.643 43 1.615 1 93.06 354 LYS A O 1
ATOM 2757 N N . ALA A 1 355 ? -2.566 42.375 0.672 1 94.88 355 ALA A N 1
ATOM 2758 C CA . ALA A 1 355 ? -3.395 43.219 1.538 1 94.88 355 ALA A CA 1
ATOM 2759 C C . ALA A 1 355 ? -3.307 42.75 2.99 1 94.88 355 ALA A C 1
ATOM 2761 O O . ALA A 1 355 ? -3.365 43.562 3.912 1 94.88 355 ALA A O 1
ATOM 2762 N N . HIS A 1 356 ? -3.178 41.438 3.184 1 92.31 356 HIS A N 1
ATOM 2763 C CA . HIS A 1 356 ? -3.275 40.906 4.535 1 92.31 356 HIS A CA 1
ATOM 2764 C C . HIS A 1 356 ? -1.932 40.375 5.016 1 92.31 356 HIS A C 1
ATOM 2766 O O . HIS A 1 356 ? -1.835 39.812 6.113 1 92.31 356 HIS A O 1
ATOM 2772 N N . LYS A 1 357 ? -0.874 40.438 4.219 1 91.44 357 LYS A N 1
ATOM 2773 C CA . LYS A 1 357 ? 0.469 39.969 4.551 1 91.44 357 LYS A CA 1
ATOM 2774 C C . LYS A 1 357 ? 0.444 38.531 5.012 1 91.44 357 LYS A C 1
ATOM 2776 O O . LYS A 1 357 ? 0.962 38.188 6.082 1 91.44 357 LYS A O 1
ATOM 2781 N N . CYS A 1 358 ? -0.18 37.75 4.168 1 91.12 358 CYS A N 1
ATOM 2782 C CA . CYS A 1 358 ? -0.419 36.344 4.5 1 91.12 358 CYS A CA 1
ATOM 2783 C C . CYS A 1 358 ? 0.865 35.531 4.391 1 91.12 358 CYS A C 1
ATOM 2785 O O . CYS A 1 358 ? 1.6 35.656 3.408 1 91.12 358 CYS A O 1
ATOM 2787 N N . GLN A 1 359 ? 1.126 34.781 5.465 1 94.06 359 GLN A N 1
ATOM 2788 C CA . GLN A 1 359 ? 2.295 33.906 5.5 1 94.06 359 GLN A CA 1
ATOM 2789 C C . GLN A 1 359 ? 1.938 32.531 6.059 1 94.06 359 GLN A C 1
ATOM 2791 O O . GLN A 1 359 ? 1.006 32.406 6.855 1 94.06 359 GLN A O 1
ATOM 2796 N N . TYR A 1 360 ? 2.674 31.547 5.523 1 95.19 360 TYR A N 1
ATOM 2797 C CA . TYR A 1 360 ? 2.686 30.25 6.215 1 95.19 360 TYR A CA 1
ATOM 2798 C C . TYR A 1 360 ? 3.615 30.297 7.422 1 95.19 360 TYR A C 1
ATOM 2800 O O . TYR A 1 360 ? 4.781 30.672 7.305 1 95.19 360 TYR A O 1
ATOM 2808 N N . ILE A 1 361 ? 3.043 30 8.539 1 95.69 361 ILE A N 1
ATOM 2809 C CA . ILE A 1 361 ? 3.854 29.797 9.734 1 95.69 361 ILE A CA 1
ATOM 2810 C C . ILE A 1 361 ? 4.18 28.312 9.891 1 95.69 361 ILE A C 1
ATOM 2812 O O . ILE A 1 361 ? 3.279 27.484 10.031 1 95.69 361 ILE A O 1
ATOM 2816 N N . ASN A 1 362 ? 5.484 27.984 9.797 1 96.94 362 ASN A N 1
ATOM 2817 C CA . ASN A 1 362 ? 5.93 26.594 9.906 1 96.94 362 ASN A CA 1
ATOM 2818 C C . ASN A 1 362 ? 6.562 26.312 11.266 1 96.94 362 ASN A C 1
ATOM 2820 O O . ASN A 1 362 ? 7.5 27 11.672 1 96.94 362 ASN A O 1
ATOM 2824 N N . ILE A 1 363 ? 6.039 25.406 11.969 1 96.81 363 ILE A N 1
ATOM 2825 C CA . ILE A 1 363 ? 6.59 24.984 13.25 1 96.81 363 ILE A CA 1
ATOM 2826 C C . ILE A 1 363 ? 7.23 23.609 13.109 1 96.81 363 ILE A C 1
ATOM 2828 O O . ILE A 1 363 ? 6.574 22.656 12.68 1 96.81 363 ILE A O 1
ATOM 2832 N N . VAL A 1 364 ? 8.516 23.516 13.422 1 97.44 364 VAL A N 1
ATOM 2833 C CA . VAL A 1 364 ? 9.273 22.281 13.336 1 97.44 364 VAL A CA 1
ATOM 2834 C C . VAL A 1 364 ? 9.586 21.766 14.742 1 97.44 364 VAL A C 1
ATOM 2836 O O . VAL A 1 364 ? 10.102 22.5 15.578 1 97.44 364 VAL A O 1
ATOM 2839 N N . MET A 1 365 ? 9.203 20.531 15.023 1 97.44 365 MET A N 1
ATOM 2840 C CA . MET A 1 365 ? 9.398 19.922 16.328 1 97.44 365 MET A CA 1
ATOM 2841 C C . MET A 1 365 ? 10.273 18.672 16.219 1 97.44 365 MET A C 1
ATOM 2843 O O . MET A 1 365 ? 9.914 17.719 15.531 1 97.44 365 MET A O 1
ATOM 2847 N N . SER A 1 366 ? 11.414 18.672 16.797 1 97 366 SER A N 1
ATOM 2848 C CA . SER A 1 366 ? 12.25 17.484 16.984 1 97 366 SER A CA 1
ATOM 2849 C C . SER A 1 366 ? 12.016 16.844 18.344 1 97 366 SER A C 1
ATOM 2851 O O . SER A 1 366 ? 12.211 17.5 19.391 1 97 366 SER A O 1
ATOM 2853 N N . LEU A 1 367 ? 11.586 15.617 18.344 1 97.5 367 LEU A N 1
ATOM 2854 C CA . LEU A 1 367 ? 11.195 14.953 19.594 1 97.5 367 LEU A CA 1
ATOM 2855 C C . LEU A 1 367 ? 12 13.672 19.797 1 97.5 367 LEU A C 1
ATOM 2857 O O . LEU A 1 367 ? 12.305 12.961 18.828 1 97.5 367 LEU A O 1
ATOM 2861 N N . THR A 1 368 ? 12.336 13.336 20.984 1 96.62 368 THR A N 1
ATOM 2862 C CA . THR A 1 368 ? 12.992 12.094 21.375 1 96.62 368 THR A CA 1
ATOM 2863 C C . THR A 1 368 ? 12.133 11.312 22.359 1 96.62 368 THR A C 1
ATOM 2865 O O . THR A 1 368 ? 11.656 11.867 23.344 1 96.62 368 THR A O 1
ATOM 2868 N N . LYS A 1 369 ? 11.898 10.094 22.062 1 97 369 LYS A N 1
ATOM 2869 C CA . LYS A 1 369 ? 11.133 9.242 22.969 1 97 369 LYS A CA 1
ATOM 2870 C C . LYS A 1 369 ? 11.898 9.008 24.266 1 97 369 LYS A C 1
ATOM 2872 O O . LYS A 1 369 ? 13.055 8.586 24.25 1 97 369 LYS A O 1
ATOM 2877 N N . LYS A 1 370 ? 11.211 9.266 25.359 1 94.62 370 LYS A N 1
ATOM 2878 C CA . LYS A 1 370 ? 11.805 9.086 26.688 1 94.62 370 LYS A CA 1
ATOM 2879 C C . LYS A 1 370 ? 11.898 7.605 27.047 1 94.62 370 LYS A C 1
ATOM 2881 O O . LYS A 1 370 ? 11.102 6.797 26.578 1 94.62 370 LYS A O 1
ATOM 2886 N N . ASP A 1 371 ? 12.992 7.219 27.781 1 84.81 371 ASP A N 1
ATOM 2887 C CA . ASP A 1 371 ? 13.164 5.863 28.297 1 84.81 371 ASP A CA 1
ATOM 2888 C C . ASP A 1 371 ? 12.203 5.59 29.453 1 84.81 371 ASP A C 1
ATOM 2890 O O . ASP A 1 371 ? 12.383 6.113 30.562 1 84.81 371 ASP A O 1
ATOM 2894 N N . ILE A 1 372 ? 11.039 5.691 29.375 1 59.75 372 ILE A N 1
ATOM 2895 C CA . ILE A 1 372 ? 10.281 5.488 30.609 1 59.75 372 ILE A CA 1
ATOM 2896 C C . ILE A 1 372 ? 10.281 4.008 30.969 1 59.75 372 ILE A C 1
ATOM 2898 O O . ILE A 1 372 ? 10.281 3.143 30.094 1 59.75 372 ILE A O 1
ATOM 2902 N N . MET B 1 1 ? 8.297 -5.258 -23.219 1 55.19 1 MET B N 1
ATOM 2903 C CA . MET B 1 1 ? 7.305 -5.094 -22.172 1 55.19 1 MET B CA 1
ATOM 2904 C C . MET B 1 1 ? 7.867 -5.539 -20.812 1 55.19 1 MET B C 1
ATOM 2906 O O . MET B 1 1 ? 8.461 -6.613 -20.719 1 55.19 1 MET B O 1
ATOM 2910 N N . LYS B 1 2 ? 7.836 -4.617 -19.922 1 68.88 2 LYS B N 1
ATOM 2911 C CA . LYS B 1 2 ? 8.289 -5.035 -18.609 1 68.88 2 LYS B CA 1
ATOM 2912 C C . LYS B 1 2 ? 7.184 -5.762 -17.844 1 68.88 2 LYS B C 1
ATOM 2914 O O . LYS B 1 2 ? 6.168 -5.16 -17.5 1 68.88 2 LYS B O 1
ATOM 2919 N N . VAL B 1 3 ? 7.406 -7.109 -17.641 1 71.88 3 VAL B N 1
ATOM 2920 C CA . VAL B 1 3 ? 6.414 -7.996 -17.062 1 71.88 3 VAL B CA 1
ATOM 2921 C C . VAL B 1 3 ? 5.906 -7.406 -15.742 1 71.88 3 VAL B C 1
ATOM 2923 O O . VAL B 1 3 ? 4.707 -7.441 -15.461 1 71.88 3 VAL B O 1
ATOM 2926 N N . GLU B 1 4 ? 6.719 -6.777 -15.078 1 73.06 4 GLU B N 1
ATOM 2927 C CA . GLU B 1 4 ? 6.383 -6.254 -13.758 1 73.06 4 GLU B CA 1
ATOM 2928 C C . GLU B 1 4 ? 5.348 -5.141 -13.852 1 73.06 4 GLU B C 1
ATOM 2930 O O . GLU B 1 4 ? 4.637 -4.863 -12.883 1 73.06 4 GLU B O 1
ATOM 2935 N N . GLN B 1 5 ? 5.301 -4.625 -15.016 1 72 5 GLN B N 1
ATOM 2936 C CA . GLN B 1 5 ? 4.395 -3.492 -15.188 1 72 5 GLN B CA 1
ATOM 2937 C C . GLN B 1 5 ? 3.025 -3.957 -15.672 1 72 5 GLN B C 1
ATOM 2939 O O . GLN B 1 5 ? 2.039 -3.229 -15.547 1 72 5 GLN B O 1
ATOM 2944 N N . VAL B 1 6 ? 3.098 -5.289 -16.188 1 75.56 6 VAL B N 1
ATOM 2945 C CA . VAL B 1 6 ? 1.862 -5.648 -16.891 1 75.56 6 VAL B CA 1
ATOM 2946 C C . VAL B 1 6 ? 1.288 -6.93 -16.281 1 75.56 6 VAL B C 1
ATOM 2948 O O . VAL B 1 6 ? 0.134 -7.281 -16.531 1 75.56 6 VAL B O 1
ATOM 2951 N N . LEU B 1 7 ? 2.082 -7.531 -15.414 1 81.31 7 LEU B N 1
ATOM 2952 C CA . LEU B 1 7 ? 1.627 -8.789 -14.828 1 81.31 7 LEU B CA 1
ATOM 2953 C C . LEU B 1 7 ? 0.932 -8.547 -13.492 1 81.31 7 LEU B C 1
ATOM 2955 O O . LEU B 1 7 ? 1.491 -8.852 -12.438 1 81.31 7 LEU B O 1
ATOM 2959 N N . HIS B 1 8 ? -0.154 -7.859 -13.531 1 82.62 8 HIS B N 1
ATOM 2960 C CA . HIS B 1 8 ? -1.067 -7.703 -12.406 1 82.62 8 HIS B CA 1
ATOM 2961 C C . HIS B 1 8 ? -2.504 -8.016 -12.812 1 82.62 8 HIS B C 1
ATOM 2963 O O . HIS B 1 8 ? -2.848 -7.938 -14 1 82.62 8 HIS B O 1
ATOM 2969 N N . MET B 1 9 ? -3.256 -8.422 -11.844 1 86.75 9 MET B N 1
ATOM 2970 C CA . MET B 1 9 ? -4.656 -8.727 -12.125 1 86.75 9 MET B CA 1
ATOM 2971 C C . MET B 1 9 ? -5.465 -7.449 -12.297 1 86.75 9 MET B C 1
ATOM 2973 O O . MET B 1 9 ? -5.016 -6.367 -11.922 1 86.75 9 MET B O 1
ATOM 2977 N N . LYS B 1 10 ? -6.625 -7.641 -12.938 1 83 10 LYS B N 1
ATOM 2978 C CA . LYS B 1 10 ? -7.465 -6.484 -13.242 1 83 10 LYS B CA 1
ATOM 2979 C C . LYS B 1 10 ? -7.93 -5.789 -11.969 1 83 10 LYS B C 1
ATOM 2981 O O . LYS B 1 10 ? -8.586 -6.398 -11.125 1 83 10 LYS B O 1
ATOM 2986 N N . GLY B 1 11 ? -7.594 -4.578 -11.828 1 82.88 11 GLY B N 1
ATOM 2987 C CA . GLY B 1 11 ? -7.973 -3.791 -10.664 1 82.88 11 GLY B CA 1
ATOM 2988 C C . GLY B 1 11 ? -9.391 -3.262 -10.742 1 82.88 11 GLY B C 1
ATOM 2989 O O . GLY B 1 11 ? -10.195 -3.73 -11.555 1 82.88 11 GLY B O 1
ATOM 2990 N N . GLY B 1 12 ? -9.711 -2.363 -9.75 1 76.25 12 GLY B N 1
ATOM 2991 C CA . GLY B 1 12 ? -11 -1.696 -9.75 1 76.25 12 GLY B CA 1
ATOM 2992 C C . GLY B 1 12 ? -12.047 -2.426 -8.93 1 76.25 12 GLY B C 1
ATOM 2993 O O . GLY B 1 12 ? -11.852 -3.582 -8.555 1 76.25 12 GLY B O 1
ATOM 2994 N N . VAL B 1 13 ? -13.055 -1.708 -8.672 1 75 13 VAL B N 1
ATOM 2995 C CA . VAL B 1 13 ? -14.133 -2.252 -7.855 1 75 13 VAL B CA 1
ATOM 2996 C C . VAL B 1 13 ? -15.32 -2.609 -8.742 1 75 13 VAL B C 1
ATOM 2998 O O . VAL B 1 13 ? -16.391 -2.969 -8.242 1 75 13 VAL B O 1
ATOM 3001 N N . GLY B 1 14 ? -15.055 -2.602 -9.945 1 77.12 14 GLY B N 1
ATOM 3002 C CA . GLY B 1 14 ? -16.141 -2.871 -10.867 1 77.12 14 GLY B CA 1
ATOM 3003 C C . GLY B 1 14 ? -16.453 -4.348 -11.016 1 77.12 14 GLY B C 1
ATOM 3004 O O . GLY B 1 14 ? -15.734 -5.195 -10.469 1 77.12 14 GLY B O 1
ATOM 3005 N N . LYS B 1 15 ? -17.422 -4.652 -11.789 1 81.38 15 LYS B N 1
ATOM 3006 C CA . LYS B 1 15 ? -17.922 -6.012 -11.969 1 81.38 15 LYS B CA 1
ATOM 3007 C C . LYS B 1 15 ? -16.859 -6.898 -12.625 1 81.38 15 LYS B C 1
ATOM 3009 O O . LYS B 1 15 ? -16.812 -8.109 -12.375 1 81.38 15 LYS B O 1
ATOM 3014 N N . ASP B 1 16 ? -16.016 -6.32 -13.32 1 83.12 16 ASP B N 1
ATOM 3015 C CA . ASP B 1 16 ? -15.055 -7.094 -14.102 1 83.12 16 ASP B CA 1
ATOM 3016 C C . ASP B 1 16 ? -13.703 -7.168 -13.391 1 83.12 16 ASP B C 1
ATOM 3018 O O . ASP B 1 16 ? -12.773 -7.816 -13.867 1 83.12 16 ASP B O 1
ATOM 3022 N N . GLY B 1 17 ? -13.664 -6.512 -12.258 1 87.81 17 GLY B N 1
ATOM 3023 C CA . GLY B 1 17 ? -12.414 -6.492 -11.516 1 87.81 17 GLY B CA 1
ATOM 3024 C C . GLY B 1 17 ? -12.094 -7.816 -10.852 1 87.81 17 GLY B C 1
ATOM 3025 O O . GLY B 1 17 ? -12.992 -8.602 -10.539 1 87.81 17 GLY B O 1
ATOM 3026 N N . TYR B 1 18 ? -10.805 -8.117 -10.695 1 87.25 18 TYR B N 1
ATOM 3027 C CA . TYR B 1 18 ? -10.32 -9.344 -10.07 1 87.25 18 TYR B CA 1
ATOM 3028 C C . TYR B 1 18 ? -10.953 -9.547 -8.703 1 87.25 18 TYR B C 1
ATOM 3030 O O . TYR B 1 18 ? -11.273 -10.672 -8.32 1 87.25 18 TYR B O 1
ATOM 3038 N N . GLY B 1 19 ? -11.148 -8.469 -7.996 1 85.88 19 GLY B N 1
ATOM 3039 C CA . GLY B 1 19 ? -11.75 -8.562 -6.676 1 85.88 19 GLY B CA 1
ATOM 3040 C C . GLY B 1 19 ? -13.094 -9.25 -6.676 1 85.88 19 GLY B C 1
ATOM 3041 O O . GLY B 1 19 ? -13.438 -9.969 -5.734 1 85.88 19 GLY B O 1
ATOM 3042 N N . ASN B 1 20 ? -13.758 -9.094 -7.77 1 86.62 20 ASN B N 1
ATOM 3043 C CA . ASN B 1 20 ? -15.094 -9.672 -7.875 1 86.62 20 ASN B CA 1
ATOM 3044 C C . ASN B 1 20 ? -15.078 -10.953 -8.695 1 86.62 20 ASN B C 1
ATOM 3046 O O . ASN B 1 20 ? -16.125 -11.602 -8.859 1 86.62 20 ASN B O 1
ATOM 3050 N N . ASN B 1 21 ? -13.977 -11.312 -9.219 1 88.94 21 ASN B N 1
ATOM 3051 C CA . ASN B 1 21 ? -13.844 -12.484 -10.078 1 88.94 21 ASN B CA 1
ATOM 3052 C C . ASN B 1 21 ? -12.656 -13.352 -9.656 1 88.94 21 ASN B C 1
ATOM 3054 O O . ASN B 1 21 ? -11.812 -13.695 -10.477 1 88.94 21 ASN B O 1
ATOM 3058 N N . SER B 1 22 ? -12.641 -13.703 -8.359 1 91.94 22 SER B N 1
ATOM 3059 C CA . SER B 1 22 ? -11.555 -14.5 -7.797 1 91.94 22 SER B CA 1
ATOM 3060 C C . SER B 1 22 ? -12.086 -15.602 -6.887 1 91.94 22 SER B C 1
ATOM 3062 O O . SER B 1 22 ? -11.461 -15.945 -5.883 1 91.94 22 SER B O 1
ATOM 3064 N N . SER B 1 23 ? -13.273 -16.078 -7.227 1 91.06 23 SER B N 1
ATOM 3065 C CA . SER B 1 23 ? -13.898 -17.109 -6.414 1 91.06 23 SER B CA 1
ATOM 3066 C C . SER B 1 23 ? -13.117 -18.422 -6.488 1 91.06 23 SER B C 1
ATOM 3068 O O . SER B 1 23 ? -13.07 -19.188 -5.516 1 91.06 23 SER B O 1
ATOM 3070 N N . HIS B 1 24 ? -12.578 -18.688 -7.648 1 92.94 24 HIS B N 1
ATOM 3071 C CA . HIS B 1 24 ? -11.75 -19.875 -7.789 1 92.94 24 HIS B CA 1
ATOM 3072 C C . HIS B 1 24 ? -10.594 -19.859 -6.797 1 92.94 24 HIS B C 1
ATOM 3074 O O . HIS B 1 24 ? -10.367 -20.828 -6.074 1 92.94 24 HIS B O 1
ATOM 3080 N N . GLN B 1 25 ? -9.867 -18.75 -6.742 1 94.75 25 GLN B N 1
ATOM 3081 C CA . GLN B 1 25 ? -8.742 -18.578 -5.828 1 94.75 25 GLN B CA 1
ATOM 3082 C C . GLN B 1 25 ? -9.188 -18.688 -4.375 1 94.75 25 GLN B C 1
ATOM 3084 O O . GLN B 1 25 ? -8.508 -19.312 -3.557 1 94.75 25 GLN B O 1
ATOM 3089 N N . ARG B 1 26 ? -10.336 -18.125 -4.094 1 94.19 26 ARG B N 1
ATOM 3090 C CA . ARG B 1 26 ? -10.883 -18.188 -2.742 1 94.19 26 ARG B CA 1
ATOM 3091 C C . ARG B 1 26 ? -11.156 -19.625 -2.324 1 94.19 26 ARG B C 1
ATOM 3093 O O . ARG B 1 26 ? -10.875 -20.016 -1.188 1 94.19 26 ARG B O 1
ATOM 3100 N N . THR B 1 27 ? -11.727 -20.375 -3.229 1 94.75 27 THR B N 1
ATOM 3101 C CA . THR B 1 27 ? -12.047 -21.766 -2.961 1 94.75 27 THR B CA 1
ATOM 3102 C C . THR B 1 27 ? -10.789 -22.562 -2.645 1 94.75 27 THR B C 1
ATOM 3104 O O . THR B 1 27 ? -10.773 -23.375 -1.714 1 94.75 27 THR B O 1
ATOM 3107 N N . VAL B 1 28 ? -9.797 -22.391 -3.385 1 96 28 VAL B N 1
ATOM 3108 C CA . VAL B 1 28 ? -8.531 -23.094 -3.176 1 96 28 VAL B CA 1
ATOM 3109 C C . VAL B 1 28 ? -7.957 -22.734 -1.809 1 96 28 VAL B C 1
ATOM 3111 O O . VAL B 1 28 ? -7.48 -23.609 -1.078 1 96 28 VAL B O 1
ATOM 3114 N N . ILE B 1 29 ? -8.016 -21.438 -1.43 1 95.81 29 ILE B N 1
ATOM 3115 C CA . ILE B 1 29 ? -7.559 -20.984 -0.12 1 95.81 29 ILE B CA 1
ATOM 3116 C C . ILE B 1 29 ? -8.328 -21.719 0.977 1 95.81 29 ILE B C 1
ATOM 3118 O O . ILE B 1 29 ? -7.73 -22.172 1.954 1 95.81 29 ILE B O 1
ATOM 3122 N N . SER B 1 30 ? -9.602 -21.859 0.735 1 94.5 30 SER B N 1
ATOM 3123 C CA . SER B 1 30 ? -10.445 -22.531 1.716 1 94.5 30 SER B CA 1
ATOM 3124 C C . SER B 1 30 ? -10.086 -24.016 1.834 1 94.5 30 SER B C 1
ATOM 3126 O O . SER B 1 30 ? -10.102 -24.578 2.93 1 94.5 30 SER B O 1
ATOM 3128 N N . MET B 1 31 ? -9.773 -24.625 0.771 1 94.25 31 MET B N 1
ATOM 3129 C CA . MET B 1 31 ? -9.453 -26.047 0.749 1 94.25 31 MET B CA 1
ATOM 3130 C C . MET B 1 31 ? -8.125 -26.312 1.453 1 94.25 31 MET B C 1
ATOM 3132 O O . MET B 1 31 ? -7.906 -27.406 1.982 1 94.25 31 MET B O 1
ATOM 3136 N N . VAL B 1 32 ? -7.289 -25.344 1.514 1 96.44 32 VAL B N 1
ATOM 3137 C CA . VAL B 1 32 ? -5.953 -25.5 2.072 1 96.44 32 VAL B CA 1
ATOM 3138 C C . VAL B 1 32 ? -5.941 -25.047 3.529 1 96.44 32 VAL B C 1
ATOM 3140 O O . VAL B 1 32 ? -4.902 -25.078 4.191 1 96.44 32 VAL B O 1
ATOM 3143 N N . LYS B 1 33 ? -7.078 -24.672 4.102 1 96.06 33 LYS B N 1
ATOM 3144 C CA . LYS B 1 33 ? -7.211 -24.109 5.441 1 96.06 33 LYS B CA 1
ATOM 3145 C C . LYS B 1 33 ? -6.664 -25.078 6.496 1 96.06 33 LYS B C 1
ATOM 3147 O O . LYS B 1 33 ? -6.012 -24.641 7.449 1 96.06 33 LYS B O 1
ATOM 3152 N N . PRO B 1 34 ? -6.918 -26.406 6.402 1 95.62 34 PRO B N 1
ATOM 3153 C CA . PRO B 1 34 ? -6.375 -27.312 7.418 1 95.62 34 PRO B CA 1
ATOM 3154 C C . PRO B 1 34 ? -4.848 -27.281 7.488 1 95.62 34 PRO B C 1
ATOM 3156 O O . PRO B 1 34 ? -4.277 -27.312 8.578 1 95.62 34 PRO B O 1
ATOM 3159 N N . LEU B 1 35 ? -4.207 -27.172 6.348 1 96.19 35 LEU B N 1
ATOM 3160 C CA . LEU B 1 35 ? -2.752 -27.094 6.324 1 96.19 35 LEU B CA 1
ATOM 3161 C C . LEU B 1 35 ? -2.271 -25.75 6.859 1 96.19 35 LEU B C 1
ATOM 3163 O O . LEU B 1 35 ? -1.215 -25.656 7.488 1 96.19 35 LEU B O 1
ATOM 3167 N N . LEU B 1 36 ? -3.031 -24.703 6.578 1 97.38 36 LEU B N 1
ATOM 3168 C CA . LEU B 1 36 ? -2.742 -23.406 7.156 1 97.38 36 LEU B CA 1
ATOM 3169 C C . LEU B 1 36 ? -2.789 -23.453 8.68 1 97.38 36 LEU B C 1
ATOM 3171 O O . LEU B 1 36 ? -1.879 -22.969 9.352 1 97.38 36 LEU B O 1
ATOM 3175 N N . ALA B 1 37 ? -3.826 -24.062 9.18 1 96.94 37 ALA B N 1
ATOM 3176 C CA . ALA B 1 37 ? -3.996 -24.172 10.625 1 96.94 37 ALA B CA 1
ATOM 3177 C C . ALA B 1 37 ? -2.83 -24.938 11.25 1 96.94 37 ALA B C 1
ATOM 3179 O O . ALA B 1 37 ? -2.266 -24.5 12.258 1 96.94 37 ALA B O 1
ATOM 3180 N N . GLU B 1 38 ? -2.508 -26.016 10.648 1 95.31 38 GLU B N 1
ATOM 3181 C CA . GLU B 1 38 ? -1.393 -26.812 11.148 1 95.31 38 GLU B CA 1
ATOM 3182 C C . GLU B 1 38 ? -0.099 -26 11.172 1 95.31 38 GLU B C 1
ATOM 3184 O O . GLU B 1 38 ? 0.643 -26.031 12.156 1 95.31 38 GLU B O 1
ATOM 3189 N N . SER B 1 39 ? 0.181 -25.281 10.094 1 95.56 39 SER B N 1
ATOM 3190 C CA . SER B 1 39 ? 1.406 -24.5 9.969 1 95.56 39 SER B CA 1
ATOM 3191 C C . SER B 1 39 ? 1.469 -23.391 11.016 1 95.56 39 SER B C 1
ATOM 3193 O O . SER B 1 39 ? 2.514 -23.172 11.633 1 95.56 39 SER B O 1
ATOM 3195 N N . ILE B 1 40 ? 0.362 -22.703 11.273 1 95.69 40 ILE B N 1
ATOM 3196 C CA . ILE B 1 40 ? 0.312 -21.578 12.203 1 95.69 40 ILE B CA 1
ATOM 3197 C C . ILE B 1 40 ? 0.418 -22.094 13.641 1 95.69 40 ILE B C 1
ATOM 3199 O O . ILE B 1 40 ? 1.098 -21.484 14.469 1 95.69 40 ILE B O 1
ATOM 3203 N N . ILE B 1 41 ? -0.26 -23.172 13.961 1 94.56 41 ILE B N 1
ATOM 3204 C CA . ILE B 1 41 ? -0.217 -23.75 15.305 1 94.56 41 ILE B CA 1
ATOM 3205 C C . ILE B 1 41 ? 1.213 -24.156 15.641 1 94.56 41 ILE B C 1
ATOM 3207 O O . ILE B 1 41 ? 1.717 -23.859 16.719 1 94.56 41 ILE B O 1
ATOM 3211 N N . GLU B 1 42 ? 1.825 -24.812 14.688 1 92.25 42 GLU B N 1
ATOM 3212 C CA . GLU B 1 42 ? 3.201 -25.25 14.906 1 92.25 42 GLU B CA 1
ATOM 3213 C C . GLU B 1 42 ? 4.141 -24.047 15.047 1 92.25 42 GLU B C 1
ATOM 3215 O O . GLU B 1 42 ? 5.047 -24.062 15.883 1 92.25 42 GLU B O 1
ATOM 3220 N N . LEU B 1 43 ? 3.961 -23.062 14.242 1 92.88 43 LEU B N 1
ATOM 3221 C CA . LEU B 1 43 ? 4.77 -21.844 14.312 1 92.88 43 LEU B CA 1
ATOM 3222 C C . LEU B 1 43 ? 4.641 -21.188 15.68 1 92.88 43 LEU B C 1
ATOM 3224 O O . LEU B 1 43 ? 5.645 -20.875 16.312 1 92.88 43 LEU B O 1
ATOM 3228 N N . TYR B 1 44 ? 3.461 -20.984 16.062 1 88.56 44 TYR B N 1
ATOM 3229 C CA . TYR B 1 44 ? 3.201 -20.297 17.328 1 88.56 44 TYR B CA 1
ATOM 3230 C C . TYR B 1 44 ? 3.732 -21.109 18.516 1 88.56 44 TYR B C 1
ATOM 3232 O O . TYR B 1 44 ? 4.227 -20.531 19.484 1 88.56 44 TYR B O 1
ATOM 3240 N N . SER B 1 45 ? 3.584 -22.375 18.406 1 85.75 45 SER B N 1
ATOM 3241 C CA . SER B 1 45 ? 4.082 -23.234 19.469 1 85.75 45 SER B CA 1
ATOM 3242 C C . SER B 1 45 ? 5.605 -23.188 19.547 1 85.75 45 SER B C 1
ATOM 3244 O O . SER B 1 45 ? 6.172 -23.297 20.641 1 85.75 45 SER B O 1
ATOM 3246 N N . ALA B 1 46 ? 6.207 -22.922 18.453 1 85.75 46 ALA B N 1
ATOM 3247 C CA . ALA B 1 46 ? 7.664 -22.891 18.391 1 85.75 46 ALA B CA 1
ATOM 3248 C C . ALA B 1 46 ? 8.203 -21.531 18.812 1 85.75 46 ALA B C 1
ATOM 3250 O O . ALA B 1 46 ? 9.383 -21.391 19.156 1 85.75 46 ALA B O 1
ATOM 3251 N N . MET B 1 47 ? 7.375 -20.531 18.859 1 85.69 47 MET B N 1
ATOM 3252 C CA . MET B 1 47 ? 7.809 -19.172 19.172 1 85.69 47 MET B CA 1
ATOM 3253 C C . MET B 1 47 ? 6.848 -18.516 20.156 1 85.69 47 MET B C 1
ATOM 3255 O O . MET B 1 47 ? 6.312 -17.438 19.875 1 85.69 47 MET B O 1
ATOM 3259 N N . PRO B 1 48 ? 6.836 -18.984 21.297 1 74.44 48 PRO B N 1
ATOM 3260 C CA . PRO B 1 48 ? 5.828 -18.484 22.234 1 74.44 48 PRO B CA 1
ATOM 3261 C C . PRO B 1 48 ? 6.129 -17.078 22.734 1 74.44 48 PRO B C 1
ATOM 3263 O O . PRO B 1 48 ? 5.223 -16.375 23.188 1 74.44 48 PRO B O 1
ATOM 3266 N N . SER B 1 49 ? 7.301 -16.641 22.562 1 79.56 49 SER B N 1
ATOM 3267 C CA . SER B 1 49 ? 7.684 -15.359 23.156 1 79.56 49 SER B CA 1
ATOM 3268 C C . SER B 1 49 ? 7.562 -14.227 22.141 1 79.56 49 SER B C 1
ATOM 3270 O O . SER B 1 49 ? 7.828 -13.062 22.469 1 79.56 49 SER B O 1
ATOM 3272 N N . ALA B 1 50 ? 7.055 -14.57 21.016 1 82.38 50 ALA B N 1
ATOM 3273 C CA . ALA B 1 50 ? 6.961 -13.508 20.016 1 82.38 50 ALA B CA 1
ATOM 3274 C C . ALA B 1 50 ? 5.891 -12.492 20.391 1 82.38 50 ALA B C 1
ATOM 3276 O O . ALA B 1 50 ? 4.727 -12.852 20.594 1 82.38 50 ALA B O 1
ATOM 3277 N N . GLU B 1 51 ? 6.316 -11.219 20.5 1 87.5 51 GLU B N 1
ATOM 3278 C CA . GLU B 1 51 ? 5.383 -10.148 20.859 1 87.5 51 GLU B CA 1
ATOM 3279 C C . GLU B 1 51 ? 4.508 -9.766 19.672 1 87.5 51 GLU B C 1
ATOM 3281 O O . GLU B 1 51 ? 3.373 -9.312 19.844 1 87.5 51 GLU B O 1
ATOM 3286 N N . CYS B 1 52 ? 5.074 -9.953 18.5 1 93.62 52 CYS B N 1
ATOM 3287 C CA . CYS B 1 52 ? 4.352 -9.633 17.266 1 93.62 52 CYS B CA 1
ATOM 3288 C C . CYS B 1 52 ? 4.691 -10.633 16.172 1 93.62 52 CYS B C 1
ATOM 3290 O O . CYS B 1 52 ? 5.867 -10.836 15.852 1 93.62 52 CYS B O 1
ATOM 3292 N N . LEU B 1 53 ? 3.709 -11.32 15.719 1 95.25 53 LEU B N 1
ATOM 3293 C CA . LEU B 1 53 ? 3.902 -12.211 14.57 1 95.25 53 LEU B CA 1
ATOM 3294 C C . LEU B 1 53 ? 3.838 -11.43 13.266 1 95.25 53 LEU B C 1
ATOM 3296 O O . LEU B 1 53 ? 2.875 -10.695 13.023 1 95.25 53 LEU B O 1
ATOM 3300 N N . LYS B 1 54 ? 4.852 -11.523 12.484 1 97.75 54 LYS B N 1
ATOM 3301 C CA . LYS B 1 54 ? 4.914 -10.867 11.188 1 97.75 54 LYS B CA 1
ATOM 3302 C C . LYS B 1 54 ? 4.695 -11.867 10.055 1 97.75 54 LYS B C 1
ATOM 3304 O O . LYS B 1 54 ? 5.461 -12.82 9.906 1 97.75 54 LYS B O 1
ATOM 3309 N N . ILE B 1 55 ? 3.699 -11.617 9.25 1 98.38 55 ILE B N 1
ATOM 3310 C CA . ILE B 1 55 ? 3.346 -12.539 8.18 1 98.38 55 ILE B CA 1
ATOM 3311 C C . ILE B 1 55 ? 3.303 -11.781 6.848 1 98.38 55 ILE B C 1
ATOM 3313 O O . ILE B 1 55 ? 3.131 -10.562 6.824 1 98.38 55 ILE B O 1
ATOM 3317 N N . ALA B 1 56 ? 3.488 -12.477 5.77 1 98.81 56 ALA B N 1
ATOM 3318 C CA . ALA B 1 56 ? 3.385 -11.898 4.434 1 98.81 56 ALA B CA 1
ATOM 3319 C C . ALA B 1 56 ? 2.523 -12.766 3.521 1 98.81 56 ALA B C 1
ATOM 3321 O O . ALA B 1 56 ? 2.607 -13.992 3.566 1 98.81 56 ALA B O 1
ATOM 3322 N N . ASP B 1 57 ? 1.628 -12.164 2.854 1 98.75 57 ASP B N 1
ATOM 3323 C CA . ASP B 1 57 ? 0.923 -12.789 1.74 1 98.75 57 ASP B CA 1
ATOM 3324 C C . ASP B 1 57 ? 1.498 -12.336 0.401 1 98.75 57 ASP B C 1
ATOM 3326 O O . ASP B 1 57 ? 1.263 -11.203 -0.029 1 98.75 57 ASP B O 1
ATOM 3330 N N . LEU B 1 58 ? 2.232 -13.195 -0.295 1 98.62 58 LEU B N 1
ATOM 3331 C CA . LEU B 1 58 ? 2.912 -12.859 -1.543 1 98.62 58 LEU B CA 1
ATOM 3332 C C . LEU B 1 58 ? 2.025 -13.172 -2.744 1 98.62 58 LEU B C 1
ATOM 3334 O O . LEU B 1 58 ? 1.597 -14.312 -2.924 1 98.62 58 LEU B O 1
ATOM 3338 N N . GLY B 1 59 ? 1.805 -12.203 -3.57 1 97.56 59 GLY B N 1
ATOM 3339 C CA . GLY B 1 59 ? 0.831 -12.297 -4.645 1 97.56 59 GLY B CA 1
ATOM 3340 C C . GLY B 1 59 ? -0.591 -12.031 -4.191 1 97.56 59 GLY B C 1
ATOM 3341 O O . GLY B 1 59 ? -1.496 -12.82 -4.469 1 97.56 59 GLY B O 1
ATOM 3342 N N . CYS B 1 60 ? -0.752 -10.914 -3.486 1 96.56 60 CYS B N 1
ATOM 3343 C CA . CYS B 1 60 ? -2.023 -10.664 -2.818 1 96.56 60 CYS B CA 1
ATOM 3344 C C . CYS B 1 60 ? -3.082 -10.211 -3.814 1 96.56 60 CYS B C 1
ATOM 3346 O O . CYS B 1 60 ? -4.281 -10.281 -3.531 1 96.56 60 CYS B O 1
ATOM 3348 N N . SER B 1 61 ? -2.705 -9.68 -4.93 1 93.69 61 SER B N 1
ATOM 3349 C CA . SER B 1 61 ? -3.604 -9.133 -5.941 1 93.69 61 SER B CA 1
ATOM 3350 C C . SER B 1 61 ? -4.547 -8.094 -5.336 1 93.69 61 SER B C 1
ATOM 3352 O O . SER B 1 61 ? -4.266 -7.539 -4.273 1 93.69 61 SER B O 1
ATOM 3354 N N . ALA B 1 62 ? -5.637 -7.547 -6.027 1 88.44 62 ALA B N 1
ATOM 3355 C CA . ALA B 1 62 ? -6.5 -6.438 -5.637 1 88.44 62 ALA B CA 1
ATOM 3356 C C . ALA B 1 62 ? -7.77 -6.941 -4.957 1 88.44 62 ALA B C 1
ATOM 3358 O O . ALA B 1 62 ? -8.633 -6.148 -4.57 1 88.44 62 ALA B O 1
ATOM 3359 N N . GLY B 1 63 ? -7.871 -8.117 -4.461 1 79.88 63 GLY B N 1
ATOM 3360 C CA . GLY B 1 63 ? -9.141 -8.641 -3.998 1 79.88 63 GLY B CA 1
ATOM 3361 C C . GLY B 1 63 ? -9.172 -8.922 -2.508 1 79.88 63 GLY B C 1
ATOM 3362 O O . GLY B 1 63 ? -8.195 -8.648 -1.804 1 79.88 63 GLY B O 1
ATOM 3363 N N . PRO B 1 64 ? -10.344 -9.336 -2.107 1 89.44 64 PRO B N 1
ATOM 3364 C CA . PRO B 1 64 ? -10.57 -9.555 -0.677 1 89.44 64 PRO B CA 1
ATOM 3365 C C . PRO B 1 64 ? -9.898 -10.82 -0.158 1 89.44 64 PRO B C 1
ATOM 3367 O O . PRO B 1 64 ? -9.805 -11.023 1.056 1 89.44 64 PRO B O 1
ATOM 3370 N N . ASN B 1 65 ? -9.398 -11.641 -1.037 1 94.06 65 ASN B N 1
ATOM 3371 C CA . ASN B 1 65 ? -8.914 -12.961 -0.646 1 94.06 65 ASN B CA 1
ATOM 3372 C C . ASN B 1 65 ? -7.715 -12.859 0.292 1 94.06 65 ASN B C 1
ATOM 3374 O O . ASN B 1 65 ? -7.555 -13.688 1.191 1 94.06 65 ASN B O 1
ATOM 3378 N N . THR B 1 66 ? -6.867 -11.875 0.061 1 96.94 66 THR B N 1
ATOM 3379 C CA . THR B 1 66 ? -5.68 -11.734 0.893 1 96.94 66 THR B CA 1
ATOM 3380 C C . THR B 1 66 ? -6.062 -11.461 2.344 1 96.94 66 THR B C 1
ATOM 3382 O O . THR B 1 66 ? -5.441 -11.984 3.268 1 96.94 66 THR B O 1
ATOM 3385 N N . LEU B 1 67 ? -7.082 -10.656 2.582 1 96.69 67 LEU B N 1
ATOM 3386 C CA . LEU B 1 67 ? -7.504 -10.336 3.939 1 96.69 67 LEU B CA 1
ATOM 3387 C C . LEU B 1 67 ? -8.273 -11.492 4.559 1 96.69 67 LEU B C 1
ATOM 3389 O O . LEU B 1 67 ? -8.32 -11.633 5.785 1 96.69 67 LEU B O 1
ATOM 3393 N N . LEU B 1 68 ? -8.867 -12.359 3.701 1 95.5 68 LEU B N 1
ATOM 3394 C CA . LEU B 1 68 ? -9.445 -13.602 4.207 1 95.5 68 LEU B CA 1
ATOM 3395 C C . LEU B 1 68 ? -8.383 -14.484 4.84 1 95.5 68 LEU B C 1
ATOM 3397 O O . LEU B 1 68 ? -8.602 -15.07 5.902 1 95.5 68 LEU B O 1
ATOM 3401 N N . VAL B 1 69 ? -7.27 -14.602 4.176 1 97.25 69 VAL B N 1
ATOM 3402 C CA . VAL B 1 69 ? -6.152 -15.383 4.691 1 97.25 69 VAL B CA 1
ATOM 3403 C C . VAL B 1 69 ? -5.699 -14.82 6.035 1 97.25 69 VAL B C 1
ATOM 3405 O O . VAL B 1 69 ? -5.488 -15.57 6.992 1 97.25 69 VAL B O 1
ATOM 3408 N N . VAL B 1 70 ? -5.594 -13.508 6.137 1 96.69 70 VAL B N 1
ATOM 3409 C CA . VAL B 1 70 ? -5.168 -12.852 7.367 1 96.69 70 VAL B CA 1
ATOM 3410 C C . VAL B 1 70 ? -6.172 -13.133 8.484 1 96.69 70 VAL B C 1
ATOM 3412 O O . VAL B 1 70 ? -5.781 -13.445 9.609 1 96.69 70 VAL B O 1
ATOM 3415 N N . SER B 1 71 ? -7.434 -13.039 8.133 1 94.88 71 SER B N 1
ATOM 3416 C CA . SER B 1 71 ? -8.484 -13.312 9.109 1 94.88 71 SER B CA 1
ATOM 3417 C C . SER B 1 71 ? -8.406 -14.742 9.625 1 94.88 71 SER B C 1
ATOM 3419 O O . SER B 1 71 ? -8.578 -14.992 10.82 1 94.88 71 SER B O 1
ATOM 3421 N N . GLU B 1 72 ? -8.195 -15.664 8.734 1 95.69 72 GLU B N 1
ATOM 3422 C CA . GLU B 1 72 ? -8.078 -17.062 9.133 1 95.69 72 GLU B CA 1
ATOM 3423 C C . GLU B 1 72 ? -6.887 -17.281 10.055 1 95.69 72 GLU B C 1
ATOM 3425 O O . GLU B 1 72 ? -6.98 -18.031 11.031 1 95.69 72 GLU B O 1
ATOM 3430 N N . ILE B 1 73 ? -5.805 -16.672 9.742 1 95.75 73 ILE B N 1
ATOM 3431 C CA . ILE B 1 73 ? -4.617 -16.781 10.578 1 95.75 73 ILE B CA 1
ATOM 3432 C C . ILE B 1 73 ? -4.918 -16.234 11.977 1 95.75 73 ILE B C 1
ATOM 3434 O O . ILE B 1 73 ? -4.57 -16.859 12.977 1 95.75 73 ILE B O 1
ATOM 3438 N N . ILE B 1 74 ? -5.578 -15.07 12.023 1 93.94 74 ILE B N 1
ATOM 3439 C CA . ILE B 1 74 ? -5.938 -14.445 13.289 1 93.94 74 ILE B CA 1
ATOM 3440 C C . ILE B 1 74 ? -6.828 -15.398 14.094 1 93.94 74 ILE B C 1
ATOM 3442 O O . ILE B 1 74 ? -6.625 -15.578 15.297 1 93.94 74 ILE B O 1
ATOM 3446 N N . ASP B 1 75 ? -7.777 -16.047 13.43 1 93.88 75 ASP B N 1
ATOM 3447 C CA . ASP B 1 75 ? -8.688 -16.984 14.094 1 93.88 75 ASP B CA 1
ATOM 3448 C C . ASP B 1 75 ? -7.918 -18.156 14.688 1 93.88 75 ASP B C 1
ATOM 3450 O O . ASP B 1 75 ? -8.18 -18.562 15.82 1 93.88 75 ASP B O 1
ATOM 3454 N N . ILE B 1 76 ? -7.059 -18.641 13.938 1 94.94 76 ILE B N 1
ATOM 3455 C CA . ILE B 1 76 ? -6.27 -19.797 14.367 1 94.94 76 ILE B CA 1
ATOM 3456 C C . ILE B 1 76 ? -5.422 -19.406 15.578 1 94.94 76 ILE B C 1
ATOM 3458 O O . ILE B 1 76 ? -5.352 -20.156 16.562 1 94.94 76 ILE B O 1
ATOM 3462 N N . ILE B 1 77 ? -4.77 -18.266 15.516 1 91.38 77 ILE B N 1
ATOM 3463 C CA . ILE B 1 77 ? -3.932 -17.797 16.609 1 91.38 77 ILE B CA 1
ATOM 3464 C C . ILE B 1 77 ? -4.789 -17.578 17.859 1 91.38 77 ILE B C 1
ATOM 3466 O O . ILE B 1 77 ? -4.402 -17.984 18.969 1 91.38 77 ILE B O 1
ATOM 3470 N N . ASP B 1 78 ? -5.902 -16.922 17.672 1 90.38 78 ASP B N 1
ATOM 3471 C CA . ASP B 1 78 ? -6.805 -16.641 18.781 1 90.38 78 ASP B CA 1
ATOM 3472 C C . ASP B 1 78 ? -7.238 -17.938 19.469 1 90.38 78 ASP B C 1
ATOM 3474 O O . ASP B 1 78 ? -7.203 -18.031 20.703 1 90.38 78 ASP B O 1
ATOM 3478 N N . GLU B 1 79 ? -7.625 -18.922 18.688 1 91.88 79 GLU B N 1
ATOM 3479 C CA . GLU B 1 79 ? -8.039 -20.203 19.219 1 91.88 79 GLU B CA 1
ATOM 3480 C C . GLU B 1 79 ? -6.891 -20.891 19.953 1 91.88 79 GLU B C 1
ATOM 3482 O O . GLU B 1 79 ? -7.086 -21.484 21.016 1 91.88 79 GLU B O 1
ATOM 3487 N N . THR B 1 80 ? -5.785 -20.828 19.328 1 90.88 80 THR B N 1
ATOM 3488 C CA . THR B 1 80 ? -4.609 -21.453 19.922 1 90.88 80 THR B CA 1
ATOM 3489 C C . THR B 1 80 ? -4.242 -20.781 21.234 1 90.88 80 THR B C 1
ATOM 3491 O O . THR B 1 80 ? -3.902 -21.453 22.219 1 90.88 80 THR B O 1
ATOM 3494 N N . CYS B 1 81 ? -4.285 -19.453 21.281 1 88.25 81 CYS B N 1
ATOM 3495 C CA . CYS B 1 81 ? -3.971 -18.703 22.484 1 88.25 81 CYS B CA 1
ATOM 3496 C C . CYS B 1 81 ? -4.949 -19.031 23.609 1 88.25 81 CYS B C 1
ATOM 3498 O O . CYS B 1 81 ? -4.559 -19.125 24.781 1 88.25 81 CYS B O 1
ATOM 3500 N N . GLN B 1 82 ? -6.184 -19.172 23.266 1 89 82 GLN B N 1
ATOM 3501 C CA . GLN B 1 82 ? -7.191 -19.547 24.25 1 89 82 GLN B CA 1
ATOM 3502 C C . GLN B 1 82 ? -6.91 -20.922 24.844 1 89 82 GLN B C 1
ATOM 3504 O O . GLN B 1 82 ? -7.008 -21.125 26.047 1 89 82 GLN B O 1
ATOM 3509 N N . ARG B 1 83 ? -6.559 -21.781 24.016 1 90.69 83 ARG B N 1
ATOM 3510 C CA . ARG B 1 83 ? -6.27 -23.141 24.438 1 90.69 83 ARG B CA 1
ATOM 3511 C C . ARG B 1 83 ? -5.051 -23.188 25.344 1 90.69 83 ARG B C 1
ATOM 3513 O O . ARG B 1 83 ? -5.039 -23.922 26.328 1 90.69 83 ARG B O 1
ATOM 3520 N N . LEU B 1 84 ? -4.141 -22.359 25.047 1 87.88 84 LEU B N 1
ATOM 3521 C CA . LEU B 1 84 ? -2.887 -22.375 25.781 1 87.88 84 LEU B CA 1
ATOM 3522 C C . LEU B 1 84 ? -2.918 -21.359 26.922 1 87.88 84 LEU B C 1
ATOM 3524 O O . LEU B 1 84 ? -1.956 -21.25 27.688 1 87.88 84 LEU B O 1
ATOM 3528 N N . LYS B 1 85 ? -3.91 -20.547 27.062 1 88.69 85 LYS B N 1
ATOM 3529 C CA . LYS B 1 85 ? -4.086 -19.516 28.078 1 88.69 85 LYS B CA 1
ATOM 3530 C C . LYS B 1 85 ? -2.971 -18.469 28 1 88.69 85 LYS B C 1
ATOM 3532 O O . LYS B 1 85 ? -2.336 -18.156 29.016 1 88.69 85 LYS B O 1
ATOM 3537 N N . ARG B 1 86 ? -2.764 -18.109 26.766 1 86.31 86 ARG B N 1
ATOM 3538 C CA . ARG B 1 86 ? -1.761 -17.094 26.5 1 86.31 86 ARG B CA 1
ATOM 3539 C C . ARG B 1 86 ? -2.398 -15.852 25.875 1 86.31 86 ARG B C 1
ATOM 3541 O O . ARG B 1 86 ? -3.443 -15.945 25.219 1 86.31 86 ARG B O 1
ATOM 3548 N N . THR B 1 87 ? -1.796 -14.688 26.141 1 85.06 87 THR B N 1
ATOM 3549 C CA . THR B 1 87 ? -2.223 -13.461 25.484 1 85.06 87 THR B CA 1
ATOM 3550 C C . THR B 1 87 ? -1.814 -13.469 24.016 1 85.06 87 THR B C 1
ATOM 3552 O O . THR B 1 87 ? -0.662 -13.75 23.672 1 85.06 87 THR B O 1
ATOM 3555 N N . PRO B 1 88 ? -2.729 -13.203 23.172 1 86.06 88 PRO B N 1
ATOM 3556 C CA . PRO B 1 88 ? -2.373 -13.195 21.75 1 86.06 88 PRO B CA 1
ATOM 3557 C C . PRO B 1 88 ? -1.329 -12.141 21.406 1 86.06 88 PRO B C 1
ATOM 3559 O O . PRO B 1 88 ? -1.357 -11.031 21.969 1 86.06 88 PRO B O 1
ATOM 3562 N N . PRO B 1 89 ? -0.449 -12.516 20.562 1 90.56 89 PRO B N 1
ATOM 3563 C CA . PRO B 1 89 ? 0.49 -11.508 20.062 1 90.56 89 PRO B CA 1
ATOM 3564 C C . PRO B 1 89 ? -0.163 -10.523 19.094 1 90.56 89 PRO B C 1
ATOM 3566 O O . PRO B 1 89 ? -1.251 -10.797 18.578 1 90.56 89 PRO B O 1
ATOM 3569 N N . CYS B 1 90 ? 0.478 -9.359 18.906 1 93.25 90 CYS B N 1
ATOM 3570 C CA . CYS B 1 90 ? 0.044 -8.523 17.797 1 93.25 90 CYS B CA 1
ATOM 3571 C C . CYS B 1 90 ? 0.407 -9.156 16.453 1 93.25 90 CYS B C 1
ATOM 3573 O O . CYS B 1 90 ? 1.227 -10.07 16.406 1 93.25 90 CYS B O 1
ATOM 3575 N N . LEU B 1 91 ? -0.263 -8.789 15.453 1 95.38 91 LEU B N 1
ATOM 3576 C CA . LEU B 1 91 ? -0.042 -9.312 14.109 1 95.38 91 LEU B CA 1
ATOM 3577 C C . LEU B 1 91 ? 0.251 -8.188 13.133 1 95.38 91 LEU B C 1
ATOM 3579 O O . LEU B 1 91 ? -0.472 -7.188 13.094 1 95.38 91 LEU B O 1
ATOM 3583 N N . GLN B 1 92 ? 1.335 -8.258 12.477 1 97.69 92 GLN B N 1
ATOM 3584 C CA . GLN B 1 92 ? 1.615 -7.383 11.344 1 97.69 92 GLN B CA 1
ATOM 3585 C C . GLN B 1 92 ? 1.574 -8.164 10.031 1 97.69 92 GLN B C 1
ATOM 3587 O O . GLN B 1 92 ? 2.346 -9.102 9.836 1 97.69 92 GLN B O 1
ATOM 3592 N N . ALA B 1 93 ? 0.699 -7.828 9.164 1 98.12 93 ALA B N 1
ATOM 3593 C CA . ALA B 1 93 ? 0.497 -8.523 7.898 1 98.12 93 ALA B CA 1
ATOM 3594 C C . ALA B 1 93 ? 0.964 -7.676 6.723 1 98.12 93 ALA B C 1
ATOM 3596 O O . ALA B 1 93 ? 0.504 -6.547 6.543 1 98.12 93 ALA B O 1
ATOM 3597 N N . PHE B 1 94 ? 1.875 -8.195 5.941 1 98.81 94 PHE B N 1
ATOM 3598 C CA . PHE B 1 94 ? 2.359 -7.559 4.723 1 98.81 94 PHE B CA 1
ATOM 3599 C C . PHE B 1 94 ? 1.693 -8.164 3.494 1 98.81 94 PHE B C 1
ATOM 3601 O O . PHE B 1 94 ? 1.793 -9.367 3.254 1 98.81 94 PHE B O 1
ATOM 3608 N N . LEU B 1 95 ? 0.989 -7.355 2.764 1 98.69 95 LEU B N 1
ATOM 3609 C CA . LEU B 1 95 ? 0.388 -7.766 1.499 1 98.69 95 LEU B CA 1
ATOM 3610 C C . LEU B 1 95 ? 1.27 -7.363 0.322 1 98.69 95 LEU B C 1
ATOM 3612 O O . LEU B 1 95 ? 1.426 -6.176 0.036 1 98.69 95 LEU B O 1
ATOM 3616 N N . ASN B 1 96 ? 1.772 -8.352 -0.359 1 98.5 96 ASN B N 1
ATOM 3617 C CA . ASN B 1 96 ? 2.748 -8.07 -1.408 1 98.5 96 ASN B CA 1
ATOM 3618 C C . ASN B 1 96 ? 2.188 -8.391 -2.791 1 98.5 96 ASN B C 1
ATOM 3620 O O . ASN B 1 96 ? 1.487 -9.391 -2.969 1 98.5 96 ASN B O 1
ATOM 3624 N N . ASP B 1 97 ? 2.477 -7.617 -3.703 1 97.38 97 ASP B N 1
ATOM 3625 C CA . ASP B 1 97 ? 2.307 -7.84 -5.137 1 97.38 97 ASP B CA 1
ATOM 3626 C C . ASP B 1 97 ? 3.18 -6.887 -5.949 1 97.38 97 ASP B C 1
ATOM 3628 O O . ASP B 1 97 ? 3.92 -6.082 -5.383 1 97.38 97 ASP B O 1
ATOM 3632 N N . LEU B 1 98 ? 3.172 -7.047 -7.234 1 95.38 98 LEU B N 1
ATOM 3633 C CA . LEU B 1 98 ? 3.922 -6.148 -8.109 1 95.38 98 LEU B CA 1
ATOM 3634 C C . LEU B 1 98 ? 3.467 -4.707 -7.918 1 95.38 98 LEU B C 1
ATOM 3636 O O . LEU B 1 98 ? 2.338 -4.457 -7.496 1 95.38 98 LEU B O 1
ATOM 3640 N N . ALA B 1 99 ? 4.34 -3.75 -8.281 1 92.62 99 ALA B N 1
ATOM 3641 C CA . ALA B 1 99 ? 4.098 -2.326 -8.062 1 92.62 99 ALA B CA 1
ATOM 3642 C C . ALA B 1 99 ? 2.848 -1.864 -8.805 1 92.62 99 ALA B C 1
ATOM 3644 O O . ALA B 1 99 ? 2.16 -0.94 -8.359 1 92.62 99 ALA B O 1
ATOM 3645 N N . GLY B 1 100 ? 2.543 -2.535 -9.883 1 90.94 100 GLY B N 1
ATOM 3646 C CA . GLY B 1 100 ? 1.405 -2.15 -10.703 1 90.94 100 GLY B CA 1
ATOM 3647 C C . GLY B 1 100 ? 0.082 -2.666 -10.172 1 90.94 100 GLY B C 1
ATOM 3648 O O . GLY B 1 100 ? -0.977 -2.367 -10.727 1 90.94 100 GLY B O 1
ATOM 3649 N N . ASN B 1 101 ? 0.127 -3.461 -9.086 1 93.81 101 ASN B N 1
ATOM 3650 C CA . ASN B 1 101 ? -1.093 -3.967 -8.461 1 93.81 101 ASN B CA 1
ATOM 3651 C C . ASN B 1 101 ? -1.985 -2.832 -7.973 1 93.81 101 ASN B C 1
ATOM 3653 O O . ASN B 1 101 ? -1.499 -1.738 -7.676 1 93.81 101 ASN B O 1
ATOM 3657 N N . ASP B 1 102 ? -3.248 -3.086 -7.949 1 93.5 102 ASP B N 1
ATOM 3658 C CA . ASP B 1 102 ? -4.199 -2.107 -7.43 1 93.5 102 ASP B CA 1
ATOM 3659 C C . ASP B 1 102 ? -4.328 -2.217 -5.91 1 93.5 102 ASP B C 1
ATOM 3661 O O . ASP B 1 102 ? -5.344 -2.695 -5.402 1 93.5 102 ASP B O 1
ATOM 3665 N N . PHE B 1 103 ? -3.438 -1.691 -5.141 1 95.69 103 PHE B N 1
ATOM 3666 C CA . PHE B 1 103 ? -3.457 -1.713 -3.682 1 95.69 103 PHE B CA 1
ATOM 3667 C C . PHE B 1 103 ? -4.602 -0.863 -3.143 1 95.69 103 PHE B C 1
ATOM 3669 O O . PHE B 1 103 ? -5.164 -1.167 -2.088 1 95.69 103 PHE B O 1
ATOM 3676 N N . ASN B 1 104 ? -4.902 0.208 -3.904 1 93.94 104 ASN B N 1
ATOM 3677 C CA . ASN B 1 104 ? -5.977 1.096 -3.467 1 93.94 104 ASN B CA 1
ATOM 3678 C C . ASN B 1 104 ? -7.293 0.343 -3.297 1 93.94 104 ASN B C 1
ATOM 3680 O O . ASN B 1 104 ? -8.062 0.629 -2.377 1 93.94 104 ASN B O 1
ATOM 3684 N N . ALA B 1 105 ? -7.508 -0.612 -4.191 1 93 105 ALA B N 1
ATOM 3685 C CA . ALA B 1 105 ? -8.734 -1.394 -4.098 1 93 105 ALA B CA 1
ATOM 3686 C C . ALA B 1 105 ? -8.812 -2.143 -2.77 1 93 105 ALA B C 1
ATOM 3688 O O . ALA B 1 105 ? -9.867 -2.203 -2.143 1 93 105 ALA B O 1
ATOM 3689 N N . ILE B 1 106 ? -7.73 -2.701 -2.32 1 95.25 106 ILE B N 1
ATOM 3690 C CA . ILE B 1 106 ? -7.688 -3.418 -1.051 1 95.25 106 ILE B CA 1
ATOM 3691 C C . ILE B 1 106 ? -7.895 -2.439 0.102 1 95.25 106 ILE B C 1
ATOM 3693 O O . ILE B 1 106 ? -8.711 -2.68 0.991 1 95.25 106 ILE B O 1
ATOM 3697 N N . PHE B 1 107 ? -7.195 -1.332 0.088 1 94.88 107 PHE B N 1
ATOM 3698 C CA . PHE B 1 107 ? -7.145 -0.4 1.208 1 94.88 107 PHE B CA 1
ATOM 3699 C C . PHE B 1 107 ? -8.484 0.303 1.391 1 94.88 107 PHE B C 1
ATOM 3701 O O . PHE B 1 107 ? -8.914 0.547 2.521 1 94.88 107 PHE B O 1
ATOM 3708 N N . THR B 1 108 ? -9.148 0.618 0.293 1 91.19 108 THR B N 1
ATOM 3709 C CA . THR B 1 108 ? -10.367 1.412 0.371 1 91.19 108 THR B CA 1
ATOM 3710 C C . THR B 1 108 ? -11.594 0.51 0.489 1 91.19 108 THR B C 1
ATOM 3712 O O . THR B 1 108 ? -12.547 0.844 1.189 1 91.19 108 THR B O 1
ATOM 3715 N N . CYS B 1 109 ? -11.531 -0.619 -0.146 1 89.38 109 CYS B N 1
ATOM 3716 C CA . CYS B 1 109 ? -12.766 -1.382 -0.279 1 89.38 109 CYS B CA 1
ATOM 3717 C C . CYS B 1 109 ? -12.789 -2.555 0.694 1 89.38 109 CYS B C 1
ATOM 3719 O O . CYS B 1 109 ? -13.859 -2.986 1.127 1 89.38 109 CYS B O 1
ATOM 3721 N N . SER B 1 110 ? -11.664 -3.09 1.017 1 92.38 110 SER B N 1
ATOM 3722 C CA . SER B 1 110 ? -11.664 -4.332 1.781 1 92.38 110 SER B CA 1
ATOM 3723 C C . SER B 1 110 ? -11.164 -4.105 3.205 1 92.38 110 SER B C 1
ATOM 3725 O O . SER B 1 110 ? -11.711 -4.676 4.156 1 92.38 110 SER B O 1
ATOM 3727 N N . LEU B 1 111 ? -10.273 -3.297 3.404 1 93.62 111 LEU B N 1
ATOM 3728 C CA . LEU B 1 111 ? -9.562 -3.156 4.668 1 93.62 111 LEU B CA 1
ATOM 3729 C C . LEU B 1 111 ? -10.477 -2.594 5.75 1 93.62 111 LEU B C 1
ATOM 3731 O O . LEU B 1 111 ? -10.469 -3.074 6.887 1 93.62 111 LEU B O 1
ATOM 3735 N N . PRO B 1 112 ? -11.289 -1.534 5.438 1 89.81 112 PRO B N 1
ATOM 3736 C CA . PRO B 1 112 ? -12.18 -1.017 6.484 1 89.81 112 PRO B CA 1
ATOM 3737 C C . PRO B 1 112 ? -13.133 -2.076 7.027 1 89.81 112 PRO B C 1
ATOM 3739 O O . PRO B 1 112 ? -13.305 -2.193 8.242 1 89.81 112 PRO B O 1
ATOM 3742 N N . SER B 1 113 ? -13.727 -2.836 6.109 1 91.06 113 SER B N 1
ATOM 3743 C CA . SER B 1 113 ? -14.625 -3.898 6.535 1 91.06 113 SER B CA 1
ATOM 3744 C C . SER B 1 113 ? -13.883 -4.977 7.316 1 91.06 113 SER B C 1
ATOM 3746 O O . SER B 1 113 ? -14.438 -5.574 8.242 1 91.06 113 SER B O 1
ATOM 3748 N N . PHE B 1 114 ? -12.688 -5.238 6.969 1 94.75 114 PHE B N 1
ATOM 3749 C CA . PHE B 1 114 ? -11.844 -6.195 7.676 1 94.75 114 PHE B CA 1
ATOM 3750 C C . PHE B 1 114 ? -11.656 -5.785 9.133 1 94.75 114 PHE B C 1
ATOM 3752 O O . PHE B 1 114 ? -11.883 -6.582 10.039 1 94.75 114 PHE B O 1
ATOM 3759 N N . TYR B 1 115 ? -11.289 -4.547 9.398 1 92.44 115 TYR B N 1
ATOM 3760 C CA . TYR B 1 115 ? -11.055 -4.051 10.75 1 92.44 115 TYR B CA 1
ATOM 3761 C C . TYR B 1 115 ? -12.359 -4.012 11.547 1 92.44 115 TYR B C 1
ATOM 3763 O O . TYR B 1 115 ? -12.367 -4.301 12.75 1 92.44 115 TYR B O 1
ATOM 3771 N N . GLU B 1 116 ? -13.422 -3.602 10.867 1 91.31 116 GLU B N 1
ATOM 3772 C CA . GLU B 1 116 ? -14.719 -3.58 11.539 1 91.31 116 GLU B CA 1
ATOM 3773 C C . GLU B 1 116 ? -15.117 -4.973 12.016 1 91.31 116 GLU B C 1
ATOM 3775 O O . GLU B 1 116 ? -15.594 -5.141 13.141 1 91.31 116 GLU B O 1
ATOM 3780 N N . SER B 1 117 ? -14.93 -5.922 11.141 1 92.19 117 SER B N 1
ATOM 3781 C CA . SER B 1 117 ? -15.266 -7.301 11.477 1 92.19 117 SER B CA 1
ATOM 3782 C C . SER B 1 117 ? -14.375 -7.824 12.602 1 92.19 117 SER B C 1
ATOM 3784 O O . SER B 1 117 ? -14.844 -8.539 13.492 1 92.19 117 SER B O 1
ATOM 3786 N N . LEU B 1 118 ? -13.133 -7.512 12.516 1 92 118 LEU B N 1
ATOM 3787 C CA . LEU B 1 118 ? -12.195 -7.945 13.539 1 92 118 LEU B CA 1
ATOM 3788 C C . LEU B 1 118 ? -12.586 -7.395 14.906 1 92 118 LEU B C 1
ATOM 3790 O O . LEU B 1 118 ? -12.57 -8.125 15.898 1 92 118 LEU B O 1
ATOM 3794 N N . GLU B 1 119 ? -12.875 -6.137 14.969 1 90.19 119 GLU B N 1
ATOM 3795 C CA . GLU B 1 119 ? -13.273 -5.504 16.219 1 90.19 119 GLU B CA 1
ATOM 3796 C C . GLU B 1 119 ? -14.57 -6.113 16.75 1 90.19 119 GLU B C 1
ATOM 3798 O O . GLU B 1 119 ? -14.703 -6.328 17.969 1 90.19 119 GLU B O 1
ATOM 3803 N N . LYS B 1 120 ? -15.508 -6.348 15.898 1 91.12 120 LYS B N 1
ATOM 3804 C CA . LYS B 1 120 ? -16.797 -6.914 16.281 1 91.12 120 LYS B CA 1
ATOM 3805 C C . LYS B 1 120 ? -16.641 -8.336 16.812 1 91.12 120 LYS B C 1
ATOM 3807 O O . LYS B 1 120 ? -17.266 -8.711 17.812 1 91.12 120 LYS B O 1
ATOM 3812 N N . GLU B 1 121 ? -15.773 -9.094 16.188 1 89.75 121 GLU B N 1
ATOM 3813 C CA . GLU B 1 121 ? -15.656 -10.516 16.484 1 89.75 121 GLU B CA 1
ATOM 3814 C C . GLU B 1 121 ? -14.695 -10.766 17.641 1 89.75 121 GLU B C 1
ATOM 3816 O O . GLU B 1 121 ? -14.906 -11.672 18.453 1 89.75 121 GLU B O 1
ATOM 3821 N N . LYS B 1 122 ? -13.648 -9.969 17.672 1 86.75 122 LYS B N 1
ATOM 3822 C CA . LYS B 1 122 ? -12.578 -10.305 18.609 1 86.75 122 LYS B CA 1
ATOM 3823 C C . LYS B 1 122 ? -12.398 -9.203 19.656 1 86.75 122 LYS B C 1
ATOM 3825 O O . LYS B 1 122 ? -11.68 -9.383 20.625 1 86.75 122 LYS B O 1
ATOM 3830 N N . GLY B 1 123 ? -13.031 -8.078 19.406 1 82.06 123 GLY B N 1
ATOM 3831 C CA . GLY B 1 123 ? -12.945 -6.977 20.344 1 82.06 123 GLY B CA 1
ATOM 3832 C C . GLY B 1 123 ? -11.875 -5.965 19.984 1 82.06 123 GLY B C 1
ATOM 3833 O O . GLY B 1 123 ? -11.062 -6.207 19.094 1 82.06 123 GLY B O 1
ATOM 3834 N N . THR B 1 124 ? -11.812 -4.953 20.703 1 74.81 124 THR B N 1
ATOM 3835 C CA . THR B 1 124 ? -10.961 -3.803 20.422 1 74.81 124 THR B CA 1
ATOM 3836 C C . THR B 1 124 ? -9.492 -4.152 20.641 1 74.81 124 THR B C 1
ATOM 3838 O O . THR B 1 124 ? -8.617 -3.658 19.938 1 74.81 124 THR B O 1
ATOM 3841 N N . LYS B 1 125 ? -9.289 -5 21.547 1 72.5 125 LYS B N 1
ATOM 3842 C CA . LYS B 1 125 ? -7.898 -5.336 21.859 1 72.5 125 LYS B CA 1
ATOM 3843 C C . LYS B 1 125 ? -7.215 -6 20.672 1 72.5 125 LYS B C 1
ATOM 3845 O O . LYS B 1 125 ? -6.07 -5.68 20.344 1 72.5 125 LYS B O 1
ATOM 3850 N N . PHE B 1 126 ? -7.953 -6.824 20.031 1 71.69 126 PHE B N 1
ATOM 3851 C CA . PHE B 1 126 ? -7.379 -7.484 18.875 1 71.69 126 PHE B CA 1
ATOM 3852 C C . PHE B 1 126 ? -7.305 -6.523 17.688 1 71.69 126 PHE B C 1
ATOM 3854 O O . PHE B 1 126 ? -6.324 -6.527 16.938 1 71.69 126 PHE B O 1
ATOM 3861 N N . GLY B 1 127 ? -8.266 -5.73 17.656 1 70.81 127 GLY B N 1
ATOM 3862 C CA . GLY B 1 127 ? -8.289 -4.754 16.578 1 70.81 127 GLY B CA 1
ATOM 3863 C C . GLY B 1 127 ? -7.113 -3.797 16.609 1 70.81 127 GLY B C 1
ATOM 3864 O O . GLY B 1 127 ? -6.555 -3.453 15.562 1 70.81 127 GLY B O 1
ATOM 3865 N N . ASN B 1 128 ? -6.727 -3.521 17.719 1 80.12 128 ASN B N 1
ATOM 3866 C CA . ASN B 1 128 ? -5.637 -2.568 17.891 1 80.12 128 ASN B CA 1
ATOM 3867 C C . ASN B 1 128 ? -4.273 -3.25 17.797 1 80.12 128 ASN B C 1
ATOM 3869 O O . ASN B 1 128 ? -3.238 -2.584 17.844 1 80.12 128 ASN B O 1
ATOM 3873 N N . ASN B 1 129 ? -4.367 -4.523 17.547 1 90.25 129 ASN B N 1
ATOM 3874 C CA . ASN B 1 129 ? -3.105 -5.262 17.531 1 90.25 129 ASN B CA 1
ATOM 3875 C C . ASN B 1 129 ? -2.863 -5.949 16.203 1 90.25 129 ASN B C 1
ATOM 3877 O O . ASN B 1 129 ? -2.072 -6.887 16.109 1 90.25 129 ASN B O 1
ATOM 3881 N N . CYS B 1 130 ? -3.592 -5.57 15.211 1 94.94 130 CYS B N 1
ATOM 3882 C CA . CYS B 1 130 ? -3.381 -6.043 13.852 1 94.94 130 CYS B CA 1
ATOM 3883 C C . CYS B 1 130 ? -3.012 -4.887 12.922 1 94.94 130 CYS B C 1
ATOM 3885 O O . CYS B 1 130 ? -3.738 -3.896 12.844 1 94.94 130 CYS B O 1
ATOM 3887 N N . PHE B 1 131 ? -1.927 -5.004 12.289 1 97.38 131 PHE B N 1
ATOM 3888 C CA . PHE B 1 131 ? -1.41 -3.932 11.445 1 97.38 131 PHE B CA 1
ATOM 3889 C C . PHE B 1 131 ? -1.171 -4.43 10.023 1 97.38 131 PHE B C 1
ATOM 3891 O O . PHE B 1 131 ? -0.413 -5.379 9.812 1 97.38 131 PHE B O 1
ATOM 3898 N N . VAL B 1 132 ? -1.806 -3.816 9.047 1 97.5 132 VAL B N 1
ATOM 3899 C CA . VAL B 1 132 ? -1.707 -4.254 7.656 1 97.5 132 VAL B CA 1
ATOM 3900 C C . VAL B 1 132 ? -0.904 -3.238 6.852 1 97.5 132 VAL B C 1
ATOM 3902 O O . VAL B 1 132 ? -1.081 -2.027 7.012 1 97.5 132 VAL B O 1
ATOM 3905 N N . ALA B 1 133 ? 0.019 -3.707 6.016 1 98.5 133 ALA B N 1
ATOM 3906 C CA . ALA B 1 133 ? 0.804 -2.865 5.117 1 98.5 133 ALA B CA 1
ATOM 3907 C C . ALA B 1 133 ? 0.877 -3.473 3.719 1 98.5 133 ALA B C 1
ATOM 3909 O O . ALA B 1 133 ? 0.84 -4.695 3.564 1 98.5 133 ALA B O 1
ATOM 3910 N N . GLY B 1 134 ? 0.87 -2.627 2.709 1 98.5 134 GLY B N 1
ATOM 3911 C CA . GLY B 1 134 ? 1.11 -3.061 1.342 1 98.5 134 GLY B CA 1
ATOM 3912 C C . GLY B 1 134 ? 2.57 -2.984 0.939 1 98.5 134 GLY B C 1
ATOM 3913 O O . GLY B 1 134 ? 3.242 -1.987 1.212 1 98.5 134 GLY B O 1
ATOM 3914 N N . VAL B 1 135 ? 3.088 -4.023 0.298 1 98.5 135 VAL B N 1
ATOM 3915 C CA . VAL B 1 135 ? 4.492 -4.09 -0.096 1 98.5 135 VAL B CA 1
ATOM 3916 C C . VAL B 1 135 ? 4.594 -4.277 -1.608 1 98.5 135 VAL B C 1
ATOM 3918 O O . VAL B 1 135 ? 4.496 -5.398 -2.111 1 98.5 135 VAL B O 1
ATOM 3921 N N . PRO B 1 136 ? 4.84 -3.191 -2.312 1 96.94 136 PRO B N 1
ATOM 3922 C CA . PRO B 1 136 ? 5.012 -3.303 -3.764 1 96.94 136 PRO B CA 1
ATOM 3923 C C . PRO B 1 136 ? 6.375 -3.863 -4.156 1 96.94 136 PRO B C 1
ATOM 3925 O O . PRO B 1 136 ? 7.395 -3.467 -3.584 1 96.94 136 PRO B O 1
ATOM 3928 N N . GLY B 1 137 ? 6.363 -4.824 -5.07 1 95.31 137 GLY B N 1
ATOM 3929 C CA . GLY B 1 137 ? 7.613 -5.355 -5.582 1 95.31 137 GLY B CA 1
ATOM 3930 C C . GLY B 1 137 ? 7.516 -6.809 -6.012 1 95.31 137 GLY B C 1
ATOM 3931 O O . GLY B 1 137 ? 6.602 -7.523 -5.598 1 95.31 137 GLY B O 1
ATOM 3932 N N . SER B 1 138 ? 8.453 -7.223 -6.805 1 95.31 138 SER B N 1
ATOM 3933 C CA . SER B 1 138 ? 8.5 -8.617 -7.242 1 95.31 138 SER B CA 1
ATOM 3934 C C . SER B 1 138 ? 9.055 -9.516 -6.141 1 95.31 138 SER B C 1
ATOM 3936 O O . SER B 1 138 ? 10.062 -9.195 -5.508 1 95.31 138 SER B O 1
ATOM 3938 N N . PHE B 1 139 ? 8.367 -10.625 -5.867 1 97.06 139 PHE B N 1
ATOM 3939 C CA . PHE B 1 139 ? 8.867 -11.539 -4.844 1 97.06 139 PHE B CA 1
ATOM 3940 C C . PHE B 1 139 ? 10.023 -12.367 -5.379 1 97.06 139 PHE B C 1
ATOM 3942 O O . PHE B 1 139 ? 10.594 -13.195 -4.656 1 97.06 139 PHE B O 1
ATOM 3949 N N . TYR B 1 140 ? 10.43 -12.164 -6.656 1 96.69 140 TYR B N 1
ATOM 3950 C CA . TYR B 1 140 ? 11.68 -12.711 -7.164 1 96.69 140 TYR B CA 1
ATOM 3951 C C . TYR B 1 140 ? 12.852 -11.773 -6.855 1 96.69 140 TYR B C 1
ATOM 3953 O O . TYR B 1 140 ? 13.75 -11.609 -7.68 1 96.69 140 TYR B O 1
ATOM 3961 N N . GLY B 1 141 ? 12.82 -11.102 -5.824 1 94.06 141 GLY B N 1
ATOM 3962 C CA . GLY B 1 141 ? 13.797 -10.25 -5.172 1 94.06 141 GLY B CA 1
ATOM 3963 C C . GLY B 1 141 ? 13.516 -10.047 -3.693 1 94.06 141 GLY B C 1
ATOM 3964 O O . GLY B 1 141 ? 12.531 -10.562 -3.166 1 94.06 141 GLY B O 1
ATOM 3965 N N . ARG B 1 142 ? 14.352 -9.273 -3.088 1 94.31 142 ARG B N 1
ATOM 3966 C CA . ARG B 1 142 ? 14.195 -9 -1.665 1 94.31 142 ARG B CA 1
ATOM 3967 C C . ARG B 1 142 ? 13.055 -8.008 -1.426 1 94.31 142 ARG B C 1
ATOM 3969 O O . ARG B 1 142 ? 12.891 -7.051 -2.184 1 94.31 142 ARG B O 1
ATOM 3976 N N . LEU B 1 143 ? 12.289 -8.281 -0.382 1 97.06 143 LEU B N 1
ATOM 3977 C CA . LEU B 1 143 ? 11.125 -7.441 -0.091 1 97.06 143 LEU B CA 1
ATOM 3978 C C . LEU B 1 143 ? 11.133 -6.992 1.367 1 97.06 143 LEU B C 1
ATOM 3980 O O . LEU B 1 143 ? 10.492 -6 1.718 1 97.06 143 LEU B O 1
ATOM 3984 N N . PHE B 1 144 ? 11.82 -7.73 2.225 1 97.75 144 PHE B N 1
ATOM 3985 C CA . PHE B 1 144 ? 11.75 -7.516 3.666 1 97.75 144 PHE B CA 1
ATOM 3986 C C . PHE B 1 144 ? 13.141 -7.531 4.285 1 97.75 144 PHE B C 1
ATOM 3988 O O . PHE B 1 144 ? 14.078 -8.07 3.697 1 97.75 144 PHE B O 1
ATOM 3995 N N . PRO B 1 145 ? 13.281 -6.918 5.465 1 96.81 145 PRO B N 1
ATOM 3996 C CA . PRO B 1 145 ? 14.555 -7.023 6.191 1 96.81 145 PRO B CA 1
ATOM 3997 C C . PRO B 1 145 ? 14.93 -8.469 6.512 1 96.81 145 PRO B C 1
ATOM 3999 O O . PRO B 1 145 ? 14.07 -9.352 6.52 1 96.81 145 PRO B O 1
ATOM 4002 N N . PRO B 1 146 ? 16.203 -8.695 6.734 1 95.12 146 PRO B N 1
ATOM 4003 C CA . PRO B 1 146 ? 16.641 -10.047 7.086 1 95.12 146 PRO B CA 1
ATOM 4004 C C . PRO B 1 146 ? 15.984 -10.562 8.359 1 95.12 146 PRO B C 1
ATOM 4006 O O . PRO B 1 146 ? 15.781 -9.805 9.312 1 95.12 146 PRO B O 1
ATOM 4009 N N . SER B 1 147 ? 15.562 -11.789 8.32 1 95.12 147 SER B N 1
ATOM 4010 C CA . SER B 1 147 ? 15.047 -12.5 9.484 1 95.12 147 SER B CA 1
ATOM 4011 C C . SER B 1 147 ? 13.938 -11.711 10.172 1 95.12 147 SER B C 1
ATOM 4013 O O . SER B 1 147 ? 13.984 -11.508 11.391 1 95.12 147 SER B O 1
ATOM 4015 N N . SER B 1 148 ? 13.008 -11.281 9.398 1 96.19 148 SER B N 1
ATOM 4016 C CA . SER B 1 148 ? 11.969 -10.406 9.938 1 96.19 148 SER B CA 1
ATOM 4017 C C . SER B 1 148 ? 10.594 -11.062 9.859 1 96.19 148 SER B C 1
ATOM 4019 O O . SER B 1 148 ? 9.688 -10.703 10.609 1 96.19 148 SER B O 1
ATOM 4021 N N . LEU B 1 149 ? 10.43 -12.094 9.023 1 97.88 149 LEU B N 1
ATOM 4022 C CA . LEU B 1 149 ? 9.125 -12.711 8.82 1 97.88 149 LEU B CA 1
ATOM 4023 C C . LEU B 1 149 ? 9.008 -14.016 9.602 1 97.88 149 LEU B C 1
ATOM 4025 O O . LEU B 1 149 ? 9.969 -14.781 9.672 1 97.88 149 LEU B O 1
ATOM 4029 N N . HIS B 1 150 ? 7.848 -14.234 10.125 1 97.94 150 HIS B N 1
ATOM 4030 C CA . HIS B 1 150 ? 7.574 -15.484 10.828 1 97.94 150 HIS B CA 1
ATOM 4031 C C . HIS B 1 150 ? 6.844 -16.469 9.922 1 97.94 150 HIS B C 1
ATOM 4033 O O . HIS B 1 150 ? 7.039 -17.688 10.039 1 97.94 150 HIS B O 1
ATOM 4039 N N . PHE B 1 151 ? 6.004 -15.992 9.047 1 98.38 151 PHE B N 1
ATOM 4040 C CA . PHE B 1 151 ? 5.18 -16.844 8.195 1 98.38 151 PHE B CA 1
ATOM 4041 C C . PHE B 1 151 ? 4.98 -16.203 6.828 1 98.38 151 PHE B C 1
ATOM 4043 O O . PHE B 1 151 ? 4.758 -14.992 6.73 1 98.38 151 PHE B O 1
ATOM 4050 N N . VAL B 1 152 ? 5.09 -17 5.793 1 98.75 152 VAL B N 1
ATOM 4051 C CA . VAL B 1 152 ? 4.855 -16.547 4.43 1 98.75 152 VAL B CA 1
ATOM 4052 C C . VAL B 1 152 ? 3.789 -17.406 3.764 1 98.75 152 VAL B C 1
ATOM 4054 O O . VAL B 1 152 ? 3.877 -18.641 3.779 1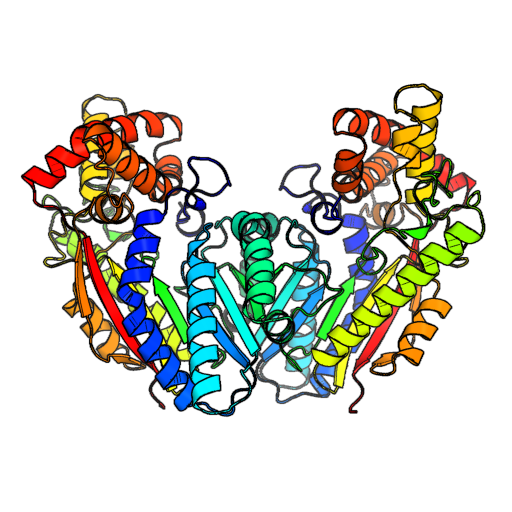 98.75 152 VAL B O 1
ATOM 4057 N N . HIS B 1 153 ? 2.803 -16.766 3.264 1 98.69 153 HIS B N 1
ATOM 4058 C CA . HIS B 1 153 ? 1.736 -17.406 2.496 1 98.69 153 HIS B CA 1
ATOM 4059 C C . HIS B 1 153 ? 1.77 -16.953 1.037 1 98.69 153 HIS B C 1
ATOM 4061 O O . HIS B 1 153 ? 2.049 -15.789 0.747 1 98.69 153 HIS B O 1
ATOM 4067 N N . SER B 1 154 ? 1.611 -17.812 0.138 1 98.56 154 SER B N 1
ATOM 4068 C CA . SER B 1 154 ? 1.391 -17.5 -1.271 1 98.56 154 SER B CA 1
ATOM 4069 C C . SER B 1 154 ? 0.448 -18.516 -1.917 1 98.56 154 SER B C 1
ATOM 4071 O O . SER B 1 154 ? 0.621 -19.719 -1.756 1 98.56 154 SER B O 1
ATOM 4073 N N . SER B 1 155 ? -0.553 -18.016 -2.516 1 98 155 SER B N 1
ATOM 4074 C CA . SER B 1 155 ? -1.521 -18.875 -3.195 1 98 155 SER B CA 1
ATOM 4075 C C . SER B 1 155 ? -1.747 -18.422 -4.633 1 98 155 SER B C 1
ATOM 4077 O O . SER B 1 155 ? -2.182 -17.297 -4.871 1 98 155 SER B O 1
ATOM 4079 N N . TYR B 1 156 ? -1.421 -19.312 -5.605 1 96.75 156 TYR B N 1
ATOM 4080 C CA . TYR B 1 156 ? -1.646 -19.094 -7.031 1 96.75 156 TYR B CA 1
ATOM 4081 C C . TYR B 1 156 ? -0.882 -17.875 -7.523 1 96.75 156 TYR B C 1
ATOM 4083 O O . TYR B 1 156 ? -1.442 -17.016 -8.219 1 96.75 156 TYR B O 1
ATOM 4091 N N . ALA B 1 157 ? 0.37 -17.797 -7.105 1 97.06 157 ALA B N 1
ATOM 4092 C CA . ALA B 1 157 ? 1.215 -16.688 -7.566 1 97.06 157 ALA B CA 1
ATOM 4093 C C . ALA B 1 157 ? 2.527 -17.219 -8.141 1 97.06 157 ALA B C 1
ATOM 4095 O O . ALA B 1 157 ? 3.016 -16.703 -9.156 1 97.06 157 ALA B O 1
ATOM 4096 N N . ILE B 1 158 ? 3.066 -18.25 -7.633 1 96.56 158 ILE B N 1
ATOM 4097 C CA . ILE B 1 158 ? 4.426 -18.703 -7.906 1 96.56 158 ILE B CA 1
ATOM 4098 C C . ILE B 1 158 ? 4.504 -19.266 -9.32 1 96.56 158 ILE B C 1
ATOM 4100 O O . ILE B 1 158 ? 5.586 -19.344 -9.906 1 96.56 158 ILE B O 1
ATOM 4104 N N . MET B 1 159 ? 3.4 -19.719 -9.922 1 96.88 159 MET B N 1
ATOM 4105 C CA . MET B 1 159 ? 3.414 -20.234 -11.281 1 96.88 159 MET B CA 1
ATOM 4106 C C . MET B 1 159 ? 3.705 -19.125 -12.289 1 96.88 159 MET B C 1
ATOM 4108 O O . MET B 1 159 ? 4.074 -19.406 -13.43 1 96.88 159 MET B O 1
ATOM 4112 N N . TRP B 1 160 ? 3.402 -17.906 -11.883 1 97.25 160 TRP B N 1
ATOM 4113 C CA . TRP B 1 160 ? 3.805 -16.766 -12.695 1 97.25 160 TRP B CA 1
ATOM 4114 C C . TRP B 1 160 ? 5.301 -16.5 -12.562 1 97.25 160 TRP B C 1
ATOM 4116 O O . TRP B 1 160 ? 5.75 -15.945 -11.555 1 97.25 160 TRP B O 1
ATOM 4126 N N . ILE B 1 161 ? 6.031 -16.812 -13.578 1 96.94 161 ILE B N 1
ATOM 4127 C CA . ILE B 1 161 ? 7.48 -16.656 -13.523 1 96.94 161 ILE B CA 1
ATOM 4128 C C . ILE B 1 161 ? 7.855 -15.227 -13.891 1 96.94 161 ILE B C 1
ATOM 4130 O O . ILE B 1 161 ? 7.012 -14.453 -14.344 1 96.94 161 ILE B O 1
ATOM 4134 N N . SER B 1 162 ? 9.07 -14.781 -13.586 1 95.69 162 SER B N 1
ATOM 4135 C CA . SER B 1 162 ? 9.477 -13.383 -13.617 1 95.69 162 SER B CA 1
ATOM 4136 C C . SER B 1 162 ? 9.398 -12.805 -15.023 1 95.69 162 SER B C 1
ATOM 4138 O O . SER B 1 162 ? 9.219 -11.602 -15.203 1 95.69 162 SER B O 1
ATOM 4140 N N . LYS B 1 163 ? 9.609 -13.648 -16.062 1 94.38 163 LYS B N 1
ATOM 4141 C CA . LYS B 1 163 ? 9.555 -13.273 -17.484 1 94.38 163 LYS B CA 1
ATOM 4142 C C . LYS B 1 163 ? 9.438 -14.5 -18.375 1 94.38 163 LYS B C 1
ATOM 4144 O O . LYS B 1 163 ? 9.781 -15.609 -17.953 1 94.38 163 LYS B O 1
ATOM 4149 N N . ALA B 1 164 ? 8.898 -14.242 -19.516 1 94.06 164 ALA B N 1
ATOM 4150 C CA . ALA B 1 164 ? 8.992 -15.297 -20.531 1 94.06 164 ALA B CA 1
ATOM 4151 C C . ALA B 1 164 ? 10.438 -15.547 -20.922 1 94.06 164 ALA B C 1
ATOM 4153 O O . ALA B 1 164 ? 11.234 -14.609 -21.031 1 94.06 164 ALA B O 1
ATOM 4154 N N . PRO B 1 165 ? 10.727 -16.828 -21.141 1 94.81 165 PRO B N 1
ATOM 4155 C CA . PRO B 1 165 ? 12.117 -17.109 -21.516 1 94.81 165 PRO B CA 1
ATOM 4156 C C . PRO B 1 165 ? 12.555 -16.344 -22.766 1 94.81 165 PRO B C 1
ATOM 4158 O O . PRO B 1 165 ? 11.828 -16.312 -23.766 1 94.81 165 PRO B O 1
ATOM 4161 N N . THR B 1 166 ? 13.68 -15.75 -22.656 1 89.56 166 THR B N 1
ATOM 4162 C CA . THR B 1 166 ? 14.211 -14.977 -23.766 1 89.56 166 THR B CA 1
ATOM 4163 C C . THR B 1 166 ? 14.625 -15.898 -24.922 1 89.56 166 THR B C 1
ATOM 4165 O O . THR B 1 166 ? 14.68 -15.477 -26.078 1 89.56 166 THR B O 1
ATOM 4168 N N . GLU B 1 167 ? 14.805 -17.125 -24.609 1 89.94 167 GLU B N 1
ATOM 4169 C CA . GLU B 1 167 ? 15.281 -18.125 -25.562 1 89.94 167 GLU B CA 1
ATOM 4170 C C . GLU B 1 167 ? 14.203 -18.484 -26.578 1 89.94 167 GLU B C 1
ATOM 4172 O O . GLU B 1 167 ? 14.484 -19.125 -27.594 1 89.94 167 GLU B O 1
ATOM 4177 N N . LEU B 1 168 ? 13.023 -18.062 -26.297 1 92.94 168 LEU B N 1
ATOM 4178 C CA . LEU B 1 168 ? 11.906 -18.453 -27.156 1 92.94 168 LEU B CA 1
ATOM 4179 C C . LEU B 1 168 ? 11.961 -17.703 -28.484 1 92.94 168 LEU B C 1
ATOM 4181 O O . LEU B 1 168 ? 11.281 -18.094 -29.438 1 92.94 168 LEU B O 1
ATOM 4185 N N . VAL B 1 169 ? 12.703 -16.672 -28.516 1 86.81 169 VAL B N 1
ATOM 4186 C CA . VAL B 1 169 ? 12.945 -15.945 -29.75 1 86.81 169 VAL B CA 1
ATOM 4187 C C . VAL B 1 169 ? 14.352 -16.234 -30.25 1 86.81 169 VAL B C 1
ATOM 4189 O O . VAL B 1 169 ? 15.336 -16.031 -29.531 1 86.81 169 VAL B O 1
ATOM 4192 N N . THR B 1 170 ? 14.391 -16.672 -31.375 1 82.94 170 THR B N 1
ATOM 4193 C CA . THR B 1 170 ? 15.695 -16.969 -31.953 1 82.94 170 THR B CA 1
ATOM 4194 C C . THR B 1 170 ? 16.469 -15.695 -32.219 1 82.94 170 THR B C 1
ATOM 4196 O O . THR B 1 170 ? 15.922 -14.594 -32.156 1 82.94 170 THR B O 1
ATOM 4199 N N . LYS B 1 171 ? 17.766 -15.836 -32.688 1 79.88 171 LYS B N 1
ATOM 4200 C CA . LYS B 1 171 ? 18.641 -14.711 -33 1 79.88 171 LYS B CA 1
ATOM 4201 C C . LYS B 1 171 ? 18.125 -13.93 -34.188 1 79.88 171 LYS B C 1
ATOM 4203 O O . LYS B 1 171 ? 18.391 -12.734 -34.344 1 79.88 171 LYS B O 1
ATOM 4208 N N . THR B 1 172 ? 17.328 -14.633 -34.969 1 80.44 172 THR B N 1
ATOM 4209 C CA . THR B 1 172 ? 16.812 -14.016 -36.188 1 80.44 172 THR B CA 1
ATOM 4210 C C . THR B 1 172 ? 15.438 -13.391 -35.938 1 80.44 172 THR B C 1
ATOM 4212 O O . THR B 1 172 ? 14.805 -12.883 -36.875 1 80.44 172 THR B O 1
ATOM 4215 N N . GLY B 1 173 ? 14.977 -13.57 -34.781 1 80.06 173 GLY B N 1
ATOM 4216 C CA . GLY B 1 173 ? 13.727 -12.93 -34.406 1 80.06 173 GLY B CA 1
ATOM 4217 C C . GLY B 1 173 ? 12.516 -13.805 -34.625 1 80.06 173 GLY B C 1
ATOM 4218 O O . GLY B 1 173 ? 11.375 -13.344 -34.531 1 80.06 173 GLY B O 1
ATOM 4219 N N . THR B 1 174 ? 12.836 -15.109 -34.844 1 86.12 174 THR B N 1
ATOM 4220 C CA . THR B 1 174 ? 11.742 -16.031 -35.094 1 86.12 174 THR B CA 1
ATOM 4221 C C . THR B 1 174 ? 11.281 -16.703 -33.812 1 86.12 174 THR B C 1
ATOM 4223 O O . THR B 1 174 ? 12.102 -17.078 -32.969 1 86.12 174 THR B O 1
ATOM 4226 N N . SER B 1 175 ? 9.977 -16.859 -33.719 1 91.75 175 SER B N 1
ATOM 4227 C CA . SER B 1 175 ? 9.406 -17.5 -32.531 1 91.75 175 SER B CA 1
ATOM 4228 C C . SER B 1 175 ? 9.586 -19.016 -32.594 1 91.75 175 SER B C 1
ATOM 4230 O O . SER B 1 175 ? 9.398 -19.641 -33.625 1 91.75 175 SER B O 1
ATOM 4232 N N . LEU B 1 176 ? 9.977 -19.594 -31.469 1 93.38 176 LEU B N 1
ATOM 4233 C CA . LEU B 1 176 ? 10.07 -21.047 -31.328 1 93.38 176 LEU B CA 1
ATOM 4234 C C . LEU B 1 176 ? 8.711 -21.656 -31 1 93.38 176 LEU B C 1
ATOM 4236 O O . LEU B 1 176 ? 8.5 -22.844 -31.188 1 93.38 176 LEU B O 1
ATOM 4240 N N . ASN B 1 177 ? 7.848 -20.891 -30.438 1 94.69 177 ASN B N 1
ATOM 4241 C CA . ASN B 1 177 ? 6.57 -21.375 -29.938 1 94.69 177 ASN B CA 1
ATOM 4242 C C . ASN B 1 177 ? 5.414 -20.953 -30.844 1 94.69 177 ASN B C 1
ATOM 4244 O O . ASN B 1 177 ? 4.41 -20.422 -30.375 1 94.69 177 ASN B O 1
ATOM 4248 N N . LYS B 1 178 ? 5.543 -21.266 -32.094 1 92.25 178 LYS B N 1
ATOM 4249 C CA . LYS B 1 178 ? 4.578 -20.812 -33.094 1 92.25 178 LYS B CA 1
ATOM 4250 C C . LYS B 1 178 ? 3.182 -21.344 -32.781 1 92.25 178 LYS B C 1
ATOM 4252 O O . LYS B 1 178 ? 3.01 -22.531 -32.5 1 92.25 178 LYS B O 1
ATOM 4257 N N . GLY B 1 179 ? 2.291 -20.438 -32.781 1 92.31 179 GLY B N 1
ATOM 4258 C CA . GLY B 1 179 ? 0.893 -20.812 -32.625 1 92.31 179 GLY B CA 1
ATOM 4259 C C . GLY B 1 179 ? 0.464 -20.922 -31.172 1 92.31 179 GLY B C 1
ATOM 4260 O O . GLY B 1 179 ? -0.714 -21.156 -30.875 1 92.31 179 GLY B O 1
ATOM 4261 N N . ASN B 1 180 ? 1.402 -20.812 -30.219 1 94.38 180 ASN B N 1
ATOM 4262 C CA . ASN B 1 180 ? 1.112 -20.953 -28.797 1 94.38 180 ASN B CA 1
ATOM 4263 C C . ASN B 1 180 ? 1.565 -19.734 -28 1 94.38 180 ASN B C 1
ATOM 4265 O O . ASN B 1 180 ? 2.369 -18.938 -28.484 1 94.38 180 ASN B O 1
ATOM 4269 N N . ILE B 1 181 ? 0.997 -19.609 -26.797 1 95.62 181 ILE B N 1
ATOM 4270 C CA . ILE B 1 181 ? 1.41 -18.484 -25.953 1 95.62 181 ILE B CA 1
ATOM 4271 C C . ILE B 1 181 ? 2.061 -19.016 -24.672 1 95.62 181 ILE B C 1
ATOM 4273 O O . ILE B 1 181 ? 2.529 -18.25 -23.844 1 95.62 181 ILE B O 1
ATOM 4277 N N . CYS B 1 182 ? 2.045 -20.328 -24.438 1 95.69 182 CYS B N 1
ATOM 4278 C CA . CYS B 1 182 ? 2.635 -21.031 -23.297 1 95.69 182 CYS B CA 1
ATOM 4279 C C . CYS B 1 182 ? 3.047 -22.438 -23.688 1 95.69 182 CYS B C 1
ATOM 4281 O O . CYS B 1 182 ? 2.992 -22.812 -24.859 1 95.69 182 CYS B O 1
ATOM 4283 N N . VAL B 1 183 ? 3.58 -23.219 -22.766 1 95.44 183 VAL B N 1
ATOM 4284 C CA . VAL B 1 183 ? 3.893 -24.609 -23.047 1 95.44 183 VAL B CA 1
ATOM 4285 C C . VAL B 1 183 ? 2.613 -25.375 -23.391 1 95.44 183 VAL B C 1
ATOM 4287 O O . VAL B 1 183 ? 1.647 -25.359 -22.625 1 95.44 183 VAL B O 1
ATOM 4290 N N . ALA B 1 184 ? 2.596 -25.891 -24.562 1 92.44 184 ALA B N 1
ATOM 4291 C CA . ALA B 1 184 ? 1.445 -26.641 -25.047 1 92.44 184 ALA B CA 1
ATOM 4292 C C . ALA B 1 184 ? 1.88 -27.984 -25.641 1 92.44 184 ALA B C 1
ATOM 4294 O O . ALA B 1 184 ? 3.076 -28.25 -25.766 1 92.44 184 ALA B O 1
ATOM 4295 N N . LYS B 1 185 ? 0.869 -28.766 -25.922 1 87.06 185 LYS B N 1
ATOM 4296 C CA . LYS B 1 185 ? 1.132 -30.078 -26.516 1 87.06 185 LYS B CA 1
ATOM 4297 C C . LYS B 1 185 ? 1.89 -29.938 -27.828 1 87.06 185 LYS B C 1
ATOM 4299 O O . LYS B 1 185 ? 2.723 -30.797 -28.156 1 87.06 185 LYS B O 1
ATOM 4304 N N . THR B 1 186 ? 1.604 -28.938 -28.547 1 90.44 186 THR B N 1
ATOM 4305 C CA . THR B 1 186 ? 2.186 -28.734 -29.859 1 90.44 186 THR B CA 1
ATOM 4306 C C . THR B 1 186 ? 3.504 -27.984 -29.766 1 90.44 186 THR B C 1
ATOM 4308 O O . THR B 1 186 ? 4.18 -27.766 -30.781 1 90.44 186 THR B O 1
ATOM 4311 N N . SER B 1 187 ? 3.9 -27.531 -28.594 1 94.31 187 SER B N 1
ATOM 4312 C CA . SER B 1 187 ? 5.16 -26.828 -28.422 1 94.31 187 SER B CA 1
ATOM 4313 C C . SER B 1 187 ? 6.355 -27.75 -28.625 1 94.31 187 SER B C 1
ATOM 4315 O O . SER B 1 187 ? 6.328 -28.906 -28.188 1 94.31 187 SER B O 1
ATOM 4317 N N . PRO B 1 188 ? 7.379 -27.297 -29.344 1 93.56 188 PRO B N 1
ATOM 4318 C CA . PRO B 1 188 ? 8.602 -28.094 -29.422 1 93.56 188 PRO B CA 1
ATOM 4319 C C . PRO B 1 188 ? 9.266 -28.297 -28.062 1 93.56 188 PRO B C 1
ATOM 4321 O O . PRO B 1 188 ? 9.078 -27.469 -27.156 1 93.56 188 PRO B O 1
ATOM 4324 N N . PRO B 1 189 ? 10.062 -29.281 -27.938 1 94.56 189 PRO B N 1
ATOM 4325 C CA . PRO B 1 189 ? 10.734 -29.578 -26.672 1 94.56 189 PRO B CA 1
ATOM 4326 C C . PRO B 1 189 ? 11.57 -28.406 -26.172 1 94.56 189 PRO B C 1
ATOM 4328 O O . PRO B 1 189 ? 11.672 -28.188 -24.953 1 94.56 189 PRO B O 1
ATOM 4331 N N . ALA B 1 190 ? 12.109 -27.656 -27.062 1 94.62 190 ALA B N 1
ATOM 4332 C CA . ALA B 1 190 ? 12.961 -26.531 -26.688 1 94.62 190 ALA B CA 1
ATOM 4333 C C . ALA B 1 190 ? 12.172 -25.469 -25.922 1 94.62 190 ALA B C 1
ATOM 4335 O O . ALA B 1 190 ? 12.711 -24.797 -25.047 1 94.62 190 ALA B O 1
ATOM 4336 N N . VAL B 1 191 ? 10.93 -25.359 -26.25 1 96.19 191 VAL B N 1
ATOM 4337 C CA . VAL B 1 191 ? 10.062 -24.406 -25.562 1 96.19 191 VAL B CA 1
ATOM 4338 C C . VAL B 1 191 ? 9.883 -24.828 -24.109 1 96.19 191 VAL B C 1
ATOM 4340 O O . VAL B 1 191 ? 10.031 -24.016 -23.188 1 96.19 191 VAL B O 1
ATOM 4343 N N . PHE B 1 192 ? 9.609 -26.094 -23.953 1 96.5 192 PHE B N 1
ATOM 4344 C CA . PHE B 1 192 ? 9.445 -26.641 -22.609 1 96.5 192 PHE B CA 1
ATOM 4345 C C . PHE B 1 192 ? 10.719 -26.453 -21.797 1 96.5 192 PHE B C 1
ATOM 4347 O O . PHE B 1 192 ? 10.672 -25.984 -20.656 1 96.5 192 PHE B O 1
ATOM 4354 N N . GLU B 1 193 ? 11.812 -26.75 -22.328 1 96.69 193 GLU B N 1
ATOM 4355 C CA . GLU B 1 193 ? 13.094 -26.656 -21.625 1 96.69 193 GLU B CA 1
ATOM 4356 C C . GLU B 1 193 ? 13.391 -25.219 -21.219 1 96.69 193 GLU B C 1
ATOM 4358 O O . GLU B 1 193 ? 13.898 -24.969 -20.109 1 96.69 193 GLU B O 1
ATOM 4363 N N . ALA B 1 194 ? 13.078 -24.297 -22.078 1 97 194 ALA B N 1
ATOM 4364 C CA . ALA B 1 194 ? 13.305 -22.891 -21.781 1 97 194 ALA B CA 1
ATOM 4365 C C . ALA B 1 194 ? 12.445 -22.422 -20.609 1 97 194 ALA B C 1
ATOM 4367 O O . ALA B 1 194 ? 12.922 -21.734 -19.719 1 97 194 ALA B O 1
ATOM 4368 N N . TYR B 1 195 ? 11.203 -22.828 -20.594 1 97.69 195 TYR B N 1
ATOM 4369 C CA . TYR B 1 195 ? 10.297 -22.484 -19.516 1 97.69 195 TYR B CA 1
ATOM 4370 C C . TYR B 1 195 ? 10.727 -23.125 -18.203 1 97.69 195 TYR B C 1
ATOM 4372 O O . TYR B 1 195 ? 10.688 -22.5 -17.156 1 97.69 195 TYR B O 1
ATOM 4380 N N . LEU B 1 196 ? 11.07 -24.359 -18.312 1 97.81 196 LEU B N 1
ATOM 4381 C CA . LEU B 1 196 ? 11.531 -25.078 -17.125 1 97.81 196 LEU B CA 1
ATOM 4382 C C . LEU B 1 196 ? 12.75 -24.406 -16.516 1 97.81 196 LEU B C 1
ATOM 4384 O O . LEU B 1 196 ? 12.812 -24.203 -15.289 1 97.81 196 LEU B O 1
ATOM 4388 N N . GLU B 1 197 ? 13.656 -24.031 -17.344 1 97.81 197 GLU B N 1
ATOM 4389 C CA . GLU B 1 197 ? 14.867 -23.375 -16.859 1 97.81 197 GLU B CA 1
ATOM 4390 C C . GLU B 1 197 ? 14.547 -22.047 -16.203 1 97.81 197 GLU B C 1
ATOM 4392 O O . GLU B 1 197 ? 15.102 -21.719 -15.141 1 97.81 197 GLU B O 1
ATOM 4397 N N . GLN B 1 198 ? 13.742 -21.312 -16.828 1 97.44 198 GLN B N 1
ATOM 4398 C CA . GLN B 1 198 ? 13.344 -20.016 -16.266 1 97.44 198 GLN B CA 1
ATOM 4399 C C . GLN B 1 198 ? 12.633 -20.203 -14.922 1 97.44 198 GLN B C 1
ATOM 4401 O O . GLN B 1 198 ? 12.875 -19.453 -13.977 1 97.44 198 GLN B O 1
ATOM 4406 N N . PHE B 1 199 ? 11.797 -21.203 -14.859 1 98 199 PHE B N 1
ATOM 4407 C CA . PHE B 1 199 ? 11.094 -21.5 -13.617 1 98 199 PHE B CA 1
ATOM 4408 C C . PHE B 1 199 ? 12.078 -21.859 -12.516 1 98 199 PHE B C 1
ATOM 4410 O O . PHE B 1 199 ? 11.977 -21.359 -11.391 1 98 199 PHE B O 1
ATOM 4417 N N . GLN B 1 200 ? 12.938 -22.734 -12.812 1 98.38 200 GLN B N 1
ATOM 4418 C CA . GLN B 1 200 ? 13.914 -23.188 -11.828 1 98.38 200 GLN B CA 1
ATOM 4419 C C . GLN B 1 200 ? 14.75 -22.031 -11.305 1 98.38 200 GLN B C 1
ATOM 4421 O O . GLN B 1 200 ? 15 -21.938 -10.102 1 98.38 200 GLN B O 1
ATOM 4426 N N . ARG B 1 201 ? 15.117 -21.172 -12.188 1 98 201 ARG B N 1
ATOM 4427 C CA . ARG B 1 201 ? 15.875 -20 -11.789 1 98 201 ARG B CA 1
ATOM 4428 C C . ARG B 1 201 ? 15.047 -19.094 -10.875 1 98 201 ARG B C 1
ATOM 4430 O O . ARG B 1 201 ? 15.523 -18.672 -9.82 1 98 201 ARG B O 1
ATOM 4437 N N . ASP B 1 202 ? 13.859 -18.812 -11.281 1 98.25 202 ASP B N 1
ATOM 4438 C CA . ASP B 1 202 ? 12.984 -17.922 -10.531 1 98.25 202 ASP B CA 1
ATOM 4439 C C . ASP B 1 202 ? 12.664 -18.5 -9.148 1 98.25 202 ASP B C 1
ATOM 4441 O O . ASP B 1 202 ? 12.742 -17.797 -8.141 1 98.25 202 ASP B O 1
ATOM 4445 N N . PHE B 1 203 ? 12.234 -19.75 -9.125 1 98.69 203 PHE B N 1
ATOM 4446 C CA . PHE B 1 203 ? 11.836 -20.375 -7.871 1 98.69 203 PHE B CA 1
ATOM 4447 C C . PHE B 1 203 ? 13.016 -20.484 -6.914 1 98.69 203 PHE B C 1
ATOM 4449 O O . PHE B 1 203 ? 12.859 -20.312 -5.703 1 98.69 203 PHE B O 1
ATOM 4456 N N . ALA B 1 204 ? 14.18 -20.703 -7.445 1 98.69 204 ALA B N 1
ATOM 4457 C CA . ALA B 1 204 ? 15.383 -20.703 -6.617 1 98.69 204 ALA B CA 1
ATOM 4458 C C . ALA B 1 204 ? 15.625 -19.328 -6.004 1 98.69 204 ALA B C 1
ATOM 4460 O O . ALA B 1 204 ? 15.969 -19.219 -4.824 1 98.69 204 ALA B O 1
ATOM 4461 N N . VAL B 1 205 ? 15.5 -18.312 -6.809 1 98.12 205 VAL B N 1
ATOM 4462 C CA . VAL B 1 205 ? 15.664 -16.938 -6.32 1 98.12 205 VAL B CA 1
ATOM 4463 C C . VAL B 1 205 ? 14.609 -16.641 -5.254 1 98.12 205 VAL B C 1
ATOM 4465 O O . VAL B 1 205 ? 14.914 -16.031 -4.227 1 98.12 205 VAL B O 1
ATOM 4468 N N . PHE B 1 206 ? 13.43 -17.094 -5.52 1 98.69 206 PHE B N 1
ATOM 4469 C CA . PHE B 1 206 ? 12.344 -16.922 -4.562 1 98.69 206 PHE B CA 1
ATOM 4470 C C . PHE B 1 206 ? 12.711 -17.531 -3.215 1 98.69 206 PHE B C 1
ATOM 4472 O O . PHE B 1 206 ? 12.578 -16.891 -2.178 1 98.69 206 PHE B O 1
ATOM 4479 N N . LEU B 1 207 ? 13.141 -18.719 -3.211 1 98.75 207 LEU B N 1
ATOM 4480 C CA . LEU B 1 207 ? 13.492 -19.422 -1.989 1 98.75 207 LEU B CA 1
ATOM 4481 C C . LEU B 1 207 ? 14.656 -18.75 -1.281 1 98.75 207 LEU B C 1
ATOM 4483 O O . LEU B 1 207 ? 14.656 -18.609 -0.056 1 98.75 207 LEU B O 1
ATOM 4487 N N . ARG B 1 208 ? 15.617 -18.297 -2.037 1 98.19 208 ARG B N 1
ATOM 4488 C CA . ARG B 1 208 ? 16.781 -17.625 -1.454 1 98.19 208 ARG B CA 1
ATOM 4489 C C . ARG B 1 208 ? 16.391 -16.328 -0.758 1 98.19 208 ARG B C 1
ATOM 4491 O O . ARG B 1 208 ? 16.875 -16.031 0.336 1 98.19 208 ARG B O 1
ATOM 4498 N N . CYS B 1 209 ? 15.602 -15.57 -1.418 1 97.75 209 CYS B N 1
ATOM 4499 C CA . CYS B 1 209 ? 15.133 -14.32 -0.82 1 97.75 209 CYS B CA 1
ATOM 4500 C C . CYS B 1 209 ? 14.367 -14.594 0.471 1 97.75 209 CYS B C 1
ATOM 4502 O O . CYS B 1 209 ? 14.594 -13.922 1.481 1 97.75 209 CYS B O 1
ATOM 4504 N N . ARG B 1 210 ? 13.461 -15.586 0.443 1 98.62 210 ARG B N 1
ATOM 4505 C CA . ARG B 1 210 ? 12.688 -15.945 1.632 1 98.62 210 ARG B CA 1
ATOM 4506 C C . ARG B 1 210 ? 13.602 -16.516 2.717 1 98.62 210 ARG B C 1
ATOM 4508 O O . ARG B 1 210 ? 13.375 -16.281 3.906 1 98.62 210 ARG B O 1
ATOM 4515 N N . ALA B 1 211 ? 14.586 -17.234 2.301 1 98.25 211 ALA B N 1
ATOM 4516 C CA . ALA B 1 211 ? 15.539 -17.75 3.275 1 98.25 211 ALA B CA 1
ATOM 4517 C C . ALA B 1 211 ? 16.188 -16.625 4.066 1 98.25 211 ALA B C 1
ATOM 4519 O O . ALA B 1 211 ? 16.453 -16.766 5.266 1 98.25 211 ALA B O 1
ATOM 4520 N N . ASP B 1 212 ? 16.469 -15.539 3.43 1 96.5 212 ASP B N 1
ATOM 4521 C CA . ASP B 1 212 ? 17.062 -14.375 4.078 1 96.5 212 ASP B CA 1
ATOM 4522 C C . ASP B 1 212 ? 16.047 -13.648 4.945 1 96.5 212 ASP B C 1
ATOM 4524 O O . ASP B 1 212 ? 16.406 -13.062 5.973 1 96.5 212 ASP B O 1
ATOM 4528 N N . GLU B 1 213 ? 14.812 -13.672 4.609 1 97.88 213 GLU B N 1
ATOM 4529 C CA . GLU B 1 213 ? 13.797 -12.805 5.195 1 97.88 213 GLU B CA 1
ATOM 4530 C C . GLU B 1 213 ? 13.078 -13.5 6.348 1 97.88 213 GLU B C 1
ATOM 4532 O O . GLU B 1 213 ? 12.609 -12.844 7.281 1 97.88 213 GLU B O 1
ATOM 4537 N N . VAL B 1 214 ? 12.914 -14.852 6.254 1 98.12 214 VAL B N 1
ATOM 4538 C CA . VAL B 1 214 ? 12.156 -15.617 7.246 1 98.12 214 VAL B CA 1
ATOM 4539 C C . VAL B 1 214 ? 13.07 -15.992 8.414 1 98.12 214 VAL B C 1
ATOM 4541 O O . VAL B 1 214 ? 14.227 -16.375 8.203 1 98.12 214 VAL B O 1
ATOM 4544 N N . VAL B 1 215 ? 12.617 -15.883 9.648 1 96.56 215 VAL B N 1
ATOM 4545 C CA . VAL B 1 215 ? 13.383 -16.234 10.836 1 96.56 215 VAL B CA 1
ATOM 4546 C C . VAL B 1 215 ? 13.602 -17.75 10.883 1 96.56 215 VAL B C 1
ATOM 4548 O O . VAL B 1 215 ? 12.82 -18.516 10.312 1 96.56 215 VAL B O 1
ATOM 4551 N N . PRO B 1 216 ? 14.703 -18.188 11.531 1 95.12 216 PRO B N 1
ATOM 4552 C CA . PRO B 1 216 ? 14.828 -19.625 11.742 1 95.12 216 PRO B CA 1
ATOM 4553 C C . PRO B 1 216 ? 13.602 -20.234 12.422 1 95.12 216 PRO B C 1
ATOM 4555 O O . PRO B 1 216 ? 13.086 -19.672 13.391 1 95.12 216 PRO B O 1
ATOM 4558 N N . GLY B 1 217 ? 13.133 -21.312 11.875 1 94.69 217 GLY B N 1
ATOM 4559 C CA . GLY B 1 217 ? 11.93 -21.938 12.398 1 94.69 217 GLY B CA 1
ATOM 4560 C C . GLY B 1 217 ? 10.648 -21.359 11.82 1 94.69 217 GLY B C 1
ATOM 4561 O O . GLY B 1 217 ? 9.57 -21.922 12.016 1 94.69 217 GLY B O 1
ATOM 4562 N N . GLY B 1 218 ? 10.82 -20.203 11.102 1 96.88 218 GLY B N 1
ATOM 4563 C CA . GLY B 1 218 ? 9.664 -19.641 10.414 1 96.88 218 GLY B CA 1
ATOM 4564 C C . GLY B 1 218 ? 9.086 -20.578 9.375 1 96.88 218 GLY B C 1
ATOM 4565 O O . GLY B 1 218 ? 9.719 -21.578 9.008 1 96.88 218 GLY B O 1
ATOM 4566 N N . ARG B 1 219 ? 7.891 -20.312 8.859 1 97.12 219 ARG B N 1
ATOM 4567 C CA . ARG B 1 219 ? 7.203 -21.25 7.988 1 97.12 219 ARG B CA 1
ATOM 4568 C C . ARG B 1 219 ? 6.656 -20.562 6.746 1 97.12 219 ARG B C 1
ATOM 4570 O O . ARG B 1 219 ? 6.43 -19.344 6.754 1 97.12 219 ARG B O 1
ATOM 4577 N N . MET B 1 220 ? 6.465 -21.344 5.758 1 98.06 220 MET B N 1
ATOM 4578 C CA . MET B 1 220 ? 5.824 -20.891 4.523 1 98.06 220 MET B CA 1
ATOM 4579 C C . MET B 1 220 ? 4.785 -21.906 4.055 1 98.06 220 MET B C 1
ATOM 4581 O O . MET B 1 220 ? 5 -23.109 4.152 1 98.06 220 MET B O 1
ATOM 4585 N N . LEU B 1 221 ? 3.701 -21.453 3.633 1 98.25 221 LEU B N 1
ATOM 4586 C CA . LEU B 1 221 ? 2.682 -22.266 2.973 1 98.25 221 LEU B CA 1
ATOM 4587 C C . LEU B 1 221 ? 2.416 -21.766 1.56 1 98.25 221 LEU B C 1
ATOM 4589 O O . LEU B 1 221 ? 1.862 -20.672 1.38 1 98.25 221 LEU B O 1
ATOM 4593 N N . LEU B 1 222 ? 2.807 -22.578 0.587 1 98.31 222 LEU B N 1
ATOM 4594 C CA . LEU B 1 222 ? 2.721 -22.203 -0.82 1 98.31 222 LEU B CA 1
ATOM 4595 C C . LEU B 1 222 ? 1.748 -23.109 -1.567 1 98.31 222 LEU B C 1
ATOM 4597 O O . LEU B 1 222 ? 1.816 -24.344 -1.445 1 98.31 222 LEU B O 1
ATOM 4601 N N . THR B 1 223 ? 0.818 -22.516 -2.256 1 98.12 223 THR B N 1
ATOM 4602 C CA . THR B 1 223 ? -0.074 -23.219 -3.162 1 98.12 223 THR B CA 1
ATOM 4603 C C . THR B 1 223 ? 0.092 -22.719 -4.594 1 98.12 223 THR B C 1
ATOM 4605 O O . THR B 1 223 ? 0.004 -21.516 -4.848 1 98.12 223 THR B O 1
ATOM 4608 N N . THR B 1 224 ? 0.372 -23.625 -5.469 1 97.44 224 THR B N 1
ATOM 4609 C CA . THR B 1 224 ? 0.566 -23.219 -6.855 1 97.44 224 THR B CA 1
ATOM 4610 C C . THR B 1 224 ? -0.172 -24.172 -7.801 1 97.44 224 THR B C 1
ATOM 4612 O O . THR B 1 224 ? -0.454 -25.312 -7.445 1 97.44 224 THR B O 1
ATOM 4615 N N . MET B 1 225 ? -0.574 -23.625 -8.961 1 96.44 225 MET B N 1
ATOM 4616 C CA . MET B 1 225 ? -1.041 -24.484 -10.047 1 96.44 225 MET B CA 1
ATOM 4617 C C . MET B 1 225 ? 0.117 -25.25 -10.656 1 96.44 225 MET B C 1
ATOM 4619 O O . MET B 1 225 ? 1.161 -24.688 -10.969 1 96.44 225 MET B O 1
ATOM 4623 N N . GLY B 1 226 ? -0.052 -26.531 -10.703 1 95.44 226 GLY B N 1
ATOM 4624 C CA . GLY B 1 226 ? 0.992 -27.375 -11.258 1 95.44 226 GLY B CA 1
ATOM 4625 C C . GLY B 1 226 ? 0.494 -28.281 -12.359 1 95.44 226 GLY B C 1
ATOM 4626 O O . GLY B 1 226 ? -0.465 -27.953 -13.062 1 95.44 226 GLY B O 1
ATOM 4627 N N . SER B 1 227 ? 1.301 -29.266 -12.641 1 93.88 227 SER B N 1
ATOM 4628 C CA . SER B 1 227 ? 0.968 -30.219 -13.688 1 93.88 227 SER B CA 1
ATOM 4629 C C . SER B 1 227 ? 1.438 -31.625 -13.312 1 93.88 227 SER B C 1
ATOM 4631 O O . SER B 1 227 ? 2.289 -31.781 -12.438 1 93.88 227 SER B O 1
ATOM 4633 N N . ILE B 1 228 ? 0.745 -32.531 -13.969 1 87.81 228 ILE B N 1
ATOM 4634 C CA . ILE B 1 228 ? 1.22 -33.906 -13.875 1 87.81 228 ILE B CA 1
ATOM 4635 C C . ILE B 1 228 ? 2.373 -34.125 -14.859 1 87.81 228 ILE B C 1
ATOM 4637 O O . ILE B 1 228 ? 3.42 -34.656 -14.484 1 87.81 228 ILE B O 1
ATOM 4641 N N . LYS B 1 229 ? 2.148 -33.688 -16.047 1 88.81 229 LYS B N 1
ATOM 4642 C CA . LYS B 1 229 ? 3.154 -33.656 -17.109 1 88.81 229 LYS B CA 1
ATOM 4643 C C . LYS B 1 229 ? 3.48 -32.25 -17.547 1 88.81 229 LYS B C 1
ATOM 4645 O O . LYS B 1 229 ? 2.785 -31.672 -18.391 1 88.81 229 LYS B O 1
ATOM 4650 N N . SER B 1 230 ? 4.691 -31.828 -17.188 1 84.81 230 SER B N 1
ATOM 4651 C CA . SER B 1 230 ? 5 -30.406 -17.328 1 84.81 230 SER B CA 1
ATOM 4652 C C . SER B 1 230 ? 5.195 -30.031 -18.781 1 84.81 230 SER B C 1
ATOM 4654 O O . SER B 1 230 ? 5.086 -28.859 -19.156 1 84.81 230 SER B O 1
ATOM 4656 N N . ASN B 1 231 ? 5.496 -30.984 -19.656 1 84.31 231 ASN B N 1
ATOM 4657 C CA . ASN B 1 231 ? 5.645 -30.672 -21.078 1 84.31 231 ASN B CA 1
ATOM 4658 C C . ASN B 1 231 ? 4.309 -30.766 -21.812 1 84.31 231 ASN B C 1
ATOM 4660 O O . ASN B 1 231 ? 4.242 -30.531 -23.016 1 84.31 231 ASN B O 1
ATOM 4664 N N . ASP B 1 232 ? 3.293 -31.141 -21.141 1 82.62 232 ASP B N 1
ATOM 4665 C CA . ASP B 1 232 ? 1.908 -31.125 -21.594 1 82.62 232 ASP B CA 1
ATOM 4666 C C . ASP B 1 232 ? 0.952 -30.812 -20.453 1 82.62 232 ASP B C 1
ATOM 4668 O O . ASP B 1 232 ? 0.123 -31.656 -20.078 1 82.62 232 ASP B O 1
ATOM 4672 N N . PRO B 1 233 ? 0.962 -29.562 -20 1 83.19 233 PRO B N 1
ATOM 4673 C CA . PRO B 1 233 ? 0.279 -29.25 -18.75 1 83.19 233 PRO B CA 1
ATOM 4674 C C . PRO B 1 233 ? -1.23 -29.094 -18.922 1 83.19 233 PRO B C 1
ATOM 4676 O O . PRO B 1 233 ? -1.972 -29.125 -17.938 1 83.19 233 PRO B O 1
ATOM 4679 N N . LEU B 1 234 ? -1.72 -28.859 -20.203 1 88.94 234 LEU B N 1
ATOM 4680 C CA . LEU B 1 234 ? -3.139 -28.688 -20.484 1 88.94 234 LEU B CA 1
ATOM 4681 C C . LEU B 1 234 ? -3.75 -27.609 -19.578 1 88.94 234 LEU B C 1
ATOM 4683 O O . LEU B 1 234 ? -4.766 -27.859 -18.938 1 88.94 234 LEU B O 1
ATOM 4687 N N . THR B 1 235 ? -3.131 -26.5 -19.547 1 92.31 235 THR B N 1
ATOM 4688 C CA . THR B 1 235 ? -3.602 -25.406 -18.703 1 92.31 235 THR B CA 1
ATOM 4689 C C . THR B 1 235 ? -4.695 -24.609 -19.406 1 92.31 235 THR B C 1
ATOM 4691 O O . THR B 1 235 ? -4.855 -24.719 -20.625 1 92.31 235 THR B O 1
ATOM 4694 N N . ILE B 1 236 ? -5.422 -23.875 -18.688 1 95.56 236 ILE B N 1
ATOM 4695 C CA . ILE B 1 236 ? -6.496 -23.047 -19.234 1 95.56 236 ILE B CA 1
ATOM 4696 C C . ILE B 1 236 ? -5.918 -22.016 -20.188 1 95.56 236 ILE B C 1
ATOM 4698 O O . ILE B 1 236 ? -6.609 -21.547 -21.094 1 95.56 236 ILE B O 1
ATOM 4702 N N . TRP B 1 237 ? -4.641 -21.688 -20.062 1 96.06 237 TRP B N 1
ATOM 4703 C CA . TRP B 1 237 ? -3.977 -20.703 -20.906 1 96.06 237 TRP B CA 1
ATOM 4704 C C . TRP B 1 237 ? -3.707 -21.266 -22.297 1 96.06 237 TRP B C 1
ATOM 4706 O O . TRP B 1 237 ? -3.648 -20.516 -23.266 1 96.06 237 TRP B O 1
ATOM 4716 N N . GLU B 1 238 ? -3.486 -22.531 -22.344 1 95.19 238 GLU B N 1
ATOM 4717 C CA . GLU B 1 238 ? -3.41 -23.172 -23.656 1 95.19 238 GLU B CA 1
ATOM 4718 C C . GLU B 1 238 ? -4.684 -22.922 -24.453 1 95.19 238 GLU B C 1
ATOM 4720 O O . GLU B 1 238 ? -4.621 -22.688 -25.672 1 95.19 238 GLU B O 1
ATOM 4725 N N . PHE B 1 239 ? -5.797 -22.984 -23.797 1 96.62 239 PHE B N 1
ATOM 4726 C CA . PHE B 1 239 ? -7.082 -22.75 -24.438 1 96.62 239 PHE B CA 1
ATOM 4727 C C . PHE B 1 239 ? -7.211 -21.297 -24.875 1 96.62 239 PHE B C 1
ATOM 4729 O O . PHE B 1 239 ? -7.719 -21.016 -25.969 1 96.62 239 PHE B O 1
ATOM 4736 N N . VAL B 1 240 ? -6.77 -20.375 -24.047 1 97.69 240 VAL B N 1
ATOM 4737 C CA . VAL B 1 240 ? -6.734 -18.969 -24.438 1 97.69 240 VAL B CA 1
ATOM 4738 C C . VAL B 1 240 ? -5.875 -18.797 -25.688 1 97.69 240 VAL B C 1
ATOM 4740 O O . VAL B 1 240 ? -6.258 -18.078 -26.609 1 97.69 240 VAL B O 1
ATOM 4743 N N . GLY B 1 241 ? -4.727 -19.469 -25.688 1 96.75 241 GLY B N 1
ATOM 4744 C CA . GLY B 1 241 ? -3.854 -19.422 -26.844 1 96.75 241 GLY B CA 1
ATOM 4745 C C . GLY B 1 241 ? -4.516 -19.938 -28.109 1 96.75 241 GLY B C 1
ATOM 4746 O O . GLY B 1 241 ? -4.309 -19.391 -29.203 1 96.75 241 GLY B O 1
ATOM 4747 N N . LEU B 1 242 ? -5.254 -20.984 -27.969 1 96.31 242 LEU B N 1
ATOM 4748 C CA . LEU B 1 242 ? -5.984 -21.547 -29.094 1 96.31 242 LEU B CA 1
ATOM 4749 C C . LEU B 1 242 ? -6.953 -20.531 -29.688 1 96.31 242 LEU B C 1
ATOM 4751 O O . LEU B 1 242 ? -7.07 -20.406 -30.906 1 96.31 242 LEU B O 1
ATOM 4755 N N . LYS B 1 243 ? -7.656 -19.812 -28.812 1 98 243 LYS B N 1
ATOM 4756 C CA . LYS B 1 243 ? -8.609 -18.812 -29.281 1 98 243 LYS B CA 1
ATOM 4757 C C . LYS B 1 243 ? -7.891 -17.641 -29.969 1 98 243 LYS B C 1
ATOM 4759 O O . LYS B 1 243 ? -8.375 -17.109 -30.969 1 98 243 LYS B O 1
ATOM 4764 N N . LEU B 1 244 ? -6.73 -17.25 -29.406 1 98 244 LEU B N 1
ATOM 4765 C CA . LEU B 1 244 ? -5.93 -16.219 -30.062 1 98 244 LEU B CA 1
ATOM 4766 C C . LEU B 1 244 ? -5.48 -16.656 -31.438 1 98 244 LEU B C 1
ATOM 4768 O O . LEU B 1 244 ? -5.523 -15.867 -32.406 1 98 244 LEU B O 1
ATOM 4772 N N . ASN B 1 245 ? -5.078 -17.875 -31.547 1 96.69 245 ASN B N 1
ATOM 4773 C CA . ASN B 1 245 ? -4.641 -18.406 -32.812 1 96.69 245 ASN B CA 1
ATOM 4774 C C . ASN B 1 245 ? -5.781 -18.438 -33.844 1 96.69 245 ASN B C 1
ATOM 4776 O O . ASN B 1 245 ? -5.566 -18.203 -35.031 1 96.69 245 ASN B O 1
ATOM 4780 N N . GLU B 1 246 ? -6.965 -18.828 -33.375 1 97.25 246 GLU B N 1
ATOM 4781 C CA . GLU B 1 246 ? -8.141 -18.781 -34.219 1 97.25 246 GLU B CA 1
ATOM 4782 C C . GLU B 1 246 ? -8.367 -17.375 -34.781 1 97.25 246 GLU B C 1
ATOM 4784 O O . GLU B 1 246 ? -8.719 -17.203 -35.969 1 97.25 246 GLU B O 1
ATOM 4789 N N . MET B 1 247 ? -8.156 -16.422 -33.969 1 97.81 247 MET B N 1
ATOM 4790 C CA . MET B 1 247 ? -8.352 -15.023 -34.344 1 97.81 247 MET B CA 1
ATOM 4791 C C . MET B 1 247 ? -7.281 -14.594 -35.344 1 97.81 247 MET B C 1
ATOM 4793 O O . MET B 1 247 ? -7.543 -13.766 -36.219 1 97.81 247 MET B O 1
ATOM 4797 N N . VAL B 1 248 ? -6.109 -15.133 -35.25 1 97.12 248 VAL B N 1
ATOM 4798 C CA . VAL B 1 248 ? -5.055 -14.891 -36.25 1 97.12 248 VAL B CA 1
ATOM 4799 C C . VAL B 1 248 ? -5.453 -15.484 -37.594 1 97.12 248 VAL B C 1
ATOM 4801 O O . VAL B 1 248 ? -5.344 -14.82 -38.625 1 97.12 248 VAL B O 1
ATOM 4804 N N . VAL B 1 249 ? -5.945 -16.672 -37.562 1 96.88 249 VAL B N 1
ATOM 4805 C CA . VAL B 1 249 ? -6.348 -17.391 -38.781 1 96.88 249 VAL B CA 1
ATOM 4806 C C . VAL B 1 249 ? -7.469 -16.625 -39.469 1 96.88 249 VAL B C 1
ATOM 4808 O O . VAL B 1 249 ? -7.523 -16.578 -40.719 1 96.88 249 VAL B O 1
ATOM 4811 N N . GLU B 1 250 ? -8.273 -15.953 -38.719 1 97.25 250 GLU B N 1
ATOM 4812 C CA . GLU B 1 250 ? -9.398 -15.195 -39.25 1 97.25 250 GLU B CA 1
ATOM 4813 C C . GLU B 1 250 ? -8.977 -13.789 -39.656 1 97.25 250 GLU B C 1
ATOM 4815 O O . GLU B 1 250 ? -9.781 -13.031 -40.188 1 97.25 250 GLU B O 1
ATOM 4820 N N . GLY B 1 251 ? -7.777 -13.398 -39.344 1 96.5 251 GLY B N 1
ATOM 4821 C CA . GLY B 1 251 ? -7.246 -12.109 -39.75 1 96.5 251 GLY B CA 1
ATOM 4822 C C . GLY B 1 251 ? -7.559 -10.992 -38.781 1 96.5 251 GLY B C 1
ATOM 4823 O O . GLY B 1 251 ? -7.379 -9.812 -39.125 1 96.5 251 GLY B O 1
ATOM 4824 N N . LEU B 1 252 ? -7.957 -11.352 -37.625 1 96.88 252 LEU B N 1
ATOM 4825 C CA . LEU B 1 252 ? -8.328 -10.336 -36.625 1 96.88 252 LEU B CA 1
ATOM 4826 C C . LEU B 1 252 ? -7.109 -9.867 -35.844 1 96.88 252 LEU B C 1
ATOM 4828 O O . LEU B 1 252 ? -7.098 -8.758 -35.312 1 96.88 252 LEU B O 1
ATOM 4832 N N . ILE B 1 253 ? -6.113 -10.758 -35.719 1 96.69 253 ILE B N 1
ATOM 4833 C CA . ILE B 1 253 ? -4.844 -10.469 -35.062 1 96.69 253 ILE B CA 1
ATOM 4834 C C . ILE B 1 253 ? -3.691 -10.773 -36 1 96.69 253 ILE B C 1
ATOM 4836 O O . ILE B 1 253 ? -3.727 -11.773 -36.75 1 96.69 253 ILE B O 1
ATOM 4840 N N . GLU B 1 254 ? -2.771 -9.914 -36.062 1 95.75 254 GLU B N 1
ATOM 4841 C CA . GLU B 1 254 ? -1.59 -10.188 -36.875 1 95.75 254 GLU B CA 1
ATOM 4842 C C . GLU B 1 254 ? -0.808 -11.383 -36.312 1 95.75 254 GLU B C 1
ATOM 4844 O O . GLU B 1 254 ? -0.628 -11.508 -35.125 1 95.75 254 GLU B O 1
ATOM 4849 N N . ASN B 1 255 ? -0.393 -12.156 -37.25 1 94.81 255 ASN B N 1
ATOM 4850 C CA . ASN B 1 255 ? 0.373 -13.336 -36.844 1 94.81 255 ASN B CA 1
ATOM 4851 C C . ASN B 1 255 ? 1.618 -12.961 -36.062 1 94.81 255 ASN B C 1
ATOM 4853 O O . ASN B 1 255 ? 1.987 -13.664 -35.125 1 94.81 255 ASN B O 1
ATOM 4857 N N . GLU B 1 256 ? 2.242 -11.898 -36.406 1 92.75 256 GLU B N 1
ATOM 4858 C CA . GLU B 1 256 ? 3.463 -11.445 -35.75 1 92.75 256 GLU B CA 1
ATOM 4859 C C . GLU B 1 256 ? 3.205 -11.102 -34.281 1 92.75 256 GLU B C 1
ATOM 4861 O O . GLU B 1 256 ? 4.074 -11.297 -33.438 1 92.75 256 GLU B O 1
ATOM 4866 N N . LYS B 1 257 ? 2.043 -10.648 -34.031 1 93.88 257 LYS B N 1
ATOM 4867 C CA . LYS B 1 257 ? 1.688 -10.305 -32.656 1 93.88 257 LYS B CA 1
ATOM 4868 C C . LYS B 1 257 ? 1.586 -11.547 -31.781 1 93.88 257 LYS B C 1
ATOM 4870 O O . LYS B 1 257 ? 2.023 -11.547 -30.641 1 93.88 257 LYS B O 1
ATOM 4875 N N . LEU B 1 258 ? 0.988 -12.547 -32.344 1 95.12 258 LEU B N 1
ATOM 4876 C CA . LEU B 1 258 ? 0.891 -13.789 -31.578 1 95.12 258 LEU B CA 1
ATOM 4877 C C . LEU B 1 258 ? 2.268 -14.414 -31.391 1 95.12 258 LEU B C 1
ATOM 4879 O O . LEU B 1 258 ? 2.6 -14.867 -30.297 1 95.12 258 LEU B O 1
ATOM 4883 N N . GLU B 1 259 ? 3.057 -14.398 -32.406 1 93 259 GLU B N 1
ATOM 4884 C CA . GLU B 1 259 ? 4.363 -15.055 -32.375 1 93 259 GLU B CA 1
ATOM 4885 C C . GLU B 1 259 ? 5.324 -14.328 -31.438 1 93 259 GLU B C 1
ATOM 4887 O O . GLU B 1 259 ? 6.297 -14.922 -30.969 1 93 259 GLU B O 1
ATOM 4892 N N . SER B 1 260 ? 5 -13.102 -31.156 1 92.31 260 SER B N 1
ATOM 4893 C CA . SER B 1 260 ? 5.898 -12.32 -30.312 1 92.31 260 SER B CA 1
ATOM 4894 C C . SER B 1 260 ? 5.406 -12.273 -28.875 1 92.31 260 SER B C 1
ATOM 4896 O O . SER B 1 260 ? 5.93 -11.516 -28.062 1 92.31 260 SER B O 1
ATOM 4898 N N . PHE B 1 261 ? 4.41 -13.109 -28.594 1 94.38 261 PHE B N 1
ATOM 4899 C CA . PHE B 1 261 ? 3.869 -13.102 -27.234 1 94.38 261 PHE B CA 1
ATOM 4900 C C . PHE B 1 261 ? 4.059 -14.453 -26.562 1 94.38 261 PHE B C 1
ATOM 4902 O O . PHE B 1 261 ? 3.633 -15.484 -27.094 1 94.38 261 PHE B O 1
ATOM 4909 N N . ASP B 1 262 ? 4.656 -14.43 -25.422 1 95.19 262 ASP B N 1
ATOM 4910 C CA . ASP B 1 262 ? 4.773 -15.594 -24.547 1 95.19 262 ASP B CA 1
ATOM 4911 C C . ASP B 1 262 ? 4.359 -15.258 -23.125 1 95.19 262 ASP B C 1
ATOM 4913 O O . ASP B 1 262 ? 4.832 -14.273 -22.547 1 95.19 262 ASP B O 1
ATOM 4917 N N . LEU B 1 263 ? 3.471 -16.047 -22.641 1 95.56 263 LEU B N 1
ATOM 4918 C CA . LEU B 1 263 ? 2.992 -15.852 -21.281 1 95.56 263 LEU B CA 1
ATOM 4919 C C . LEU B 1 263 ? 4.043 -16.297 -20.266 1 95.56 263 LEU B C 1
ATOM 4921 O O . LEU B 1 263 ? 4.613 -17.391 -20.391 1 95.56 263 LEU B O 1
ATOM 4925 N N . PRO B 1 264 ? 4.379 -15.477 -19.266 1 96.38 264 PRO B N 1
ATOM 4926 C CA . PRO B 1 264 ? 5.289 -15.914 -18.203 1 96.38 264 PRO B CA 1
ATOM 4927 C C . PRO B 1 264 ? 4.609 -16.812 -17.172 1 96.38 264 PRO B C 1
ATOM 4929 O O . PRO B 1 264 ? 4.473 -16.422 -16.016 1 96.38 264 PRO B O 1
ATOM 4932 N N . TYR B 1 265 ? 4.223 -17.953 -17.609 1 96.56 265 TYR B N 1
ATOM 4933 C CA . TYR B 1 265 ? 3.48 -18.922 -16.812 1 96.56 265 TYR B CA 1
ATOM 4934 C C . TYR B 1 265 ? 4.078 -20.312 -16.969 1 96.56 265 TYR B C 1
ATOM 4936 O O . TYR B 1 265 ? 4.383 -20.75 -18.078 1 96.56 265 TYR B O 1
ATOM 4944 N N . TYR B 1 266 ? 4.301 -20.953 -15.875 1 97.31 266 TYR B N 1
ATOM 4945 C CA . TYR B 1 266 ? 4.801 -22.312 -15.898 1 97.31 266 TYR B CA 1
ATOM 4946 C C . TYR B 1 266 ? 4.125 -23.172 -14.828 1 97.31 266 TYR B C 1
ATOM 4948 O O . TYR B 1 266 ? 4.121 -22.797 -13.648 1 97.31 266 TYR B O 1
ATOM 4956 N N . ALA B 1 267 ? 3.58 -24.266 -15.219 1 96.44 267 ALA B N 1
ATOM 4957 C CA . ALA B 1 267 ? 2.957 -25.234 -14.305 1 96.44 267 ALA B CA 1
ATOM 4958 C C . ALA B 1 267 ? 3.922 -26.359 -13.945 1 96.44 267 ALA B C 1
ATOM 4960 O O . ALA B 1 267 ? 3.977 -27.375 -14.633 1 96.44 267 ALA B O 1
ATOM 4961 N N . ALA B 1 268 ? 4.543 -26.219 -12.859 1 96.88 268 ALA B N 1
ATOM 4962 C CA . ALA B 1 268 ? 5.582 -27.156 -12.445 1 96.88 268 ALA B CA 1
ATOM 4963 C C . ALA B 1 268 ? 4.973 -28.453 -11.906 1 96.88 268 ALA B C 1
ATOM 4965 O O . ALA B 1 268 ? 3.857 -28.438 -11.383 1 96.88 268 ALA B O 1
ATOM 4966 N N . SER B 1 269 ? 5.691 -29.531 -12.055 1 95.62 269 SER B N 1
ATOM 4967 C CA . SER B 1 269 ? 5.324 -30.766 -11.375 1 95.62 269 SER B CA 1
ATOM 4968 C C . SER B 1 269 ? 5.809 -30.766 -9.93 1 95.62 269 SER B C 1
ATOM 4970 O O . SER B 1 269 ? 6.691 -29.984 -9.562 1 95.62 269 SER B O 1
ATOM 4972 N N . GLY B 1 270 ? 5.172 -31.688 -9.117 1 94.75 270 GLY B N 1
ATOM 4973 C CA . GLY B 1 270 ? 5.629 -31.828 -7.746 1 94.75 270 GLY B CA 1
ATOM 4974 C C . GLY B 1 270 ? 7.102 -32.156 -7.641 1 94.75 270 GLY B C 1
ATOM 4975 O O . GLY B 1 270 ? 7.797 -31.672 -6.75 1 94.75 270 GLY B O 1
ATOM 4976 N N . GLU B 1 271 ? 7.523 -32.938 -8.562 1 94.81 271 GLU B N 1
ATOM 4977 C CA . GLU B 1 271 ? 8.922 -33.375 -8.57 1 94.81 271 GLU B CA 1
ATOM 4978 C C . GLU B 1 271 ? 9.852 -32.188 -8.859 1 94.81 271 GLU B C 1
ATOM 4980 O O . GLU B 1 271 ? 10.914 -32.062 -8.242 1 94.81 271 GLU B O 1
ATOM 4985 N N . GLU B 1 272 ? 9.5 -31.406 -9.812 1 96.38 272 GLU B N 1
ATOM 4986 C CA . GLU B 1 272 ? 10.305 -30.234 -10.148 1 96.38 272 GLU B CA 1
ATOM 4987 C C . GLU B 1 272 ? 10.398 -29.266 -8.969 1 96.38 272 GLU B C 1
ATOM 4989 O O . GLU B 1 272 ? 11.469 -28.734 -8.68 1 96.38 272 GLU B O 1
ATOM 4994 N N . LEU B 1 273 ? 9.266 -29.062 -8.297 1 96.88 273 LEU B N 1
ATOM 4995 C CA . LEU B 1 273 ? 9.242 -28.188 -7.125 1 96.88 273 LEU B CA 1
ATOM 4996 C C . LEU B 1 273 ? 10.141 -28.734 -6.02 1 96.88 273 LEU B C 1
ATOM 4998 O O . LEU B 1 273 ? 10.961 -28 -5.465 1 96.88 273 LEU B O 1
ATOM 5002 N N . ARG B 1 274 ? 10.008 -29.969 -5.754 1 96.06 274 ARG B N 1
ATOM 5003 C CA . ARG B 1 274 ? 10.805 -30.625 -4.715 1 96.06 274 ARG B CA 1
ATOM 5004 C C . ARG B 1 274 ? 12.297 -30.531 -5.027 1 96.06 274 ARG B C 1
ATOM 5006 O O . ARG B 1 274 ? 13.109 -30.281 -4.137 1 96.06 274 ARG B O 1
ATOM 5013 N N . SER B 1 275 ? 12.602 -30.703 -6.254 1 96.81 275 SER B N 1
ATOM 5014 C CA . SER B 1 275 ? 14 -30.688 -6.672 1 96.81 275 SER B CA 1
ATOM 5015 C C . SER B 1 275 ? 14.633 -29.328 -6.414 1 96.81 275 SER B C 1
ATOM 5017 O O . SER B 1 275 ? 15.766 -29.234 -5.949 1 96.81 275 SER B O 1
ATOM 5019 N N . VAL B 1 276 ? 13.93 -28.25 -6.75 1 97.94 276 VAL B N 1
ATOM 5020 C CA . VAL B 1 276 ? 14.461 -26.906 -6.551 1 97.94 276 VAL B CA 1
ATOM 5021 C C . VAL B 1 276 ? 14.594 -26.625 -5.059 1 97.94 276 VAL B C 1
ATOM 5023 O O . VAL B 1 276 ? 15.578 -26.031 -4.621 1 97.94 276 VAL B O 1
ATOM 5026 N N . ILE B 1 277 ? 13.641 -27.031 -4.199 1 97.75 277 ILE B N 1
ATOM 5027 C CA . ILE B 1 277 ? 13.656 -26.797 -2.758 1 97.75 277 ILE B CA 1
ATOM 5028 C C . ILE B 1 277 ? 14.867 -27.5 -2.139 1 97.75 277 ILE B C 1
ATOM 5030 O O . ILE B 1 277 ? 15.594 -26.906 -1.348 1 97.75 277 ILE B O 1
ATOM 5034 N N . GLU B 1 278 ? 15.07 -28.75 -2.545 1 96.62 278 GLU B N 1
ATOM 5035 C CA . GLU B 1 278 ? 16.172 -29.547 -2.002 1 96.62 278 GLU B CA 1
ATOM 5036 C C . GLU B 1 278 ? 17.516 -28.984 -2.443 1 96.62 278 GLU B C 1
ATOM 5038 O O . GLU B 1 278 ? 18.469 -28.969 -1.662 1 96.62 278 GLU B O 1
ATOM 5043 N N . ALA B 1 279 ? 17.578 -28.578 -3.682 1 97.75 279 ALA B N 1
ATOM 5044 C CA . ALA B 1 279 ? 18.828 -28.047 -4.211 1 97.75 279 ALA B CA 1
ATOM 5045 C C . ALA B 1 279 ? 19.203 -26.734 -3.506 1 97.75 279 ALA B C 1
ATOM 5047 O O . ALA B 1 279 ? 20.375 -26.5 -3.223 1 97.75 279 ALA B O 1
ATOM 5048 N N . GLU B 1 280 ? 18.25 -25.859 -3.312 1 96.94 280 GLU B N 1
ATOM 5049 C CA . GLU B 1 280 ? 18.5 -24.609 -2.619 1 96.94 280 GLU B CA 1
ATOM 5050 C C . GLU B 1 280 ? 18.875 -24.844 -1.158 1 96.94 280 GLU B C 1
ATOM 5052 O O . GLU B 1 280 ? 19.828 -24.25 -0.647 1 96.94 280 GLU B O 1
ATOM 5057 N N . GLY B 1 281 ? 18.062 -25.578 -0.421 1 97.06 281 GLY B N 1
ATOM 5058 C CA . GLY B 1 281 ? 18.531 -26.25 0.782 1 97.06 281 GLY B CA 1
ATOM 5059 C C . GLY B 1 281 ? 18.188 -25.5 2.055 1 97.06 281 GLY B C 1
ATOM 5060 O O . GLY B 1 281 ? 18.438 -26 3.158 1 97.06 281 GLY B O 1
ATOM 5061 N N . SER B 1 282 ? 17.531 -24.344 1.969 1 97.81 282 SER B N 1
ATOM 5062 C CA . SER B 1 282 ? 17.297 -23.531 3.16 1 97.81 282 SER B CA 1
ATOM 5063 C C . SER B 1 282 ? 16 -23.922 3.863 1 97.81 282 SER B C 1
ATOM 5065 O O . SER B 1 282 ? 15.773 -23.547 5.012 1 97.81 282 SER B O 1
ATOM 5067 N N . PHE B 1 283 ? 15.172 -24.688 3.213 1 97.5 283 PHE B N 1
ATOM 5068 C CA . PHE B 1 283 ? 13.867 -25.047 3.768 1 97.5 283 PHE B CA 1
ATOM 5069 C C . PHE B 1 283 ? 13.672 -26.562 3.777 1 97.5 283 PHE B C 1
ATOM 5071 O O . PHE B 1 283 ? 14.203 -27.266 2.916 1 97.5 283 PHE B O 1
ATOM 5078 N N . GLU B 1 284 ? 12.93 -26.969 4.707 1 96.06 284 GLU B N 1
ATOM 5079 C CA . GLU B 1 284 ? 12.461 -28.359 4.758 1 96.06 284 GLU B CA 1
ATOM 5080 C C . GLU B 1 284 ? 11.016 -28.469 4.289 1 96.06 284 GLU B C 1
ATOM 5082 O O . GLU B 1 284 ? 10.133 -27.766 4.801 1 96.06 284 GLU B O 1
ATOM 5087 N N . LEU B 1 285 ? 10.891 -29.281 3.279 1 95.31 285 LEU B N 1
ATOM 5088 C CA . LEU B 1 285 ? 9.547 -29.516 2.766 1 95.31 285 LEU B CA 1
ATOM 5089 C C . LEU B 1 285 ? 8.82 -30.578 3.605 1 95.31 285 LEU B C 1
ATOM 5091 O O . LEU B 1 285 ? 9.312 -31.688 3.76 1 95.31 285 LEU B O 1
ATOM 5095 N N . GLN B 1 286 ? 7.828 -30.062 4.156 1 87.56 286 GLN B N 1
ATOM 5096 C CA . GLN B 1 286 ? 7.02 -31.078 4.828 1 87.56 286 GLN B CA 1
ATOM 5097 C C . GLN B 1 286 ? 6.223 -31.906 3.818 1 87.56 286 GLN B C 1
ATOM 5099 O O . GLN B 1 286 ? 6.348 -31.703 2.609 1 87.56 286 GLN B O 1
ATOM 5104 N N . LYS B 1 287 ? 5.188 -32.562 3.971 1 73.81 287 LYS B N 1
ATOM 5105 C CA . LYS B 1 287 ? 4.488 -33.406 3.004 1 73.81 287 LYS B CA 1
ATOM 5106 C C . LYS B 1 287 ? 3.699 -32.562 2.008 1 73.81 287 LYS B C 1
ATOM 5108 O O . LYS B 1 287 ? 2.748 -31.859 2.385 1 73.81 287 LYS B O 1
ATOM 5113 N N . PRO B 1 288 ? 4.375 -32.594 0.803 1 74.44 288 PRO B N 1
ATOM 5114 C CA . PRO B 1 288 ? 3.576 -31.922 -0.218 1 74.44 288 PRO B CA 1
ATOM 5115 C C . PRO B 1 288 ? 2.242 -32.625 -0.484 1 74.44 288 PRO B C 1
ATOM 5117 O O . PRO B 1 288 ? 2.166 -33.844 -0.445 1 74.44 288 PRO B O 1
ATOM 5120 N N . GLU B 1 289 ? 1.316 -31.766 -0.601 1 88 289 GLU B N 1
ATOM 5121 C CA . GLU B 1 289 ? -0.019 -32.25 -0.934 1 88 289 GLU B CA 1
ATOM 5122 C C . GLU B 1 289 ? -0.479 -31.719 -2.287 1 88 289 GLU B C 1
ATOM 5124 O O . GLU B 1 289 ? -0.123 -30.609 -2.674 1 88 289 GLU B O 1
ATOM 5129 N N . ALA B 1 290 ? -1.042 -32.656 -3.021 1 92.81 290 ALA B N 1
ATOM 5130 C CA . ALA B 1 290 ? -1.625 -32.25 -4.297 1 92.81 290 ALA B CA 1
ATOM 5131 C C . ALA B 1 290 ? -3.09 -32.656 -4.391 1 92.81 290 ALA B C 1
ATOM 5133 O O . ALA B 1 290 ? -3.49 -33.688 -3.809 1 92.81 290 ALA B O 1
ATOM 5134 N N . PHE B 1 291 ? -3.887 -31.844 -4.992 1 95.06 291 PHE B N 1
ATOM 5135 C CA . PHE B 1 291 ? -5.273 -32.188 -5.273 1 95.06 291 PHE B CA 1
ATOM 5136 C C . PHE B 1 291 ? -5.715 -31.609 -6.613 1 95.06 291 PHE B C 1
ATOM 5138 O O . PHE B 1 291 ? -5.145 -30.625 -7.09 1 95.06 291 PHE B O 1
ATOM 5145 N N . ASN B 1 292 ? -6.691 -32.281 -7.18 1 94.19 292 ASN B N 1
ATOM 5146 C CA . ASN B 1 292 ? -7.219 -31.859 -8.477 1 94.19 292 ASN B CA 1
ATOM 5147 C C . ASN B 1 292 ? -8.617 -31.266 -8.359 1 94.19 292 ASN B C 1
ATOM 5149 O O . ASN B 1 292 ? -9.383 -31.656 -7.469 1 94.19 292 ASN B O 1
ATOM 5153 N N . MET B 1 293 ? -8.82 -30.297 -9.25 1 94.31 293 MET B N 1
ATOM 5154 C CA . MET B 1 293 ? -10.148 -29.703 -9.375 1 94.31 293 MET B CA 1
ATOM 5155 C C . MET B 1 293 ? -10.508 -29.469 -10.836 1 94.31 293 MET B C 1
ATOM 5157 O O . MET B 1 293 ? -9.688 -28.969 -11.609 1 94.31 293 MET B O 1
ATOM 5161 N N . ASP B 1 294 ? -11.758 -29.828 -11.125 1 93.44 294 ASP B N 1
ATOM 5162 C CA . ASP B 1 294 ? -12.219 -29.422 -12.445 1 93.44 294 ASP B CA 1
ATOM 5163 C C . ASP B 1 294 ? -12.211 -27.906 -12.586 1 93.44 294 ASP B C 1
ATOM 5165 O O . ASP B 1 294 ? -12.297 -27.188 -11.586 1 93.44 294 ASP B O 1
ATOM 5169 N N . TRP B 1 295 ? -12.172 -27.453 -13.773 1 94.56 295 TRP B N 1
ATOM 5170 C CA . TRP B 1 295 ? -12.086 -26.016 -14.023 1 94.56 295 TRP B CA 1
ATOM 5171 C C . TRP B 1 295 ? -13.312 -25.297 -13.469 1 94.56 295 TRP B C 1
ATOM 5173 O O . TRP B 1 295 ? -13.266 -24.094 -13.195 1 94.56 295 TRP B O 1
ATOM 5183 N N . ASP B 1 296 ? -14.414 -25.984 -13.258 1 92.06 296 ASP B N 1
ATOM 5184 C CA . ASP B 1 296 ? -15.625 -25.312 -12.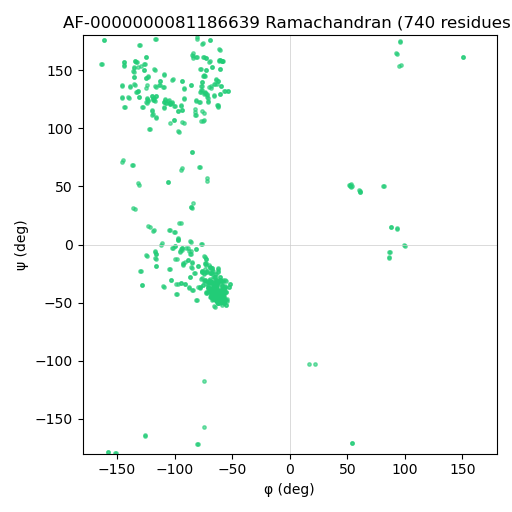805 1 92.06 296 ASP B CA 1
ATOM 5185 C C . ASP B 1 296 ? -16.062 -25.828 -11.43 1 92.06 296 ASP B C 1
ATOM 5187 O O . ASP B 1 296 ? -17.188 -25.594 -11.008 1 92.06 296 ASP B O 1
ATOM 5191 N N . ASP B 1 297 ? -15.227 -26.562 -10.758 1 91.25 297 ASP B N 1
ATOM 5192 C CA . ASP B 1 297 ? -15.562 -27.125 -9.453 1 91.25 297 ASP B CA 1
ATOM 5193 C C . ASP B 1 297 ? -15.938 -26.031 -8.453 1 91.25 297 ASP B C 1
ATOM 5195 O O . ASP B 1 297 ? -16.828 -26.219 -7.629 1 91.25 297 ASP B O 1
ATOM 5199 N N . TYR B 1 298 ? -15.25 -24.953 -8.477 1 90.75 298 TYR B N 1
ATOM 5200 C CA . TYR B 1 298 ? -15.484 -23.891 -7.512 1 90.75 298 TYR B CA 1
ATOM 5201 C C . TYR B 1 298 ? -16.875 -23.281 -7.699 1 90.75 298 TYR B C 1
ATOM 5203 O O . TYR B 1 298 ? -17.453 -22.75 -6.75 1 90.75 298 TYR B O 1
ATOM 5211 N N . ILE B 1 299 ? -17.359 -23.344 -8.898 1 90.81 299 ILE B N 1
ATOM 5212 C CA . ILE B 1 299 ? -18.703 -22.844 -9.195 1 90.81 299 ILE B CA 1
ATOM 5213 C C . ILE B 1 299 ? -19.734 -23.797 -8.602 1 90.81 299 ILE B C 1
ATOM 5215 O O . ILE B 1 299 ? -20.703 -23.344 -7.98 1 90.81 299 ILE B O 1
ATOM 5219 N N . LYS B 1 300 ? -19.453 -25.078 -8.727 1 83.25 300 LYS B N 1
ATOM 5220 C CA . LYS B 1 300 ? -20.359 -26.109 -8.211 1 83.25 300 LYS B CA 1
ATOM 5221 C C . LYS B 1 300 ? -20.406 -26.078 -6.688 1 83.25 300 LYS B C 1
ATOM 5223 O O . LYS B 1 300 ? -21.438 -26.359 -6.09 1 83.25 300 LYS B O 1
ATOM 5228 N N . LYS B 1 301 ? -19.359 -25.734 -6.125 1 80.62 301 LYS B N 1
ATOM 5229 C CA . LYS B 1 301 ? -19.266 -25.703 -4.668 1 80.62 301 LYS B CA 1
ATOM 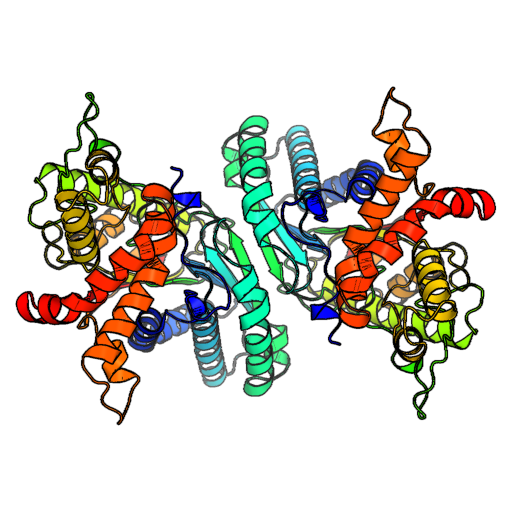5230 C C . LYS B 1 301 ? -19.938 -24.469 -4.098 1 80.62 301 LYS B C 1
ATOM 5232 O O . LYS B 1 301 ? -20.438 -24.484 -2.973 1 80.62 301 LYS B O 1
ATOM 5237 N N . ALA B 1 302 ? -19.875 -23.328 -4.738 1 74.25 302 ALA B N 1
ATOM 5238 C CA . ALA B 1 302 ? -20.469 -22.078 -4.27 1 74.25 302 ALA B CA 1
ATOM 5239 C C . ALA B 1 302 ? -22 -22.141 -4.336 1 74.25 302 ALA B C 1
ATOM 5241 O O . ALA B 1 302 ? -22.688 -21.531 -3.514 1 74.25 302 ALA B O 1
ATOM 5242 N N . ASP B 1 303 ? -22.594 -22.703 -5.34 1 66.75 303 ASP B N 1
ATOM 5243 C CA . ASP B 1 303 ? -24.031 -22.656 -5.594 1 66.75 303 ASP B CA 1
ATOM 5244 C C . ASP B 1 303 ? -24.766 -23.734 -4.812 1 66.75 303 ASP B C 1
ATOM 5246 O O . ASP B 1 303 ? -25.969 -23.906 -4.965 1 66.75 303 ASP B O 1
ATOM 5250 N N . GLY B 1 304 ? -24.312 -23.953 -3.744 1 60.56 304 GLY B N 1
ATOM 5251 C CA . GLY B 1 304 ? -25.031 -24.922 -2.926 1 60.56 304 GLY B CA 1
ATOM 5252 C C . GLY B 1 304 ? -26 -25.766 -3.723 1 60.56 304 GLY B C 1
ATOM 5253 O O . GLY B 1 304 ? -25.594 -26.453 -4.668 1 60.56 304 GLY B O 1
ATOM 5254 N N . ASP B 1 305 ? -27.375 -25.312 -3.529 1 64.56 305 ASP B N 1
ATOM 5255 C CA . ASP B 1 305 ? -28.516 -26.047 -4.059 1 64.56 305 ASP B CA 1
ATOM 5256 C C . ASP B 1 305 ? -28.891 -25.547 -5.457 1 64.56 305 ASP B C 1
ATOM 5258 O O . ASP B 1 305 ? -29.672 -26.203 -6.16 1 64.56 305 ASP B O 1
ATOM 5262 N N . ARG B 1 306 ? -28.375 -24.375 -5.863 1 67.44 306 ARG B N 1
ATOM 5263 C CA . ARG B 1 306 ? -28.797 -23.875 -7.172 1 67.44 306 ARG B CA 1
ATOM 5264 C C . ARG B 1 306 ? -27.812 -24.312 -8.258 1 67.44 306 ARG B C 1
ATOM 5266 O O . ARG B 1 306 ? -26.641 -23.938 -8.234 1 67.44 306 ARG B O 1
ATOM 5273 N N . VAL B 1 307 ? -28.172 -25.219 -9.008 1 74.25 307 VAL B N 1
ATOM 5274 C CA . VAL B 1 307 ? -27.344 -25.688 -10.117 1 74.25 307 VAL B CA 1
ATOM 5275 C C . VAL B 1 307 ? -27.406 -24.688 -11.266 1 74.25 307 VAL B C 1
ATOM 5277 O O . VAL B 1 307 ? -28.469 -24.438 -11.836 1 74.25 307 VAL B O 1
ATOM 5280 N N . LEU B 1 308 ? -26.234 -24.062 -11.555 1 85.88 308 LEU B N 1
ATOM 5281 C CA . LEU B 1 308 ? -26.141 -23.141 -12.68 1 85.88 308 LEU B CA 1
ATOM 5282 C C . LEU B 1 308 ? -26.094 -23.891 -14 1 85.88 308 LEU B C 1
ATOM 5284 O O . LEU B 1 308 ? -25.531 -24.984 -14.07 1 85.88 308 LEU B O 1
ATOM 5288 N N . ASP B 1 309 ? -26.688 -23.297 -14.953 1 89.38 309 ASP B N 1
ATOM 5289 C CA . ASP B 1 309 ? -26.656 -23.953 -16.266 1 89.38 309 ASP B CA 1
ATOM 5290 C C . ASP B 1 309 ? -25.297 -23.781 -16.938 1 89.38 309 ASP B C 1
ATOM 5292 O O . ASP B 1 309 ? -24.422 -23.109 -16.406 1 89.38 309 ASP B O 1
ATOM 5296 N N . LYS B 1 310 ? -25.188 -24.438 -17.969 1 91.31 310 LYS B N 1
ATOM 5297 C CA . LYS B 1 310 ? -23.922 -24.484 -18.703 1 91.31 310 LYS B CA 1
ATOM 5298 C C . LYS B 1 310 ? -23.453 -23.094 -19.094 1 91.31 310 LYS B C 1
ATOM 5300 O O . LYS B 1 310 ? -22.281 -22.766 -18.953 1 91.31 310 LYS B O 1
ATOM 5305 N N . ALA B 1 311 ? -24.344 -22.266 -19.562 1 93.38 311 ALA B N 1
ATOM 5306 C CA . ALA B 1 311 ? -24 -20.922 -20.031 1 93.38 311 ALA B CA 1
ATOM 5307 C C . ALA B 1 311 ? -23.5 -20.062 -18.891 1 93.38 311 ALA B C 1
ATOM 5309 O O . ALA B 1 311 ? -22.531 -19.312 -19.047 1 93.38 311 ALA B O 1
ATOM 5310 N N . ALA B 1 312 ? -24.172 -20.172 -17.844 1 93.44 312 ALA B N 1
ATOM 5311 C CA . ALA B 1 312 ? -23.797 -19.375 -16.672 1 93.44 312 ALA B CA 1
ATOM 5312 C C . ALA B 1 312 ? -22.438 -19.812 -16.141 1 93.44 312 ALA B C 1
ATOM 5314 O O . ALA B 1 312 ? -21.625 -18.984 -15.727 1 93.44 312 ALA B O 1
ATOM 5315 N N . ARG B 1 313 ? -22.188 -21.047 -16.078 1 94.56 313 ARG B N 1
ATOM 5316 C CA . ARG B 1 313 ? -20.906 -21.562 -15.625 1 94.56 313 ARG B CA 1
ATOM 5317 C C . ARG B 1 313 ? -19.766 -21.109 -16.531 1 94.56 313 ARG B C 1
ATOM 5319 O O . ARG B 1 313 ? -18.719 -20.688 -16.047 1 94.56 313 ARG B O 1
ATOM 5326 N N . ALA B 1 314 ? -20.031 -21.203 -17.844 1 96.56 314 ALA B N 1
ATOM 5327 C CA . ALA B 1 314 ? -19.031 -20.766 -18.812 1 96.56 314 ALA B CA 1
ATOM 5328 C C . ALA B 1 314 ? -18.719 -19.281 -18.656 1 96.56 314 ALA B C 1
ATOM 5330 O O . ALA B 1 314 ? -17.562 -18.875 -18.766 1 96.56 314 ALA B O 1
ATOM 5331 N N . ALA B 1 315 ? -19.75 -18.516 -18.422 1 95.5 315 ALA B N 1
ATOM 5332 C CA . ALA B 1 315 ? -19.578 -17.062 -18.25 1 95.5 315 ALA B CA 1
ATOM 5333 C C . ALA B 1 315 ? -18.734 -16.75 -17.031 1 95.5 315 ALA B C 1
ATOM 5335 O O . ALA B 1 315 ? -17.906 -15.836 -17.062 1 95.5 315 ALA B O 1
ATOM 5336 N N . ILE B 1 316 ? -18.922 -17.469 -15.977 1 94.12 316 ILE B N 1
ATOM 5337 C CA . ILE B 1 316 ? -18.172 -17.266 -14.75 1 94.12 316 ILE B CA 1
ATOM 5338 C C . ILE B 1 316 ? -16.703 -17.594 -14.984 1 94.12 316 ILE B C 1
ATOM 5340 O O . ILE B 1 316 ? -15.812 -16.812 -14.609 1 94.12 316 ILE B O 1
ATOM 5344 N N . ILE B 1 317 ? -16.453 -18.703 -15.633 1 95.81 317 ILE B N 1
ATOM 5345 C CA . ILE B 1 317 ? -15.078 -19.094 -15.914 1 95.81 317 ILE B CA 1
ATOM 5346 C C . ILE B 1 317 ? -14.406 -18.031 -16.781 1 95.81 317 ILE B C 1
ATOM 5348 O O . ILE B 1 317 ? -13.266 -17.641 -16.531 1 95.81 317 ILE B O 1
ATOM 5352 N N . ALA B 1 318 ? -15.133 -17.562 -17.781 1 96.75 318 ALA B N 1
ATOM 5353 C CA . ALA B 1 318 ? -14.594 -16.562 -18.703 1 96.75 318 ALA B CA 1
ATOM 5354 C C . ALA B 1 318 ? -14.25 -15.273 -17.969 1 96.75 318 ALA B C 1
ATOM 5356 O O . ALA B 1 318 ? -13.203 -14.672 -18.219 1 96.75 318 ALA B O 1
ATOM 5357 N N . ARG B 1 319 ? -15.125 -14.844 -17.125 1 95 319 ARG B N 1
ATOM 5358 C CA . ARG B 1 319 ? -14.891 -13.625 -16.359 1 95 319 ARG B CA 1
ATOM 5359 C C . ARG B 1 319 ? -13.68 -13.773 -15.445 1 95 319 ARG B C 1
ATOM 5361 O O . ARG B 1 319 ? -12.891 -12.844 -15.289 1 95 319 ARG B O 1
ATOM 5368 N N . ASP B 1 320 ? -13.547 -14.906 -14.852 1 94.44 320 ASP B N 1
ATOM 5369 C CA . ASP B 1 320 ? -12.438 -15.18 -13.945 1 94.44 320 ASP B CA 1
ATOM 5370 C C . ASP B 1 320 ? -11.102 -15.133 -14.68 1 94.44 320 ASP B C 1
ATOM 5372 O O . ASP B 1 320 ? -10.148 -14.5 -14.219 1 94.44 320 ASP B O 1
ATOM 5376 N N . ILE B 1 321 ? -11.062 -15.781 -15.773 1 95.88 321 ILE B N 1
ATOM 5377 C CA . ILE B 1 321 ? -9.812 -15.867 -16.516 1 95.88 321 ILE B CA 1
ATOM 5378 C C . ILE B 1 321 ? -9.492 -14.508 -17.141 1 95.88 321 ILE B C 1
ATOM 5380 O O . ILE B 1 321 ? -8.32 -14.117 -17.234 1 95.88 321 ILE B O 1
ATOM 5384 N N . ARG B 1 322 ? -10.523 -13.828 -17.594 1 95.88 322 ARG B N 1
ATOM 5385 C CA . ARG B 1 322 ? -10.312 -12.484 -18.125 1 95.88 322 ARG B CA 1
ATOM 5386 C C . ARG B 1 322 ? -9.734 -11.547 -17.078 1 95.88 322 ARG B C 1
ATOM 5388 O O . ARG B 1 322 ? -8.836 -10.758 -17.359 1 95.88 322 ARG B O 1
ATOM 5395 N N . ALA B 1 323 ? -10.25 -11.617 -15.852 1 93.69 323 ALA B N 1
ATOM 5396 C CA . ALA B 1 323 ? -9.758 -10.789 -14.75 1 93.69 323 ALA B CA 1
ATOM 5397 C C . ALA B 1 323 ? -8.273 -11.047 -14.492 1 93.69 323 ALA B C 1
ATOM 5399 O O . ALA B 1 323 ? -7.539 -10.133 -14.109 1 93.69 323 ALA B O 1
ATOM 5400 N N . VAL B 1 324 ? -7.832 -12.25 -14.742 1 93.75 324 VAL B N 1
ATOM 5401 C CA . VAL B 1 324 ? -6.441 -12.633 -14.508 1 93.75 324 VAL B CA 1
ATOM 5402 C C . VAL B 1 324 ? -5.59 -12.242 -15.719 1 93.75 324 VAL B C 1
ATOM 5404 O O . VAL B 1 324 ? -4.492 -11.695 -15.555 1 93.75 324 VAL B O 1
ATOM 5407 N N . GLY B 1 325 ? -6.117 -12.414 -16.891 1 94.06 325 GLY B N 1
ATOM 5408 C CA . GLY B 1 325 ? -5.258 -12.391 -18.062 1 94.06 325 GLY B CA 1
ATOM 5409 C C . GLY B 1 325 ? -5.359 -11.102 -18.859 1 94.06 325 GLY B C 1
ATOM 5410 O O . GLY B 1 325 ? -4.465 -10.773 -19.641 1 94.06 325 GLY B O 1
ATOM 5411 N N . GLU B 1 326 ? -6.422 -10.344 -18.719 1 93.38 326 GLU B N 1
ATOM 5412 C CA . GLU B 1 326 ? -6.684 -9.203 -19.594 1 93.38 326 GLU B CA 1
ATOM 5413 C C . GLU B 1 326 ? -5.562 -8.172 -19.516 1 93.38 326 GLU B C 1
ATOM 5415 O O . GLU B 1 326 ? -5.121 -7.641 -20.531 1 93.38 326 GLU B O 1
ATOM 5420 N N . PRO B 1 327 ? -5.039 -7.84 -18.312 1 90.81 327 PRO B N 1
ATOM 5421 C CA . PRO B 1 327 ? -4.012 -6.797 -18.266 1 90.81 327 PRO B CA 1
ATOM 5422 C C . PRO B 1 327 ? -2.799 -7.125 -19.125 1 90.81 327 PRO B C 1
ATOM 5424 O O . PRO B 1 327 ? -2.361 -6.293 -19.922 1 90.81 327 PRO B O 1
ATOM 5427 N N . ILE B 1 328 ? -2.305 -8.352 -19.094 1 92.44 328 ILE B N 1
ATOM 5428 C CA . ILE B 1 328 ? -1.103 -8.695 -19.844 1 92.44 328 ILE B CA 1
ATOM 5429 C C . ILE B 1 328 ? -1.46 -8.922 -21.312 1 92.44 328 ILE B C 1
ATOM 5431 O O . ILE B 1 328 ? -0.707 -8.539 -22.203 1 92.44 328 ILE B O 1
ATOM 5435 N N . LEU B 1 329 ? -2.58 -9.492 -21.609 1 95 329 LEU B N 1
ATOM 5436 C CA . LEU B 1 329 ? -2.996 -9.75 -22.984 1 95 329 LEU B CA 1
ATOM 5437 C C . LEU B 1 329 ? -3.311 -8.453 -23.703 1 95 329 LEU B C 1
ATOM 5439 O O . LEU B 1 329 ? -2.875 -8.25 -24.844 1 95 329 LEU B O 1
ATOM 5443 N N . ALA B 1 330 ? -4.051 -7.562 -23.031 1 94.5 330 ALA B N 1
ATOM 5444 C CA . ALA B 1 330 ? -4.43 -6.289 -23.641 1 94.5 330 ALA B CA 1
ATOM 5445 C C . ALA B 1 330 ? -3.205 -5.414 -23.891 1 94.5 330 ALA B C 1
ATOM 5447 O O . ALA B 1 330 ? -3.16 -4.672 -24.875 1 94.5 330 ALA B O 1
ATOM 5448 N N . SER B 1 331 ? -2.264 -5.5 -22.984 1 92.12 331 SER B N 1
ATOM 5449 C CA . SER B 1 331 ? -1.044 -4.715 -23.156 1 92.12 331 SER B CA 1
ATOM 5450 C C . SER B 1 331 ? -0.31 -5.094 -24.438 1 92.12 331 SER B C 1
ATOM 5452 O O . SER B 1 331 ? 0.354 -4.258 -25.047 1 92.12 331 SER B O 1
ATOM 5454 N N . HIS B 1 332 ? -0.405 -6.34 -24.875 1 93.5 332 HIS B N 1
ATOM 5455 C CA . HIS B 1 332 ? 0.317 -6.816 -26.047 1 93.5 332 HIS B CA 1
ATOM 5456 C C . HIS B 1 332 ? -0.576 -6.809 -27.297 1 93.5 332 HIS B C 1
ATOM 5458 O O . HIS B 1 332 ? -0.156 -6.363 -28.359 1 93.5 332 HIS B O 1
ATOM 5464 N N . PHE B 1 333 ? -1.815 -7.238 -27.156 1 95.81 333 PHE B N 1
ATOM 5465 C CA . PHE B 1 333 ? -2.688 -7.461 -28.312 1 95.81 333 PHE B CA 1
ATOM 5466 C C . PHE B 1 333 ? -3.629 -6.281 -28.5 1 95.81 333 PHE B C 1
ATOM 5468 O O . PHE B 1 333 ? -4.254 -6.148 -29.562 1 95.81 333 PHE B O 1
ATOM 5475 N N . GLY B 1 334 ? -3.701 -5.418 -27.531 1 93.88 334 GLY B N 1
ATOM 5476 C CA . GLY B 1 334 ? -4.629 -4.301 -27.594 1 93.88 334 GLY B CA 1
ATOM 5477 C C . GLY B 1 334 ? -5.941 -4.574 -26.891 1 93.88 334 GLY B C 1
ATOM 5478 O O . GLY B 1 334 ? -6.391 -5.719 -26.812 1 93.88 334 GLY B O 1
ATOM 5479 N N . GLU B 1 335 ? -6.594 -3.568 -26.438 1 93.62 335 GLU B N 1
ATOM 5480 C CA . GLU B 1 335 ? -7.828 -3.666 -25.656 1 93.62 335 GLU B CA 1
ATOM 5481 C C . GLU B 1 335 ? -9.008 -4.043 -26.562 1 93.62 335 GLU B C 1
ATOM 5483 O O . GLU B 1 335 ? -9.953 -4.688 -26.109 1 93.62 335 GLU B O 1
ATOM 5488 N N . ASP B 1 336 ? -8.938 -3.773 -27.719 1 94.69 336 ASP B N 1
ATOM 5489 C CA . ASP B 1 336 ? -10.07 -3.855 -28.641 1 94.69 336 ASP B CA 1
ATOM 5490 C C . ASP B 1 336 ? -10.469 -5.309 -28.891 1 94.69 336 ASP B C 1
ATOM 5492 O O . ASP B 1 336 ? -11.625 -5.598 -29.172 1 94.69 336 ASP B O 1
ATOM 5496 N N . ILE B 1 337 ? -9.547 -6.242 -28.828 1 96.19 337 ILE B N 1
ATOM 5497 C CA . ILE B 1 337 ? -9.859 -7.613 -29.219 1 96.19 337 ILE B CA 1
ATOM 5498 C C . ILE B 1 337 ? -10.25 -8.43 -27.984 1 96.19 337 ILE B C 1
ATOM 5500 O O . ILE B 1 337 ? -10.648 -9.586 -28.109 1 96.19 337 ILE B O 1
ATOM 5504 N N . MET B 1 338 ? -10.18 -7.875 -26.797 1 96.38 338 MET B N 1
ATOM 5505 C CA . MET B 1 338 ? -10.383 -8.625 -25.562 1 96.38 338 MET B CA 1
ATOM 5506 C C . MET B 1 338 ? -11.82 -9.141 -25.469 1 96.38 338 MET B C 1
ATOM 5508 O O . MET B 1 338 ? -12.047 -10.289 -25.062 1 96.38 338 MET B O 1
ATOM 5512 N N . ASP B 1 339 ? -12.773 -8.328 -25.812 1 97.12 339 ASP B N 1
ATOM 5513 C CA . ASP B 1 339 ? -14.164 -8.766 -25.75 1 97.12 339 ASP B CA 1
ATOM 5514 C C . ASP B 1 339 ? -14.398 -9.984 -26.641 1 97.12 339 ASP B C 1
ATOM 5516 O O . ASP B 1 339 ? -15.039 -10.953 -26.219 1 97.12 339 ASP B O 1
ATOM 5520 N N . ASP B 1 340 ? -13.906 -9.867 -27.828 1 98 340 ASP B N 1
ATOM 5521 C CA . ASP B 1 340 ? -14.078 -10.969 -28.766 1 98 340 ASP B CA 1
ATOM 5522 C C . ASP B 1 340 ? -13.352 -12.227 -28.281 1 98 340 ASP B C 1
ATOM 5524 O O . ASP B 1 340 ? -13.891 -13.328 -28.359 1 98 340 ASP B O 1
ATOM 5528 N N . LEU B 1 341 ? -12.18 -12.109 -27.844 1 98.25 341 LEU B N 1
ATOM 5529 C CA . LEU B 1 341 ? -11.383 -13.227 -27.344 1 98.25 341 LEU B CA 1
ATOM 5530 C C . LEU B 1 341 ? -12.133 -13.969 -26.234 1 98.25 341 LEU B C 1
ATOM 5532 O O . LEU B 1 341 ? -12.289 -15.195 -26.312 1 98.25 341 LEU B O 1
ATOM 5536 N N . PHE B 1 342 ? -12.664 -13.266 -25.297 1 97.75 342 PHE B N 1
ATOM 5537 C CA . PHE B 1 342 ? -13.227 -13.938 -24.141 1 97.75 342 PHE B CA 1
ATOM 5538 C C . PHE B 1 342 ? -14.664 -14.367 -24.406 1 97.75 342 PHE B C 1
ATOM 5540 O O . PHE B 1 342 ? -15.188 -15.258 -23.734 1 97.75 342 PHE B O 1
ATOM 5547 N N . ARG B 1 343 ? -15.305 -13.758 -25.391 1 98 343 ARG B N 1
ATOM 5548 C CA . ARG B 1 343 ? -16.547 -14.32 -25.891 1 98 343 ARG B CA 1
ATOM 5549 C C . ARG B 1 343 ? -16.328 -15.703 -26.5 1 98 343 ARG B C 1
ATOM 5551 O O . ARG B 1 343 ? -17.094 -16.641 -26.234 1 98 343 ARG B O 1
ATOM 5558 N N . ARG B 1 344 ? -15.328 -15.844 -27.375 1 98.19 344 ARG B N 1
ATOM 5559 C CA . ARG B 1 344 ? -14.969 -17.125 -27.969 1 98.19 344 ARG B CA 1
ATOM 5560 C C . ARG B 1 344 ? -14.586 -18.141 -26.906 1 98.19 344 ARG B C 1
ATOM 5562 O O . ARG B 1 344 ? -14.977 -19.312 -27 1 98.19 344 ARG B O 1
ATOM 5569 N N . PHE B 1 345 ? -13.789 -17.672 -25.984 1 98.31 345 PHE B N 1
ATOM 5570 C CA . PHE B 1 345 ? -13.406 -18.516 -24.859 1 98.31 345 PHE B CA 1
ATOM 5571 C C . PHE B 1 345 ? -14.641 -19.047 -24.141 1 98.31 345 PHE B C 1
ATOM 5573 O O . PHE B 1 345 ? -14.75 -20.25 -23.891 1 98.31 345 PHE B O 1
ATOM 5580 N N . GLU B 1 346 ? -15.539 -18.188 -23.766 1 98.31 346 GLU B N 1
ATOM 5581 C CA . GLU B 1 346 ? -16.766 -18.516 -23.031 1 98.31 346 GLU B CA 1
ATOM 5582 C C . GLU B 1 346 ? -17.594 -19.547 -23.781 1 98.31 346 GLU B C 1
ATOM 5584 O O . GLU B 1 346 ? -18.109 -20.5 -23.188 1 98.31 346 GLU B O 1
ATOM 5589 N N . GLN B 1 347 ? -17.625 -19.453 -25.047 1 98 347 GLN B N 1
ATOM 5590 C CA . GLN B 1 347 ? -18.469 -20.297 -25.906 1 98 347 GLN B CA 1
ATOM 5591 C C . GLN B 1 347 ? -17.969 -21.734 -25.891 1 98 347 GLN B C 1
ATOM 5593 O O . GLN B 1 347 ? -18.766 -22.672 -25.984 1 98 347 GLN B O 1
ATOM 5598 N N . ASP B 1 348 ? -16.688 -21.906 -25.766 1 97.88 348 ASP B N 1
ATOM 5599 C CA . ASP B 1 348 ? -16.141 -23.219 -26.078 1 97.88 348 ASP B CA 1
ATOM 5600 C C . ASP B 1 348 ? -15.523 -23.875 -24.828 1 97.88 348 ASP B C 1
ATOM 5602 O O . ASP B 1 348 ? -15.18 -25.047 -24.844 1 97.88 348 ASP B O 1
ATOM 5606 N N . VAL B 1 349 ? -15.398 -23.188 -23.719 1 98 349 VAL B N 1
ATOM 5607 C CA . VAL B 1 349 ? -14.531 -23.609 -22.625 1 98 349 VAL B CA 1
ATOM 5608 C C . VAL B 1 349 ? -15.055 -24.906 -22.016 1 98 349 VAL B C 1
ATOM 5610 O O . VAL B 1 349 ? -14.281 -25.812 -21.703 1 98 349 VAL B O 1
ATOM 5613 N N . LEU B 1 350 ? -16.328 -25.047 -21.797 1 96.56 350 LEU B N 1
ATOM 5614 C CA . LEU B 1 350 ? -16.859 -26.219 -21.125 1 96.56 350 LEU B CA 1
ATOM 5615 C C . LEU B 1 350 ? -16.766 -27.453 -22.016 1 96.56 350 LEU B C 1
ATOM 5617 O O . LEU B 1 350 ? -16.5 -28.562 -21.547 1 96.56 350 LEU B O 1
ATOM 5621 N N . ASP B 1 351 ? -17 -27.266 -23.312 1 96.88 351 ASP B N 1
ATOM 5622 C CA . ASP B 1 351 ? -16.828 -28.375 -24.25 1 96.88 351 ASP B CA 1
ATOM 5623 C C . ASP B 1 351 ? -15.367 -28.812 -24.297 1 96.88 351 ASP B C 1
ATOM 5625 O O . ASP B 1 351 ? -15.078 -30 -24.359 1 96.88 351 ASP B O 1
ATOM 5629 N N . TYR B 1 352 ? -14.539 -27.828 -24.375 1 96.06 352 TYR B N 1
ATOM 5630 C CA . TYR B 1 352 ? -13.117 -28.141 -24.359 1 96.06 352 TYR B CA 1
ATOM 5631 C C . TYR B 1 352 ? -12.734 -28.891 -23.094 1 96.06 352 TYR B C 1
ATOM 5633 O O . TYR B 1 352 ? -12 -29.875 -23.141 1 96.06 352 TYR B O 1
ATOM 5641 N N . MET B 1 353 ? -13.156 -28.391 -21.922 1 95.44 353 MET B N 1
ATOM 5642 C CA . MET B 1 353 ? -12.883 -29.016 -20.625 1 95.44 353 MET B CA 1
ATOM 5643 C C . MET B 1 353 ? -13.344 -30.469 -20.625 1 95.44 353 MET B C 1
ATOM 5645 O O . MET B 1 353 ? -12.609 -31.344 -20.156 1 95.44 353 MET B O 1
ATOM 5649 N N . LYS B 1 354 ? -14.539 -30.703 -21.094 1 94.44 354 LYS B N 1
ATOM 5650 C CA . LYS B 1 354 ? -15.102 -32.062 -21.141 1 94.44 354 LYS B CA 1
ATOM 5651 C C . LYS B 1 354 ? -14.305 -32.938 -22.078 1 94.44 354 LYS B C 1
ATOM 5653 O O . LYS B 1 354 ? -13.961 -34.094 -21.719 1 94.44 354 LYS B O 1
ATOM 5658 N N . ALA B 1 355 ? -13.992 -32.438 -23.234 1 95.44 355 ALA B N 1
ATOM 5659 C CA . ALA B 1 355 ? -13.305 -33.219 -24.266 1 95.44 355 ALA B CA 1
ATOM 5660 C C . ALA B 1 355 ? -11.906 -33.625 -23.812 1 95.44 355 ALA B C 1
ATOM 5662 O O . ALA B 1 355 ? -11.414 -34.688 -24.156 1 95.44 355 ALA B O 1
ATOM 5663 N N . HIS B 1 356 ? -11.266 -32.75 -23.062 1 93 356 HIS B N 1
ATOM 5664 C CA . HIS B 1 356 ? -9.867 -32.969 -22.734 1 93 356 HIS B CA 1
ATOM 5665 C C . HIS B 1 356 ? -9.703 -33.281 -21.25 1 93 356 HIS B C 1
ATOM 5667 O O . HIS B 1 356 ? -8.57 -33.406 -20.75 1 93 356 HIS B O 1
ATOM 5673 N N . LYS B 1 357 ? -10.781 -33.344 -20.469 1 92.25 357 LYS B N 1
ATOM 5674 C CA . LYS B 1 357 ? -10.766 -33.656 -19.031 1 92.25 357 LYS B CA 1
ATOM 5675 C C . LYS B 1 357 ? -9.812 -32.719 -18.281 1 92.25 357 LYS B C 1
ATOM 5677 O O . LYS B 1 357 ? -8.945 -33.188 -17.547 1 92.25 357 LYS B O 1
ATOM 5682 N N . CYS B 1 358 ? -10.031 -31.453 -18.578 1 91.62 358 CYS B N 1
ATOM 5683 C CA . CYS B 1 358 ? -9.133 -30.438 -18.047 1 91.62 358 CYS B CA 1
ATOM 5684 C C . CYS B 1 358 ? -9.375 -30.219 -16.562 1 91.62 358 CYS B C 1
ATOM 568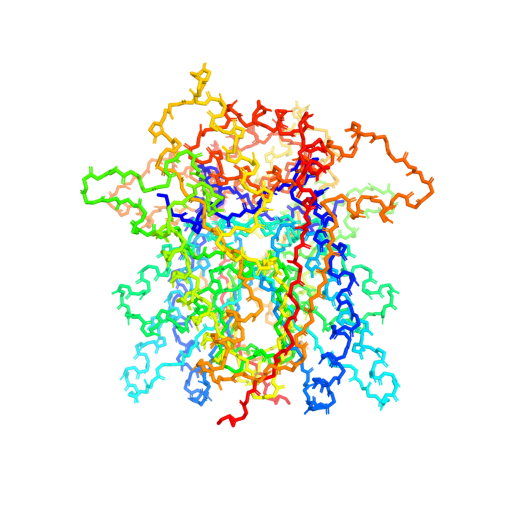6 O O . CYS B 1 358 ? -10.516 -30.125 -16.109 1 91.62 358 CYS B O 1
ATOM 5688 N N . GLN B 1 359 ? -8.25 -30.234 -15.812 1 94.62 359 GLN B N 1
ATOM 5689 C CA . GLN B 1 359 ? -8.289 -30 -14.375 1 94.62 359 GLN B CA 1
ATOM 5690 C C . GLN B 1 359 ? -7.176 -29.062 -13.938 1 94.62 359 GLN B C 1
ATOM 5692 O O . GLN B 1 359 ? -6.137 -28.969 -14.594 1 94.62 359 GLN B O 1
ATOM 5697 N N . TYR B 1 360 ? -7.516 -28.312 -12.867 1 95.62 360 TYR B N 1
ATOM 5698 C CA . TYR B 1 360 ? -6.438 -27.641 -12.148 1 95.62 360 TYR B CA 1
ATOM 5699 C C . TYR B 1 360 ? -5.719 -28.625 -11.219 1 95.62 360 TYR B C 1
ATOM 5701 O O . TYR B 1 360 ? -6.355 -29.312 -10.414 1 95.62 360 TYR B O 1
ATOM 5709 N N . ILE B 1 361 ? -4.453 -28.719 -11.438 1 96 361 ILE B N 1
ATOM 5710 C CA . ILE B 1 361 ? -3.617 -29.453 -10.492 1 96 361 ILE B CA 1
ATOM 5711 C C . ILE B 1 361 ? -3.033 -28.484 -9.461 1 96 361 ILE B C 1
ATOM 5713 O O . ILE B 1 361 ? -2.295 -27.562 -9.82 1 96 361 ILE B O 1
ATOM 5717 N N . ASN B 1 362 ? -3.424 -28.672 -8.18 1 97.12 362 ASN B N 1
ATOM 5718 C CA . ASN B 1 362 ? -2.953 -27.812 -7.102 1 97.12 362 ASN B CA 1
ATOM 5719 C C . ASN B 1 362 ? -1.888 -28.5 -6.254 1 97.12 362 ASN B C 1
ATOM 5721 O O . ASN B 1 362 ? -2.111 -29.594 -5.734 1 97.12 362 ASN B O 1
ATOM 5725 N N . ILE B 1 363 ? -0.76 -27.922 -6.184 1 96.94 363 ILE B N 1
ATOM 5726 C CA . ILE B 1 363 ? 0.32 -28.438 -5.348 1 96.94 363 ILE B CA 1
ATOM 5727 C C . ILE B 1 363 ? 0.503 -27.531 -4.133 1 96.94 363 ILE B C 1
ATOM 5729 O O . ILE B 1 363 ? 0.717 -26.328 -4.277 1 96.94 363 ILE B O 1
ATOM 5733 N N . VAL B 1 364 ? 0.369 -28.109 -2.939 1 97.56 364 VAL B N 1
ATOM 5734 C CA . VAL B 1 364 ? 0.51 -27.375 -1.684 1 97.56 364 VAL B CA 1
ATOM 5735 C C . VAL B 1 364 ? 1.812 -27.781 -0.996 1 97.56 364 VAL B C 1
ATOM 5737 O O . VAL B 1 364 ? 2.084 -28.969 -0.812 1 97.56 364 VAL B O 1
ATOM 5740 N N . MET B 1 365 ? 2.646 -26.812 -0.684 1 97.56 365 MET B N 1
ATOM 5741 C CA . MET B 1 365 ? 3.943 -27.031 -0.052 1 97.56 365 MET B CA 1
ATOM 5742 C C . MET B 1 365 ? 4.02 -26.328 1.301 1 97.56 365 MET B C 1
ATOM 5744 O O . MET B 1 365 ? 3.912 -25.109 1.376 1 97.56 365 MET B O 1
ATOM 5748 N N . SER B 1 366 ? 4.133 -27.047 2.357 1 97.12 366 SER B N 1
ATOM 5749 C CA . SER B 1 366 ? 4.457 -26.531 3.682 1 97.12 366 SER B CA 1
ATOM 5750 C C . SER B 1 366 ? 5.953 -26.609 3.959 1 97.12 366 SER B C 1
ATOM 5752 O O . SER B 1 366 ? 6.535 -27.703 3.932 1 97.12 366 SER B O 1
ATOM 5754 N N . LEU B 1 367 ? 6.566 -25.484 4.191 1 97.56 367 LEU B N 1
ATOM 5755 C CA . LEU B 1 367 ? 8.016 -25.422 4.336 1 97.56 367 LEU B CA 1
ATOM 5756 C C . LEU B 1 367 ? 8.406 -24.812 5.684 1 97.56 367 LEU B C 1
ATOM 5758 O O . LEU B 1 367 ? 7.738 -23.906 6.18 1 97.56 367 LEU B O 1
ATOM 5762 N N . THR B 1 368 ? 9.445 -25.281 6.281 1 96.62 368 THR B N 1
ATOM 5763 C CA . THR B 1 368 ? 10.023 -24.734 7.504 1 96.62 368 THR B CA 1
ATOM 5764 C C . THR B 1 368 ? 11.469 -24.281 7.27 1 96.62 368 THR B C 1
ATOM 5766 O O . THR B 1 368 ? 12.266 -25.031 6.699 1 96.62 368 THR B O 1
ATOM 5769 N N . LYS B 1 369 ? 11.742 -23.094 7.633 1 97 369 LYS B N 1
ATOM 5770 C CA . LYS B 1 369 ? 13.102 -22.578 7.504 1 97 369 LYS B CA 1
ATOM 5771 C C . LYS B 1 369 ? 14.055 -23.328 8.438 1 97 369 LYS B C 1
ATOM 5773 O O . LYS B 1 369 ? 13.805 -23.422 9.641 1 97 369 LYS B O 1
ATOM 5778 N N . LYS B 1 370 ? 15.125 -23.812 7.852 1 94.62 370 LYS B N 1
ATOM 5779 C CA . LYS B 1 370 ? 16.125 -24.547 8.617 1 94.62 370 LYS B CA 1
ATOM 5780 C C . LYS B 1 370 ? 16.969 -23.594 9.477 1 94.62 370 LYS B C 1
ATOM 5782 O O . LYS B 1 370 ? 17.141 -22.422 9.125 1 94.62 370 LYS B O 1
ATOM 5787 N N . ASP B 1 371 ? 17.391 -24.062 10.688 1 84.75 371 ASP B N 1
ATOM 5788 C CA . ASP B 1 371 ? 18.281 -23.328 11.57 1 84.75 371 ASP B CA 1
ATOM 5789 C C . ASP B 1 371 ? 19.703 -23.297 11.016 1 84.75 371 ASP B C 1
ATOM 5791 O O . ASP B 1 371 ? 20.391 -24.328 11.031 1 84.75 371 ASP B O 1
ATOM 5795 N N . ILE B 1 372 ? 19.969 -22.922 9.961 1 59.56 372 ILE B N 1
ATOM 5796 C CA . ILE B 1 372 ? 21.375 -23.062 9.555 1 59.56 372 ILE B CA 1
ATOM 5797 C C . ILE B 1 372 ? 22.234 -22.078 10.336 1 59.56 372 ILE B C 1
ATOM 5799 O O . ILE B 1 372 ? 21.797 -20.969 10.648 1 59.56 372 ILE B O 1
#

InterPro domains:
  IPR005299 SAM dependent carboxyl methyltransferase [PF03492] (40-369)
  IPR005299 SAM dependent carboxyl methyltransferase [PTHR31009] (10-352)
  IPR029063 S-adenosyl-L-methionine-dependent methyltransferase superfamily [G3DSA:3.40.50.150] (21-357)
  IPR029063 S-adenosyl-L-methionine-dependent methyltransferase superfamily [SSF53335] (1-370)
  IPR042086 Methyltransferase, alpha-helical capping domain [G3DSA:1.10.1200.270] (6-356)

Secondary structure (DSSP, 8-state):
--HHHH-S---SSSTTSGGGS-HHHHHHHHHTHHHHHHHHHHHHHH-TT-SEEEEEEES-TTSTHHHHHHHHHHHHHHHHHHHHT-PPPEEEEEEEE-TTS-HHHIIIIIHHHHHHHHHHHH-HHHHTTEEEEEEES-SSS--S-TT-EEEEEEES-TTB-SS--GGGB-TTS-BSSTT-SSS-TTS-HHHHHHHHHHHHHHHHHHHHHHHHHEEEEEEEEEEEEE-SSTTS---HHHHHHHHHHHHHHTTSS-HHHHHT----B--B-HHHHHHHHHHH-SEEE---EEEEEETTHHHHHHTTT----HHHHHHHHHHHHHHHHHHHHHHHH-GGGHHHHHHHHHHHHHHHHHHHT-EEEEEEEEEEE---/--HHHH-S---SSSTTSGGGS-HHHHHHHHHTHHHHHHHHHHHHHH-TT-SEEEEEEES-TTSTHHHHHHHHHHHHHHHHHHHHT-PPPEEEEEEEE-TTS-HHHIIIIIHHHHHHHHHHHH-HHHHTTEEEEEEES-SSS--S-TT-EEEEEEES-TTB-SS--GGGB-TTS-BSSTT-SSS-TTS-HHHHHHHHHHHHHHHHHHHHHHHHHEEEEEEEEEEEEE-SSTTS---HHHHHHHHHHHHHHTTSS-HHHHHT----B--B-HHHHHHHHHHH-SEEE---EEEEEETTHHHHHHSTT----HHHHHHHHHHHHHHHHHHHHHHHH-GGGHHHHHHHHHHHHHHHHHHHT-EEEEEEEEEEE---

Sequence (744 aa):
MKVEQVLHMKGGVGKDGYGNNSSHQRTVISMVKPLLAESIIELYSAMPSAECLKIADLGCSAGPNTLLVVSEIIDIIDETCQRLKRTPPCLQAFLNDLAGNDFNAIFTCSLPSFYESLEKEKGTKFGNNCFVAGVPGSFYGRLFPPSSLHFVHSSYAIMWISKAPTELVTKTGTSLNKGNICVAKTSPPAVFEAYLEQFQRDFAVFLRCRADEVVPGGRMLLTTMGSIKSNDPLTIWEFVGLKLNEMVVEGLIENEKLESFDLPYYAASGEELRSVIEAEGSFELQKPEAFNMDWDDYIKKADGDRVLDKAARAAIIARDIRAVGEPILASHFGEDIMDDLFRRFEQDVLDYMKAHKCQYINIVMSLTKKDIMKVEQVLHMKGGVGKDGYGNNSSHQRTVISMVKPLLAESIIELYSAMPSAECLKIADLGCSAGPNTLLVVSEIIDIIDETCQRLKRTPPCLQAFLNDLAGNDFNAIFTCSLPSFYESLEKEKGTKFGNNCFVAGVPGSFYGRLFPPSSLHFVHSSYAIMWISKAPTELVTKTGTSLNKGNICVAKTSPPAVFEAYLEQFQRDFAVFLRCRADEVVPGGRMLLTTMGSIKSNDPLTIWEFVGLKLNEMVVEGLIENEKLESFDLPYYAASGEELRSVIEAEGSFELQKPEAFNMDWDDYIKKADGDRVLDKAARAAIIARDIRAVGEPILASHFGEDIMDDLFRRFEQDVLDYMKAHKCQYINIVMSLTKKDI